Protein AF-0000000083945912 (afdb_homodimer)

Foldseek 3Di:
DPPVLLVVLVVLQVLLQVLLQVQQAAEDEAADLLRVLVVVVVVCVVLQWQAEEEDDEQSCVVSCNLVVVVPDPSHHYQQLPPPVDDPVVSVVSLVVNLATQEYEYEFQAAESNGKTKDFFQPCSHVSSVVHRHQAYEYEYESVRYHHDPVRNVVCCQQPQQLVVQCVDVPADDPCVPVSHHPVDPGPSRTGDDMDIDNHDPPRHSYYYYYYHDDTHD/DPPVLLVVLVVLQVLLQVLQQVQQAAEDEAADLLRVLVVVVVVCVVLQWQEEEEDDEQSCVVSCNLVVVVPDPSHHYQQLPPPVDDPVSSVVSLVVNLATQEYEYEFQAAESNGKTKDFFQPCSHVSSVVHRHQAYEYEYESVRYHHDPVRNVVSCQQPQQLVVQCVDVPADDPCVPVSHHPVDPGPSRGGDDMDIDNHDPPRHSYYYYYYHDDTHD

Radius of gyration: 21.51 Å; Cα contacts (8 Å, |Δi|>4): 932; chains: 2; bounding box: 50×75×60 Å

Secondary structure (DSSP, 8-state):
---HHHHHHHHHHHHHHHHHHHTT-EEEEESSHHHHHHHHHHHHHHH--SEEEE---HHHHHTTHHHHHHH-TTSEEE-TT-TTS-HHHHHHHHHHHTT-SEEEEE-SEEETTS-EEEEESSSHHHHHHHSSSSEEEEEEEGGGEESSHHHHHHHIIIIIHHHHHHH-TT---HHHHHSS------TT-S--EEEEE-S-SSTTSEEEEEESS----/---HHHHHHHHHHHHHHHHHHHTT-EEEEESSHHHHHHHHHHHHHHH--SEEEE---HHHHHTTHHHHHHH-TTSEEE-TT-TTS-HHHHHHHHHHHTT-SEEEEE-SEEETTS-EEEEESSSHHHHHHHSSSSEEEEEEEGGGEESSHHHHHHHIIIIIHHHHHHH-TT---HHHHHSS------TT-S--EEEEE-S-SSTTSEEEEEESS----

Nearest PDB structures (foldseek):
  6jly-assembly1_B  TM=5.377E-01  e=2.392E-03  Schizosaccharomyces pombe 972h-
  3a11-assembly1_E  TM=4.053E-01  e=7.079E-04  Thermococcus kodakarensis KOD1
  6jlz-assembly1_D  TM=3.887E-01  e=9.598E-04  Schizosaccharomyces pombe 972h-
  7f67-assembly1_C  TM=4.188E-01  e=1.470E-03  Homo sapiens
  4zem-assembly2_B  TM=4.282E-01  e=6.337E-03  Thermochaetoides thermophila

Solvent-accessible surface area (backbone atoms only — not comparable to full-atom values): 21572 Å² total; per-residue (Å²): 129,83,61,60,65,58,55,54,46,48,52,55,50,51,54,35,36,53,45,27,39,74,32,24,26,34,54,46,76,24,70,33,52,61,49,41,35,52,50,50,51,51,50,47,63,72,65,59,40,65,25,36,16,55,35,93,34,60,37,43,53,73,29,43,38,56,61,52,53,68,70,40,82,82,33,48,66,41,67,34,78,50,80,89,51,53,72,70,57,20,51,51,32,42,42,54,24,28,67,15,44,30,26,37,34,49,58,49,18,30,22,63,83,34,35,40,34,44,71,27,41,62,20,55,51,61,11,36,71,37,24,48,26,64,28,36,42,33,43,37,22,52,73,28,60,26,81,33,69,69,49,28,52,48,46,33,48,52,45,28,47,26,53,51,45,52,72,37,82,86,53,70,43,72,20,54,74,70,56,41,69,70,84,72,84,42,92,54,52,50,80,17,33,38,35,41,34,52,40,40,50,63,69,49,33,40,31,38,39,40,21,66,38,82,44,63,88,128,85,60,60,66,58,52,54,47,49,52,54,51,50,54,34,35,54,44,28,39,75,32,24,27,35,54,46,77,23,70,34,51,61,50,42,33,52,51,49,52,51,51,47,64,71,64,60,41,66,25,34,16,54,35,93,34,61,38,43,53,75,29,44,38,56,61,53,54,68,69,39,84,82,33,49,64,39,67,34,78,50,83,91,51,53,70,68,57,21,52,51,31,40,41,54,24,27,68,16,42,30,26,36,34,48,57,48,17,31,23,63,83,34,36,38,34,44,69,29,42,62,19,55,51,58,10,36,72,37,25,49,25,64,27,35,42,33,44,37,21,52,72,27,60,26,81,33,69,68,49,28,53,48,45,33,48,53,44,30,47,28,55,52,44,52,71,37,80,86,51,72,45,72,20,54,75,71,58,40,67,70,84,71,87,42,92,55,52,50,81,17,33,37,36,41,36,53,39,39,50,64,70,48,34,39,30,39,38,39,21,65,38,81,45,63,91

Structure (mmCIF, N/CA/C/O backbone):
data_AF-0000000083945912-model_v1
#
loop_
_entity.id
_entity.type
_entity.pdbx_description
1 polymer 'Uncharacterized ACR, YkgG family COG1556'
#
loop_
_atom_site.group_PDB
_atom_site.id
_atom_site.type_symbol
_atom_site.label_atom_id
_atom_site.label_alt_id
_atom_site.label_comp_id
_atom_site.label_asym_id
_atom_site.label_entity_id
_atom_site.label_seq_id
_atom_site.pdbx_PDB_ins_code
_atom_site.Cartn_x
_atom_site.Cartn_y
_atom_site.Cartn_z
_atom_site.occupancy
_atom_site.B_iso_or_equiv
_atom_site.auth_seq_id
_atom_site.auth_comp_id
_atom_site.auth_asym_id
_atom_site.auth_atom_id
_atom_site.pdbx_PDB_model_num
ATOM 1 N N . MET A 1 1 ? -0.601 -32.594 -31.344 1 48.62 1 MET A N 1
ATOM 2 C CA . MET A 1 1 ? -0.808 -31.281 -31.984 1 48.62 1 MET A CA 1
ATOM 3 C C . MET A 1 1 ? -0.267 -30.156 -31.109 1 48.62 1 MET A C 1
ATOM 5 O O . MET A 1 1 ? -0.338 -30.234 -29.875 1 48.62 1 MET A O 1
ATOM 9 N N . ALA A 1 2 ? 0.633 -29.375 -31.578 1 64.44 2 ALA A N 1
ATOM 10 C CA . ALA A 1 2 ? 1.32 -28.328 -30.828 1 64.44 2 ALA A CA 1
ATOM 11 C C . ALA A 1 2 ? 0.321 -27.375 -30.172 1 64.44 2 ALA A C 1
ATOM 13 O O . ALA A 1 2 ? -0.651 -26.953 -30.797 1 64.44 2 ALA A O 1
ATOM 14 N N . ASP A 1 3 ? 0.141 -27.359 -28.781 1 85.56 3 ASP A N 1
ATOM 15 C CA . ASP A 1 3 ? -0.744 -26.375 -28.156 1 85.56 3 ASP A CA 1
ATOM 16 C C . ASP A 1 3 ? -0.202 -24.969 -28.328 1 85.56 3 ASP A C 1
ATOM 18 O O . ASP A 1 3 ? 0.552 -24.469 -27.484 1 85.56 3 ASP A O 1
ATOM 22 N N . HIS A 1 4 ? -0.404 -24.375 -29.609 1 92.38 4 HIS A N 1
ATOM 23 C CA . HIS A 1 4 ? 0.079 -23.047 -29.984 1 92.38 4 HIS A CA 1
ATOM 24 C C . HIS A 1 4 ? -0.258 -22.016 -28.922 1 92.38 4 HIS A C 1
ATOM 26 O O . HIS A 1 4 ? 0.488 -21.047 -28.719 1 92.38 4 HIS A O 1
ATOM 32 N N . THR A 1 5 ? -1.334 -22.203 -28.375 1 92.88 5 THR A N 1
ATOM 33 C CA . THR A 1 5 ? -1.734 -21.266 -27.328 1 92.88 5 THR A CA 1
ATOM 34 C C . THR A 1 5 ? -0.805 -21.375 -26.125 1 92.88 5 THR A C 1
ATOM 36 O O . THR A 1 5 ? -0.378 -20.359 -25.578 1 92.88 5 THR A O 1
ATOM 39 N N . PHE A 1 6 ? -0.529 -22.594 -25.734 1 94.25 6 PHE A N 1
ATOM 40 C CA . PHE A 1 6 ? 0.366 -22.812 -24.609 1 94.25 6 PHE A CA 1
ATOM 41 C C . PHE A 1 6 ? 1.731 -22.188 -24.875 1 94.25 6 PHE A C 1
ATOM 43 O O . PHE A 1 6 ? 2.279 -21.484 -24.016 1 94.25 6 PHE A O 1
ATOM 50 N N . ASP A 1 7 ? 2.279 -22.375 -26.078 1 95.12 7 ASP A N 1
ATOM 51 C CA . ASP A 1 7 ? 3.596 -21.875 -26.453 1 95.12 7 ASP A CA 1
ATOM 52 C C . ASP A 1 7 ? 3.605 -20.344 -26.516 1 95.12 7 ASP A C 1
ATOM 54 O O . ASP A 1 7 ? 4.598 -19.719 -26.141 1 95.12 7 ASP A O 1
ATOM 58 N N . TYR A 1 8 ? 2.576 -19.844 -27.078 1 96.81 8 TYR A N 1
ATOM 59 C CA . TYR A 1 8 ? 2.408 -18.406 -27.141 1 96.81 8 TYR A CA 1
ATOM 60 C C . TYR A 1 8 ? 2.527 -17.781 -25.75 1 96.81 8 TYR A C 1
ATOM 62 O O . TYR A 1 8 ? 3.33 -16.875 -25.547 1 96.81 8 TYR A O 1
ATOM 70 N N . TRP A 1 9 ? 1.854 -18.344 -24.828 1 97.56 9 TRP A N 1
ATOM 71 C CA . TRP A 1 9 ? 1.844 -17.781 -23.484 1 97.56 9 TRP A CA 1
ATOM 72 C C . TRP A 1 9 ? 3.15 -18.094 -22.766 1 97.56 9 TRP A C 1
ATOM 74 O O . TRP A 1 9 ? 3.625 -17.297 -21.953 1 97.56 9 TRP A O 1
ATOM 84 N N . GLN A 1 10 ? 3.654 -19.234 -22.984 1 97.44 10 GLN A N 1
ATOM 85 C CA . GLN A 1 10 ? 4.934 -19.578 -22.375 1 97.44 10 GLN A CA 1
ATOM 86 C C . GLN A 1 10 ? 5.996 -18.531 -22.688 1 97.44 10 GLN A C 1
ATOM 88 O O . GLN A 1 10 ? 6.742 -18.109 -21.812 1 97.44 10 GLN A O 1
ATOM 93 N N . ARG A 1 11 ? 6.055 -18.141 -23.906 1 97.81 11 ARG A N 1
ATOM 94 C CA . ARG A 1 11 ? 7.035 -17.156 -24.344 1 97.81 11 ARG A CA 1
ATOM 95 C C . ARG A 1 11 ? 6.781 -15.797 -23.688 1 97.81 11 ARG A C 1
ATOM 97 O O . ARG A 1 11 ? 7.711 -15.156 -23.188 1 97.81 11 ARG A O 1
ATOM 104 N N . ARG A 1 12 ? 5.539 -15.359 -23.672 1 98.19 12 ARG A N 1
ATOM 105 C CA . ARG A 1 12 ? 5.172 -14.078 -23.078 1 98.19 12 ARG A CA 1
ATOM 106 C C . ARG A 1 12 ? 5.488 -14.047 -21.594 1 98.19 12 ARG A C 1
ATOM 108 O O . ARG A 1 12 ? 5.988 -13.047 -21.078 1 98.19 12 ARG A O 1
ATOM 115 N N . LEU A 1 13 ? 5.195 -15.148 -20.938 1 98.62 13 LEU A N 1
ATOM 116 C CA . LEU A 1 13 ? 5.441 -15.219 -19.516 1 98.62 13 LEU A CA 1
ATOM 117 C C . LEU A 1 13 ? 6.934 -15.305 -19.219 1 98.62 13 LEU A C 1
ATOM 119 O O . LEU A 1 13 ? 7.402 -14.773 -18.203 1 98.62 13 LEU A O 1
ATOM 123 N N . ASP A 1 14 ? 7.645 -15.977 -20.062 1 98.56 14 ASP A N 1
ATOM 124 C CA . ASP A 1 14 ? 9.094 -16.031 -19.922 1 98.56 14 ASP A CA 1
ATOM 125 C C . ASP A 1 14 ? 9.711 -14.633 -20.031 1 98.56 14 ASP A C 1
ATOM 127 O O . ASP A 1 14 ? 10.586 -14.273 -19.25 1 98.56 14 ASP A O 1
ATOM 131 N N . ASP A 1 15 ? 9.258 -13.891 -21.047 1 98.69 15 ASP A N 1
ATOM 132 C CA . ASP A 1 15 ? 9.703 -12.508 -21.203 1 98.69 15 ASP A CA 1
ATOM 133 C C . ASP A 1 15 ? 9.398 -11.688 -19.953 1 98.69 15 ASP A C 1
ATOM 135 O O . ASP A 1 15 ? 10.242 -10.93 -19.469 1 98.69 15 ASP A O 1
ATOM 139 N N . LEU A 1 16 ? 8.18 -11.859 -19.453 1 98.81 16 LEU A N 1
ATOM 140 C CA . LEU A 1 16 ? 7.762 -11.141 -18.266 1 98.81 16 LEU A CA 1
ATOM 141 C C . LEU A 1 16 ? 8.633 -11.523 -17.062 1 98.81 16 LEU A C 1
ATOM 143 O O . LEU A 1 16 ? 9.023 -10.656 -16.281 1 98.81 16 LEU A O 1
ATOM 147 N N . ALA A 1 17 ? 8.914 -12.781 -16.875 1 98.88 17 ALA A N 1
ATOM 148 C CA . ALA A 1 17 ? 9.758 -13.234 -15.781 1 98.88 17 ALA A CA 1
ATOM 149 C C . ALA A 1 17 ? 11.117 -12.539 -15.812 1 98.88 17 ALA A C 1
ATOM 151 O O . ALA A 1 17 ? 11.617 -12.102 -14.773 1 98.88 17 ALA A O 1
ATOM 152 N N . GLY A 1 18 ? 11.703 -12.43 -17 1 98.81 18 GLY A N 1
ATOM 153 C CA . GLY A 1 18 ? 12.969 -11.727 -17.141 1 98.81 18 GLY A CA 1
ATOM 154 C C . GLY A 1 18 ? 12.891 -10.266 -16.719 1 98.81 18 GLY A C 1
ATOM 155 O O . GLY A 1 18 ? 13.789 -9.75 -16.062 1 98.81 18 GLY A O 1
ATOM 156 N N . ILE A 1 19 ? 11.844 -9.617 -17.094 1 98.69 19 ILE A N 1
ATOM 157 C CA . ILE A 1 19 ? 11.641 -8.219 -16.766 1 98.69 19 ILE A CA 1
ATOM 158 C C . ILE A 1 19 ? 11.469 -8.062 -15.258 1 98.69 19 ILE A C 1
ATOM 160 O O . ILE A 1 19 ? 12.062 -7.168 -14.648 1 98.69 19 ILE A O 1
ATOM 164 N N . LEU A 1 20 ? 10.656 -8.945 -14.648 1 98.81 20 LEU A N 1
ATOM 165 C CA . LEU A 1 20 ? 10.438 -8.914 -13.203 1 98.81 20 LEU A CA 1
ATOM 166 C C . LEU A 1 20 ? 11.758 -9.086 -12.453 1 98.81 20 LEU A C 1
ATOM 168 O O . LEU A 1 20 ? 12 -8.398 -11.461 1 98.81 20 LEU A O 1
ATOM 172 N N . GLU A 1 21 ? 12.602 -9.938 -12.938 1 98.75 21 GLU A N 1
ATOM 173 C CA . GLU A 1 21 ? 13.906 -10.133 -12.305 1 98.75 21 GLU A CA 1
ATOM 174 C C . GLU A 1 21 ? 14.766 -8.883 -12.406 1 98.75 21 GLU A C 1
ATOM 176 O O . GLU A 1 21 ? 15.445 -8.508 -11.445 1 98.75 21 GLU A O 1
ATOM 181 N N . LYS A 1 22 ? 14.711 -8.234 -13.555 1 98 22 LYS A N 1
ATOM 182 C CA . LYS A 1 22 ? 15.445 -6.984 -13.734 1 98 22 LYS A CA 1
ATOM 183 C C . LYS A 1 22 ? 14.914 -5.902 -12.789 1 98 22 LYS A C 1
ATOM 185 O O . LYS A 1 22 ? 15.656 -4.988 -12.414 1 98 22 LYS A O 1
ATOM 190 N N . HIS A 1 23 ? 13.68 -6.035 -12.406 1 98.25 23 HIS A N 1
ATOM 191 C CA . HIS A 1 23 ? 13.039 -5.066 -11.523 1 98.25 23 HIS A CA 1
ATOM 192 C C . HIS A 1 23 ? 13.227 -5.449 -10.055 1 98.25 23 HIS A C 1
ATOM 194 O O . HIS A 1 23 ? 12.656 -4.816 -9.172 1 98.25 23 HIS A O 1
ATOM 200 N N . GLY A 1 24 ? 13.953 -6.512 -9.789 1 98.12 24 GLY A N 1
ATOM 201 C CA . GLY A 1 24 ? 14.336 -6.863 -8.43 1 98.12 24 GLY A CA 1
ATOM 202 C C . GLY A 1 24 ? 13.469 -7.957 -7.836 1 98.12 24 GLY A C 1
ATOM 203 O O . GLY A 1 24 ? 13.703 -8.398 -6.707 1 98.12 24 GLY A O 1
ATOM 204 N N . PHE A 1 25 ? 12.445 -8.398 -8.547 1 98.75 25 PHE A N 1
ATOM 205 C CA . PHE A 1 25 ? 11.633 -9.523 -8.086 1 98.75 25 PHE A CA 1
ATOM 206 C C . PHE A 1 25 ? 12.359 -10.844 -8.336 1 98.75 25 PHE A C 1
ATOM 208 O O . PHE A 1 25 ? 13.219 -10.93 -9.211 1 98.75 25 PHE A O 1
ATOM 215 N N . ALA A 1 26 ? 12.023 -11.828 -7.512 1 98.69 26 ALA A N 1
ATOM 216 C CA . ALA A 1 26 ? 12.227 -13.203 -7.977 1 98.69 26 ALA A CA 1
ATOM 217 C C . ALA A 1 26 ? 11.047 -13.664 -8.828 1 98.69 26 ALA A C 1
ATOM 219 O O . ALA A 1 26 ? 9.898 -13.305 -8.562 1 98.69 26 ALA A O 1
ATOM 220 N N . ALA A 1 27 ? 11.336 -14.406 -9.875 1 98.75 27 ALA A N 1
ATOM 221 C CA . ALA A 1 27 ? 10.258 -14.852 -10.758 1 98.75 27 ALA A CA 1
ATOM 222 C C . ALA A 1 27 ? 10.453 -16.297 -11.18 1 98.75 27 ALA A C 1
ATOM 224 O O . ALA A 1 27 ? 11.578 -16.734 -11.406 1 98.75 27 ALA A O 1
ATOM 225 N N . GLU A 1 28 ? 9.422 -16.969 -11.258 1 98.12 28 GLU A N 1
ATOM 226 C CA . GLU A 1 28 ? 9.438 -18.312 -11.812 1 98.12 28 GLU A CA 1
ATOM 227 C C . GLU A 1 28 ? 8.125 -18.641 -12.523 1 98.12 28 GLU A C 1
ATOM 229 O O . GLU A 1 28 ? 7.129 -17.938 -12.352 1 98.12 28 GLU A O 1
ATOM 234 N N . MET A 1 29 ? 8.18 -19.656 -13.328 1 98.38 29 MET A N 1
ATOM 235 C CA . MET A 1 29 ? 7.008 -20.047 -14.109 1 98.38 29 MET A CA 1
ATOM 236 C C . MET A 1 29 ? 6.5 -21.422 -13.664 1 98.38 29 MET A C 1
ATOM 238 O O . MET A 1 29 ? 7.285 -22.266 -13.242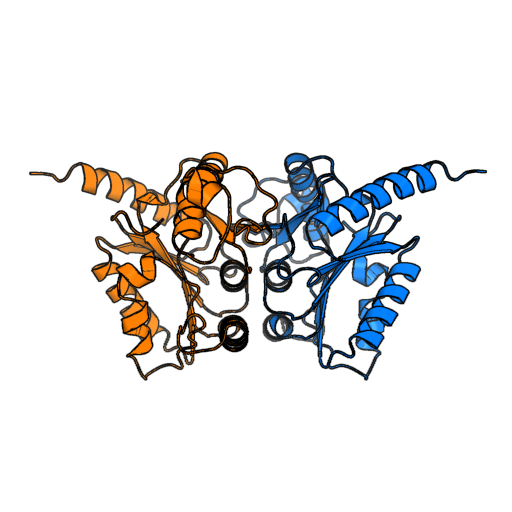 1 98.38 29 MET A O 1
ATOM 242 N N . ALA A 1 30 ? 5.266 -21.594 -13.719 1 98.62 30 ALA A N 1
ATOM 243 C CA . ALA A 1 30 ? 4.59 -22.875 -13.523 1 98.62 30 ALA A CA 1
ATOM 244 C C . ALA A 1 30 ? 3.637 -23.172 -14.672 1 98.62 30 ALA A C 1
ATOM 246 O O . ALA A 1 30 ? 2.973 -22.266 -15.195 1 98.62 30 ALA A O 1
ATOM 247 N N . ALA A 1 31 ? 3.514 -24.438 -15 1 97.81 31 ALA A N 1
ATOM 248 C CA . ALA A 1 31 ? 2.652 -24.812 -16.125 1 97.81 31 ALA A CA 1
ATOM 249 C C . ALA A 1 31 ? 1.187 -24.844 -15.695 1 97.81 31 ALA A C 1
ATOM 251 O O . ALA A 1 31 ? 0.297 -24.562 -16.5 1 97.81 31 ALA A O 1
ATOM 252 N N . THR A 1 32 ? 0.956 -25.25 -14.422 1 97.88 32 THR A N 1
ATOM 253 C CA . THR A 1 32 ? -0.402 -25.391 -13.906 1 97.88 32 THR A CA 1
ATOM 254 C C . THR A 1 32 ? -0.501 -24.875 -12.477 1 97.88 32 THR A C 1
ATOM 256 O O . THR A 1 32 ? 0.517 -24.609 -11.836 1 97.88 32 THR A O 1
ATOM 259 N N . ALA A 1 33 ? -1.735 -24.734 -12.062 1 98.19 33 ALA A N 1
ATOM 260 C CA . ALA A 1 33 ? -1.992 -24.359 -10.68 1 98.19 33 ALA A CA 1
ATOM 261 C C . ALA A 1 33 ? -1.362 -25.359 -9.711 1 98.19 33 ALA A C 1
ATOM 263 O O . ALA A 1 33 ? -0.818 -24.953 -8.672 1 98.19 33 ALA A O 1
ATOM 264 N N . ALA A 1 34 ? -1.451 -26.641 -10.016 1 98.19 34 ALA A N 1
ATOM 265 C CA . ALA A 1 34 ? -0.863 -27.688 -9.18 1 98.19 34 ALA A CA 1
ATOM 266 C C . ALA A 1 34 ? 0.655 -27.547 -9.109 1 98.19 34 ALA A C 1
ATOM 268 O O . ALA A 1 34 ? 1.254 -27.719 -8.047 1 98.19 34 ALA A O 1
ATOM 269 N N . ASP A 1 35 ? 1.224 -27.266 -10.25 1 98.5 35 ASP A N 1
ATOM 270 C CA . ASP A 1 35 ? 2.66 -27.016 -10.305 1 98.5 35 ASP A CA 1
ATOM 271 C C . ASP A 1 35 ? 3.045 -25.828 -9.438 1 98.5 35 ASP A C 1
ATOM 273 O O . ASP A 1 35 ? 4.055 -25.859 -8.727 1 98.5 35 ASP A O 1
ATOM 277 N N . ALA A 1 36 ? 2.293 -24.734 -9.492 1 98.62 36 ALA A N 1
ATOM 278 C CA . ALA A 1 36 ? 2.531 -23.562 -8.664 1 98.62 36 ALA A CA 1
ATOM 279 C C . ALA A 1 36 ? 2.482 -23.922 -7.18 1 98.62 36 ALA A C 1
ATOM 281 O O . ALA A 1 36 ? 3.344 -23.5 -6.402 1 98.62 36 ALA A O 1
ATOM 282 N N . ARG A 1 37 ? 1.494 -24.672 -6.762 1 98.62 37 ARG A N 1
ATOM 283 C CA . ARG A 1 37 ? 1.362 -25.109 -5.375 1 98.62 37 ARG A CA 1
ATOM 284 C C . ARG A 1 37 ? 2.596 -25.891 -4.922 1 98.62 37 ARG A C 1
ATOM 286 O O . ARG 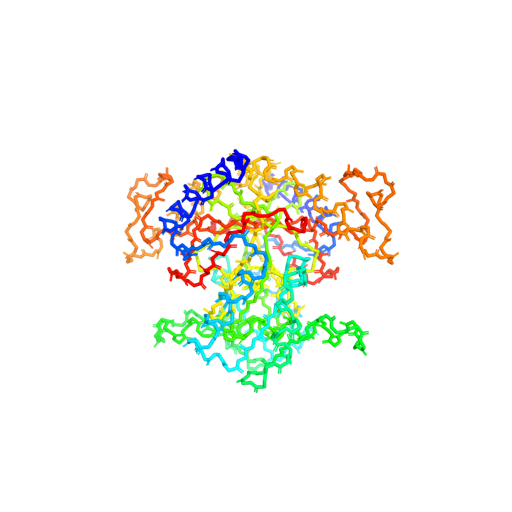A 1 37 ? 3.098 -25.672 -3.818 1 98.62 37 ARG A O 1
ATOM 293 N N . ASP A 1 38 ? 3.092 -26.781 -5.785 1 98.31 38 ASP A N 1
ATOM 294 C CA . ASP A 1 38 ? 4.277 -27.562 -5.457 1 98.31 38 ASP A CA 1
ATOM 295 C C . ASP A 1 38 ? 5.5 -26.656 -5.277 1 98.31 38 ASP A C 1
ATOM 297 O O . ASP A 1 38 ? 6.328 -26.906 -4.398 1 98.31 38 ASP A O 1
ATOM 301 N N . ARG A 1 39 ? 5.594 -25.688 -6.109 1 98.38 39 ARG A N 1
ATOM 302 C CA . ARG A 1 39 ? 6.707 -24.75 -6.016 1 98.38 39 ARG A CA 1
ATOM 303 C C . ARG A 1 39 ? 6.629 -23.938 -4.723 1 98.38 39 ARG A C 1
ATOM 305 O O . ARG A 1 39 ? 7.652 -23.672 -4.086 1 98.38 39 ARG A O 1
ATOM 312 N N . ILE A 1 40 ? 5.461 -23.516 -4.371 1 98.44 40 ILE A N 1
ATOM 313 C CA . ILE A 1 40 ? 5.258 -22.781 -3.123 1 98.44 40 ILE A CA 1
ATOM 314 C C . ILE A 1 40 ? 5.645 -23.672 -1.942 1 98.44 40 ILE A C 1
ATOM 316 O O . ILE A 1 40 ? 6.309 -23.219 -1.008 1 98.44 40 ILE A O 1
ATOM 320 N N . ARG A 1 41 ? 5.211 -24.938 -1.995 1 97.38 41 ARG A N 1
ATOM 321 C CA . ARG A 1 41 ? 5.566 -25.875 -0.939 1 97.38 41 ARG A CA 1
ATOM 322 C C . ARG A 1 41 ? 7.078 -25.984 -0.779 1 97.38 41 ARG A C 1
ATOM 324 O O . ARG A 1 41 ? 7.594 -25.906 0.337 1 97.38 41 ARG A O 1
ATOM 331 N N . ARG A 1 42 ? 7.766 -26.141 -1.861 1 97.31 42 ARG A N 1
ATOM 332 C CA . ARG A 1 42 ? 9.219 -26.25 -1.834 1 97.31 42 ARG A CA 1
ATOM 333 C C . ARG A 1 42 ? 9.859 -24.984 -1.288 1 97.31 42 ARG A C 1
ATOM 335 O O . ARG A 1 42 ? 10.789 -25.047 -0.479 1 97.31 42 ARG A O 1
ATOM 342 N N . ALA A 1 43 ? 9.383 -23.844 -1.75 1 97.25 43 ALA A N 1
ATOM 343 C CA . ALA A 1 43 ? 9.914 -22.562 -1.285 1 97.25 43 ALA A CA 1
ATOM 344 C C . ALA A 1 43 ? 9.727 -22.406 0.222 1 97.25 43 ALA A C 1
ATOM 346 O O . ALA A 1 43 ? 10.641 -21.969 0.923 1 97.25 43 ALA A O 1
ATOM 347 N N . ALA A 1 44 ? 8.547 -22.703 0.691 1 96.81 44 ALA A N 1
ATOM 348 C CA . ALA A 1 44 ? 8.258 -22.609 2.119 1 96.81 44 ALA A CA 1
ATOM 349 C C . ALA A 1 44 ? 9.156 -23.547 2.926 1 96.81 44 ALA A C 1
ATOM 351 O O . ALA A 1 44 ? 9.656 -23.172 3.986 1 96.81 44 ALA A O 1
ATOM 352 N N . GLU A 1 45 ? 9.32 -24.766 2.42 1 95.25 45 GLU A N 1
ATOM 353 C CA . GLU A 1 45 ? 10.18 -25.734 3.098 1 95.25 45 GLU A CA 1
ATOM 354 C C . GLU A 1 45 ? 11.617 -25.234 3.193 1 95.25 45 GLU A C 1
ATOM 356 O O . GLU A 1 45 ? 12.273 -25.391 4.223 1 95.25 45 GLU A O 1
ATOM 361 N N . GLU A 1 46 ? 12.062 -24.609 2.178 1 96.5 46 GLU A N 1
ATOM 362 C CA . GLU A 1 46 ? 13.414 -24.062 2.145 1 96.5 46 GLU A CA 1
ATOM 363 C C . GLU A 1 46 ? 13.547 -22.875 3.088 1 96.5 46 GLU A C 1
ATOM 365 O O . GLU A 1 46 ? 14.562 -22.734 3.771 1 96.5 46 GLU A O 1
ATOM 370 N N . MET A 1 47 ? 12.539 -22.047 3.104 1 96.62 47 MET A N 1
ATOM 371 C CA . MET A 1 47 ? 12.547 -20.812 3.902 1 96.62 47 MET A CA 1
ATOM 372 C C . MET A 1 47 ? 12.391 -21.141 5.387 1 96.62 47 MET A C 1
ATOM 374 O O . MET A 1 47 ? 12.875 -20.391 6.238 1 96.62 47 MET A O 1
ATOM 378 N N . ARG A 1 48 ? 11.711 -22.156 5.727 1 97.19 48 ARG A N 1
ATOM 379 C CA . ARG A 1 48 ? 11.414 -22.578 7.094 1 97.19 48 ARG A CA 1
ATOM 380 C C . ARG A 1 48 ? 10.82 -21.438 7.906 1 97.19 48 ARG A C 1
ATOM 382 O O . ARG A 1 48 ? 11.297 -21.125 9 1 97.19 48 ARG A O 1
ATOM 389 N N . PRO A 1 49 ? 9.742 -20.875 7.371 1 98.12 49 PRO A N 1
ATOM 390 C CA . PRO A 1 49 ? 9.117 -19.781 8.125 1 98.12 49 PRO A CA 1
ATOM 391 C C . PRO A 1 49 ? 8.508 -20.25 9.445 1 98.12 49 PRO A C 1
ATOM 393 O O . PRO A 1 49 ? 7.973 -21.359 9.523 1 98.12 49 PRO A O 1
ATOM 396 N N . LYS A 1 50 ? 8.578 -19.391 10.43 1 98.25 50 LYS A N 1
ATOM 397 C CA . LYS A 1 50 ? 7.875 -19.688 11.672 1 98.25 50 LYS A CA 1
ATOM 398 C C . LYS A 1 50 ? 6.379 -19.422 11.539 1 98.25 50 LYS A C 1
ATOM 400 O O . LYS A 1 50 ? 5.566 -20.094 12.18 1 98.25 50 LYS A O 1
ATOM 405 N N . SER A 1 51 ? 6.047 -18.453 10.742 1 98.62 51 SER A N 1
ATOM 406 C CA . SER A 1 51 ? 4.656 -18.047 10.578 1 98.62 51 SER A CA 1
ATOM 407 C C . SER A 1 51 ? 4.336 -17.734 9.125 1 98.62 51 SER A C 1
ATOM 409 O O . SER A 1 51 ? 5.207 -17.281 8.375 1 98.62 51 SER A O 1
ATOM 411 N N . VAL A 1 52 ? 3.117 -18.078 8.719 1 98.69 52 VAL A N 1
ATOM 412 C CA . VAL A 1 52 ? 2.654 -17.859 7.352 1 98.69 52 VAL A CA 1
ATOM 413 C C . VAL A 1 52 ? 1.288 -17.172 7.371 1 98.69 52 VAL A C 1
ATOM 415 O O . VAL A 1 52 ? 0.41 -17.547 8.148 1 98.69 52 VAL A O 1
ATOM 418 N N . GLY A 1 53 ? 1.137 -16.109 6.695 1 98.38 53 GLY A N 1
ATOM 419 C CA . GLY A 1 53 ? -0.134 -15.445 6.465 1 98.38 53 GLY A CA 1
ATOM 420 C C . GLY A 1 53 ? -0.469 -15.297 4.992 1 98.38 53 GLY A C 1
ATOM 421 O O . GLY A 1 53 ? 0.315 -15.688 4.129 1 98.38 53 GLY A O 1
ATOM 422 N N . TYR A 1 54 ? -1.636 -14.852 4.691 1 98.31 54 TYR A N 1
ATOM 423 C CA . TYR A 1 54 ? -2.035 -14.617 3.307 1 98.31 54 TYR A CA 1
ATOM 424 C C . TYR A 1 54 ? -3.137 -13.57 3.225 1 98.31 54 TYR A C 1
ATOM 426 O O . TYR A 1 54 ? -3.734 -13.203 4.238 1 98.31 54 TYR A O 1
ATOM 434 N N . ALA A 1 55 ? -3.287 -13 2.094 1 97.56 55 ALA A N 1
ATOM 435 C CA . ALA A 1 55 ? -4.477 -12.227 1.738 1 97.56 55 ALA A CA 1
ATOM 436 C C . ALA A 1 55 ? -5.324 -12.969 0.712 1 97.56 55 ALA A C 1
ATOM 438 O O . ALA A 1 55 ? -4.797 -13.695 -0.132 1 97.56 55 ALA A O 1
ATOM 439 N N . ASP A 1 56 ? -6.598 -12.773 0.841 1 89.31 56 ASP A N 1
ATOM 440 C CA . ASP A 1 56 ? -7.559 -13.547 0.056 1 89.31 56 ASP A CA 1
ATOM 441 C C . ASP A 1 56 ? -7.223 -13.484 -1.433 1 89.31 56 ASP A C 1
ATOM 443 O O . ASP A 1 56 ? -6.875 -12.422 -1.954 1 89.31 56 ASP A O 1
ATOM 447 N N . SER A 1 57 ? -7.309 -14.633 -2.068 1 93.62 57 SER A N 1
ATOM 448 C CA . SER A 1 57 ? -6.926 -14.836 -3.461 1 93.62 57 SER A CA 1
ATOM 449 C C . SER A 1 57 ? -7.66 -16.016 -4.07 1 93.62 57 SER A C 1
ATOM 451 O O . SER A 1 57 ? -7.484 -17.156 -3.631 1 93.62 57 SER A O 1
ATOM 453 N N . ARG A 1 58 ? -8.414 -15.766 -5.121 1 94.44 58 ARG A N 1
ATOM 454 C CA . ARG A 1 58 ? -9.055 -16.828 -5.875 1 94.44 58 ARG A CA 1
ATOM 455 C C . ARG A 1 58 ? -8.023 -17.781 -6.473 1 94.44 58 ARG A C 1
ATOM 457 O O . ARG A 1 58 ? -8.234 -19 -6.52 1 94.44 58 ARG A O 1
ATOM 464 N N . THR A 1 59 ? -6.945 -17.234 -6.871 1 95.81 59 THR A N 1
ATOM 465 C CA . THR A 1 59 ? -5.867 -18.016 -7.473 1 95.81 59 THR A CA 1
ATOM 466 C C . THR A 1 59 ? -5.273 -19 -6.465 1 95.81 59 THR A C 1
ATOM 468 O O . THR A 1 59 ? -5.105 -20.188 -6.762 1 95.81 59 THR A O 1
ATOM 471 N N . LEU A 1 60 ? -4.973 -18.562 -5.25 1 97.31 60 LEU A N 1
ATOM 472 C CA . LEU A 1 60 ? -4.41 -19.422 -4.219 1 97.31 60 LEU A CA 1
ATOM 473 C C . LEU A 1 60 ? -5.379 -20.547 -3.855 1 97.31 60 LEU A C 1
ATOM 475 O O . LEU A 1 60 ? -4.965 -21.688 -3.668 1 97.31 60 LEU A O 1
ATOM 479 N N . ARG A 1 61 ? -6.625 -20.156 -3.783 1 95.62 61 ARG A N 1
ATOM 480 C CA . ARG A 1 61 ? -7.645 -21.156 -3.447 1 95.62 61 ARG A CA 1
ATOM 481 C C . ARG A 1 61 ? -7.766 -22.203 -4.543 1 95.62 61 ARG A C 1
ATOM 483 O O . ARG A 1 61 ? -7.797 -23.406 -4.254 1 95.62 61 ARG A O 1
ATOM 490 N N . ALA A 1 62 ? -7.812 -21.703 -5.773 1 95.56 62 ALA A N 1
ATOM 491 C CA . ALA A 1 62 ? -7.945 -22.609 -6.91 1 95.56 62 ALA A CA 1
ATOM 492 C C . ALA A 1 62 ? -6.754 -23.562 -6.996 1 95.56 62 ALA A C 1
ATOM 494 O O . ALA A 1 62 ? -6.902 -24.719 -7.395 1 95.56 62 ALA A O 1
ATOM 495 N N . ALA A 1 63 ? -5.648 -23.109 -6.598 1 97.12 63 ALA A N 1
ATOM 496 C CA . ALA A 1 63 ? -4.43 -23.906 -6.684 1 97.12 63 ALA A CA 1
ATOM 497 C C . ALA A 1 63 ? -4.305 -24.859 -5.488 1 97.12 63 ALA A C 1
ATOM 499 O O . ALA A 1 63 ? -3.406 -25.703 -5.445 1 97.12 63 ALA A O 1
ATOM 500 N N . GLY A 1 64 ? -5.188 -24.719 -4.465 1 97.12 64 GLY A N 1
ATOM 501 C CA . GLY A 1 64 ? -5.129 -25.547 -3.279 1 97.12 64 GLY A CA 1
ATOM 502 C C . GLY A 1 64 ? -4.043 -25.125 -2.305 1 97.12 64 GLY A C 1
ATOM 503 O O . GLY A 1 64 ? -3.648 -25.906 -1.434 1 97.12 64 GLY A O 1
ATOM 504 N N . VAL A 1 65 ? -3.564 -23.938 -2.473 1 97.81 65 VAL A N 1
ATOM 505 C CA . VAL A 1 65 ? -2.436 -23.453 -1.679 1 97.81 65 VAL A CA 1
ATOM 506 C C . VAL A 1 65 ? -2.883 -23.219 -0.238 1 97.81 65 VAL A C 1
ATOM 508 O O . VAL A 1 65 ? -2.166 -23.562 0.706 1 97.81 65 VAL A O 1
ATOM 511 N N . ILE A 1 66 ? -4.078 -22.641 -0.049 1 97.12 66 ILE A N 1
ATOM 512 C CA . ILE A 1 66 ? -4.559 -22.297 1.284 1 97.12 66 ILE A CA 1
ATOM 513 C C . ILE A 1 66 ? -4.734 -23.578 2.111 1 97.12 66 ILE A C 1
ATOM 515 O O . ILE A 1 66 ? -4.293 -23.641 3.262 1 97.12 66 ILE A O 1
ATOM 519 N N . ASP A 1 67 ? -5.312 -24.609 1.526 1 96.88 67 ASP A N 1
ATOM 520 C CA . ASP A 1 67 ? -5.512 -25.875 2.219 1 96.88 67 ASP A CA 1
ATOM 521 C C . ASP A 1 67 ? -4.176 -26.531 2.562 1 96.88 67 ASP A C 1
ATOM 523 O O . ASP A 1 67 ? -4.012 -27.094 3.646 1 96.88 67 ASP A O 1
ATOM 527 N N . MET A 1 68 ? -3.305 -26.469 1.63 1 97.06 68 MET A N 1
ATOM 528 C CA . MET A 1 68 ? -1.974 -27.031 1.845 1 97.06 68 MET A CA 1
ATOM 529 C C . MET A 1 68 ? -1.282 -26.344 3.023 1 97.06 68 MET A C 1
ATOM 531 O O . MET A 1 68 ? -0.724 -27.016 3.893 1 97.06 68 MET A O 1
ATOM 535 N N . LEU A 1 69 ? -1.312 -24.984 3.078 1 94.38 69 LEU A N 1
ATOM 536 C CA . LEU A 1 69 ? -0.683 -24.234 4.156 1 94.38 69 LEU A CA 1
ATOM 537 C C . LEU A 1 69 ? -1.349 -24.531 5.496 1 94.38 69 LEU A C 1
ATOM 539 O O . LEU A 1 69 ? -0.665 -24.719 6.504 1 94.38 69 LEU A O 1
ATOM 543 N N . ARG A 1 70 ? -2.619 -24.594 5.492 1 95 70 ARG A N 1
ATOM 544 C CA . ARG A 1 70 ? -3.396 -24.844 6.699 1 95 70 ARG A CA 1
ATOM 545 C C . ARG A 1 70 ? -3.062 -26.219 7.289 1 95 70 ARG A C 1
ATOM 547 O O . ARG A 1 70 ? -3.018 -26.375 8.508 1 95 70 ARG A O 1
ATOM 554 N N . ALA A 1 71 ? -2.801 -27.172 6.457 1 95.94 71 ALA A N 1
ATOM 555 C CA . ALA A 1 71 ? -2.619 -28.562 6.879 1 95.94 71 ALA A CA 1
ATOM 556 C C . ALA A 1 71 ? -1.194 -28.797 7.367 1 95.94 71 ALA A C 1
ATOM 558 O O . ALA A 1 71 ? -0.911 -29.828 7.988 1 95.94 71 ALA A O 1
ATOM 559 N N . ASP A 1 72 ? -0.275 -27.891 7.117 1 94.56 72 ASP A N 1
ATOM 560 C CA . ASP A 1 72 ? 1.131 -28.109 7.445 1 94.56 72 ASP A CA 1
ATOM 561 C C . ASP A 1 72 ? 1.451 -27.609 8.852 1 94.56 72 ASP A C 1
ATOM 563 O O . ASP A 1 72 ? 1.404 -26.406 9.109 1 94.56 72 ASP A O 1
ATOM 567 N N . PRO A 1 73 ? 1.813 -28.406 9.781 1 94.94 73 PRO A N 1
ATOM 568 C CA . PRO A 1 73 ? 2.027 -28.016 11.172 1 94.94 73 PRO A CA 1
ATOM 569 C C . PRO A 1 73 ? 3.387 -27.344 11.398 1 94.94 73 PRO A C 1
ATOM 571 O O . PRO A 1 73 ? 3.705 -26.953 12.523 1 94.94 73 PRO A O 1
ATOM 574 N N . ARG A 1 74 ? 4.211 -27.281 10.367 1 95.25 74 ARG A N 1
ATOM 575 C CA . ARG A 1 74 ? 5.574 -26.781 10.531 1 95.25 74 ARG A CA 1
ATOM 576 C C . ARG A 1 74 ? 5.586 -25.281 10.758 1 95.25 74 ARG A C 1
ATOM 578 O O . ARG A 1 74 ? 6.59 -24.719 11.211 1 95.25 74 ARG A O 1
ATOM 585 N N . TRP A 1 75 ? 4.469 -24.516 10.508 1 96.69 75 TRP A N 1
ATOM 586 C CA . TRP A 1 75 ? 4.383 -23.062 10.695 1 96.69 75 TRP A CA 1
ATOM 587 C C . TRP A 1 75 ? 3.059 -22.672 11.344 1 96.69 75 TRP A C 1
ATOM 589 O O . TRP A 1 75 ? 2.078 -23.422 11.258 1 96.69 75 TRP A O 1
ATOM 599 N N . GLU A 1 76 ? 3.146 -21.578 12.07 1 97.62 76 GLU A N 1
ATOM 600 C CA . GLU A 1 76 ? 1.907 -20.953 12.508 1 97.62 76 GLU A CA 1
ATOM 601 C C . GLU A 1 76 ? 1.17 -20.297 11.344 1 97.62 76 GLU A C 1
ATOM 603 O O . GLU A 1 76 ? 1.68 -19.359 10.727 1 97.62 76 GLU A O 1
ATOM 608 N N . PHE A 1 77 ? 0.057 -20.844 11.047 1 97.75 77 PHE A N 1
ATOM 609 C CA . PHE A 1 77 ? -0.738 -20.312 9.953 1 97.75 77 PHE A CA 1
ATOM 610 C C . PHE A 1 77 ? -1.759 -19.297 10.461 1 97.75 77 PHE A C 1
ATOM 612 O O . PHE A 1 77 ? -2.646 -19.656 11.242 1 97.75 77 PHE A O 1
ATOM 619 N N . ILE A 1 78 ? -1.664 -18.047 10.055 1 97.94 78 ILE A N 1
ATOM 620 C CA . ILE A 1 78 ? -2.594 -17 10.438 1 97.94 78 ILE A CA 1
ATOM 621 C C . ILE A 1 78 ? -3.67 -16.844 9.359 1 97.94 78 ILE A C 1
ATOM 623 O O . ILE A 1 78 ? -3.408 -16.297 8.289 1 97.94 78 ILE A O 1
ATOM 627 N N . ASP A 1 79 ? -4.82 -17.312 9.695 1 97.12 79 ASP A N 1
ATOM 628 C CA . ASP A 1 79 ? -5.945 -17.297 8.766 1 97.12 79 ASP A CA 1
ATOM 629 C C . ASP A 1 79 ? -6.891 -16.141 9.078 1 97.12 79 ASP A C 1
ATOM 631 O O . ASP A 1 79 ? -7.746 -16.25 9.961 1 97.12 79 ASP A O 1
ATOM 635 N N . GLY A 1 80 ? -6.781 -15.109 8.266 1 96.75 80 GLY A N 1
ATOM 636 C CA . GLY A 1 80 ? -7.625 -13.938 8.453 1 96.75 80 GLY A CA 1
ATOM 637 C C . GLY A 1 80 ? -8.938 -14.023 7.699 1 96.75 80 GLY A C 1
ATOM 638 O O . GLY A 1 80 ? -9.664 -13.031 7.59 1 96.75 80 GLY A O 1
ATOM 639 N N . PHE A 1 81 ? -9.305 -15.188 7.148 1 95.75 81 PHE A N 1
ATOM 640 C CA . PHE A 1 81 ? -10.508 -15.352 6.336 1 95.75 81 PHE A CA 1
ATOM 641 C C . PHE A 1 81 ? -11.297 -16.578 6.77 1 95.75 81 PHE A C 1
ATOM 643 O O . PHE A 1 81 ? -11.961 -17.219 5.953 1 95.75 81 PHE A O 1
ATOM 650 N N . ASP A 1 82 ? -11.109 -16.953 8.016 1 93.75 82 ASP A N 1
ATOM 651 C CA . ASP A 1 82 ? -11.844 -18.062 8.617 1 93.75 82 ASP A CA 1
ATOM 652 C C . ASP A 1 82 ? -13.312 -17.703 8.82 1 93.75 82 ASP A C 1
ATOM 654 O O . ASP A 1 82 ? -13.648 -16.875 9.672 1 93.75 82 ASP A O 1
ATOM 658 N N . ARG A 1 83 ? -14.148 -18.266 8.148 1 91.12 83 ARG A N 1
ATOM 659 C CA . ARG A 1 83 ? -15.57 -17.938 8.148 1 91.12 83 ARG A CA 1
ATOM 660 C C . ARG A 1 83 ? -16.203 -18.234 9.492 1 91.12 83 ARG A C 1
ATOM 662 O O . ARG A 1 83 ? -17.312 -17.766 9.789 1 91.12 83 ARG A O 1
ATOM 669 N N . SER A 1 84 ? -15.594 -19.062 10.312 1 95.06 84 SER A N 1
ATOM 670 C CA . SER A 1 84 ? -16.125 -19.406 11.625 1 95.06 84 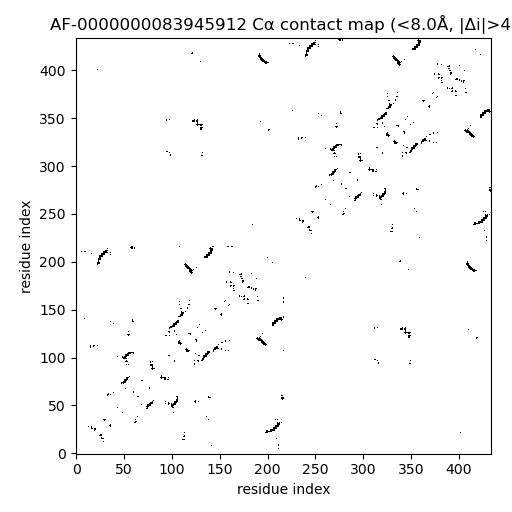SER A CA 1
ATOM 671 C C . SER A 1 84 ? -15.812 -18.328 12.656 1 95.06 84 SER A C 1
ATOM 673 O O . SER A 1 84 ? -16.297 -18.375 13.781 1 95.06 84 SER A O 1
ATOM 675 N N . LYS A 1 85 ? -15.016 -17.359 12.289 1 96.19 85 LYS A N 1
ATOM 676 C CA . LYS A 1 85 ? -14.633 -16.281 13.203 1 96.19 85 LYS A CA 1
ATOM 677 C C . LYS A 1 85 ? -15.414 -15.008 12.906 1 96.19 85 LYS A C 1
ATOM 679 O O . LYS A 1 85 ? -15.945 -14.836 11.805 1 96.19 85 LYS A O 1
ATOM 684 N N . SER A 1 86 ? -15.453 -14.125 13.906 1 96.19 86 SER A N 1
ATOM 685 C CA . SER A 1 86 ? -16.109 -12.836 13.711 1 96.19 86 SER A CA 1
ATOM 686 C C . SER A 1 86 ? -15.297 -11.953 12.766 1 96.19 86 SER A C 1
ATOM 688 O O . SER A 1 86 ? -14.102 -12.18 12.562 1 96.19 86 SER A O 1
ATOM 690 N N . ARG A 1 87 ? -15.961 -10.969 12.211 1 92.75 87 ARG A N 1
ATOM 691 C CA . ARG A 1 87 ? -15.289 -10.008 11.344 1 92.75 87 ARG A CA 1
ATOM 692 C C . ARG A 1 87 ? -14.148 -9.312 12.086 1 92.75 87 ARG A C 1
ATOM 694 O O . ARG A 1 87 ? -13.062 -9.133 11.531 1 92.75 87 ARG A O 1
ATOM 701 N N . ALA A 1 88 ? -14.445 -8.945 13.336 1 95.12 88 ALA A N 1
ATOM 702 C CA . ALA A 1 88 ? -13.438 -8.266 14.141 1 95.12 88 ALA A CA 1
ATOM 703 C C . ALA A 1 88 ? -12.219 -9.164 14.375 1 95.12 88 ALA A C 1
ATOM 705 O O . ALA A 1 88 ? -11.078 -8.703 14.312 1 95.12 88 ALA A O 1
ATOM 706 N N . GLU A 1 89 ? -12.438 -10.375 14.664 1 97 89 GLU A N 1
ATOM 707 C CA . GLU A 1 89 ? -11.352 -11.328 14.867 1 97 89 GLU A CA 1
ATOM 708 C C . GLU A 1 89 ? -10.547 -11.531 13.586 1 97 89 GLU A C 1
ATOM 710 O O . GLU A 1 89 ? -9.312 -11.562 13.625 1 97 89 GLU A O 1
ATOM 715 N N . ASN A 1 90 ? -11.227 -11.68 12.469 1 97.06 90 ASN A N 1
ATOM 716 C CA . ASN A 1 90 ? -10.547 -11.844 11.188 1 97.06 90 ASN A CA 1
ATOM 717 C C . ASN A 1 90 ? -9.711 -10.617 10.836 1 97.06 90 ASN A C 1
ATOM 719 O O . ASN A 1 90 ? -8.602 -10.742 10.328 1 97.06 90 ASN A O 1
ATOM 723 N N . LEU A 1 91 ? -10.281 -9.461 11.109 1 96.38 91 LEU A N 1
ATOM 724 C CA . LEU A 1 91 ? -9.531 -8.242 10.836 1 96.38 91 LEU A CA 1
ATOM 725 C C . LEU A 1 91 ? -8.258 -8.188 11.664 1 96.38 91 LEU A C 1
ATOM 727 O O . LEU A 1 91 ? -7.203 -7.777 11.164 1 96.38 91 LEU A O 1
ATOM 731 N N . GLU A 1 92 ? -8.328 -8.562 12.898 1 97.44 92 GLU A N 1
ATOM 732 C CA . GLU A 1 92 ? -7.141 -8.602 13.75 1 97.44 92 GLU A CA 1
ATOM 733 C C . GLU A 1 92 ? -6.129 -9.617 13.234 1 97.44 92 GLU A C 1
ATOM 735 O O . GLU A 1 92 ? -4.922 -9.375 13.273 1 97.44 92 GLU A O 1
ATOM 740 N N . ARG A 1 93 ? -6.586 -10.727 12.781 1 98 93 ARG A N 1
ATOM 741 C CA . ARG A 1 93 ? -5.695 -11.734 12.219 1 98 93 ARG A CA 1
ATOM 742 C C . ARG A 1 93 ? -5.039 -11.234 10.938 1 98 93 ARG A C 1
ATOM 744 O O . ARG A 1 93 ? -3.869 -11.531 10.672 1 98 93 ARG A O 1
ATOM 751 N N . ARG A 1 94 ? -5.84 -10.508 10.109 1 98.38 94 ARG A N 1
ATOM 752 C CA . ARG A 1 94 ? -5.246 -9.883 8.93 1 98.38 94 ARG A CA 1
ATOM 753 C C . ARG A 1 94 ? -4.137 -8.914 9.32 1 98.38 94 ARG A C 1
ATOM 755 O O . ARG A 1 94 ? -3.107 -8.836 8.648 1 98.38 94 ARG A O 1
ATOM 762 N N . ARG A 1 95 ? -4.336 -8.203 10.43 1 97.94 95 ARG A N 1
ATOM 763 C CA . ARG A 1 95 ? -3.303 -7.312 10.953 1 97.94 95 ARG A CA 1
ATOM 764 C C . ARG A 1 95 ? -2.076 -8.102 11.398 1 97.94 95 ARG A C 1
ATOM 766 O O . ARG A 1 95 ? -0.945 -7.734 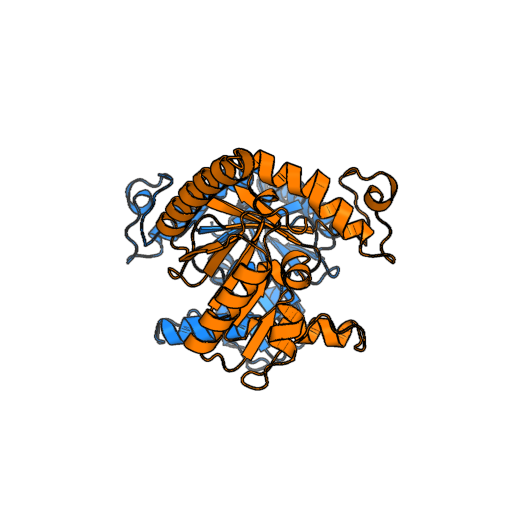11.07 1 97.94 95 ARG A O 1
ATOM 773 N N . GLN A 1 96 ? -2.297 -9.18 12.062 1 97.88 96 GLN A N 1
ATOM 774 C CA . GLN A 1 96 ? -1.207 -10.016 12.547 1 97.88 96 GLN A CA 1
ATOM 775 C C . GLN A 1 96 ? -0.419 -10.617 11.383 1 97.88 96 GLN A C 1
ATOM 777 O O . GLN A 1 96 ? 0.794 -10.805 11.477 1 97.88 96 GLN A O 1
ATOM 782 N N . ALA A 1 97 ? -1.103 -10.852 10.305 1 98.5 97 ALA A N 1
ATOM 783 C CA . ALA A 1 97 ? -0.464 -11.453 9.133 1 98.5 97 ALA A CA 1
ATOM 784 C C . ALA A 1 97 ? 0.599 -10.523 8.555 1 98.5 97 ALA A C 1
ATOM 786 O O . ALA A 1 97 ? 1.507 -10.977 7.852 1 98.5 97 ALA A O 1
ATOM 787 N N . LEU A 1 98 ? 0.535 -9.219 8.836 1 98.12 98 LEU A N 1
ATOM 788 C CA . LEU A 1 98 ? 1.535 -8.266 8.375 1 98.12 98 LEU A CA 1
ATOM 789 C C . LEU A 1 98 ? 2.895 -8.547 9.008 1 98.12 98 LEU A C 1
ATOM 791 O O . LEU A 1 98 ? 3.92 -8.062 8.523 1 98.12 98 LEU A O 1
ATOM 795 N N . MET A 1 99 ? 2.912 -9.383 10.016 1 97.56 99 MET A N 1
ATOM 796 C CA . MET A 1 99 ? 4.141 -9.617 10.773 1 97.56 99 MET A CA 1
ATOM 797 C C . MET A 1 99 ? 4.699 -11.008 10.492 1 97.56 99 MET A C 1
ATOM 799 O O . MET A 1 99 ? 5.633 -11.453 11.164 1 97.56 99 MET A O 1
ATOM 803 N N . THR A 1 100 ? 4.199 -11.695 9.547 1 98.56 100 THR A N 1
ATOM 804 C CA . THR A 1 100 ? 4.594 -13.078 9.312 1 98.56 100 THR A CA 1
ATOM 805 C C . THR A 1 100 ? 5.922 -13.148 8.562 1 98.56 100 THR A C 1
ATOM 807 O O . THR A 1 100 ? 6.324 -12.18 7.922 1 98.56 100 THR A O 1
ATOM 810 N N . ASP A 1 101 ? 6.539 -14.328 8.672 1 98.5 101 ASP A N 1
ATOM 811 C CA . ASP A 1 101 ? 7.762 -14.594 7.918 1 98.5 101 ASP A CA 1
ATOM 812 C C . ASP A 1 101 ? 7.469 -14.719 6.426 1 98.5 101 ASP A C 1
ATOM 814 O O . ASP A 1 101 ? 8.273 -14.297 5.59 1 98.5 101 ASP A O 1
ATOM 818 N N . LEU A 1 102 ? 6.328 -15.336 6.121 1 98.75 102 LEU A N 1
ATOM 819 C CA . LEU A 1 102 ? 5.93 -15.578 4.738 1 98.75 102 LEU A CA 1
ATOM 820 C C . LEU A 1 102 ? 4.477 -15.172 4.512 1 98.75 102 LEU A C 1
ATOM 822 O O . LEU A 1 102 ? 3.596 -15.531 5.293 1 98.75 102 LEU A O 1
ATOM 826 N N . PHE A 1 103 ? 4.234 -14.414 3.588 1 98.88 103 PHE A N 1
ATOM 827 C CA . PHE A 1 103 ? 2.916 -13.914 3.215 1 98.88 103 PHE A CA 1
ATOM 828 C C . PHE A 1 103 ? 2.6 -14.258 1.764 1 98.88 103 PHE A C 1
ATOM 830 O O . PHE A 1 103 ? 3.438 -14.07 0.879 1 98.88 103 PHE A O 1
ATOM 837 N N . LEU A 1 104 ? 1.401 -14.805 1.494 1 98.88 104 LEU A N 1
ATOM 838 C CA . LEU A 1 104 ? 1.021 -15.219 0.147 1 98.88 104 LEU A CA 1
ATOM 839 C C . LEU A 1 104 ? -0.232 -14.484 -0.312 1 98.88 104 LEU A C 1
ATOM 841 O O . LEU A 1 104 ? -1.157 -14.273 0.475 1 98.88 104 LEU A O 1
ATOM 845 N N . THR A 1 105 ? -0.243 -14.156 -1.536 1 98.69 105 THR A N 1
ATOM 846 C CA . THR A 1 105 ? -1.451 -13.602 -2.135 1 98.69 105 THR A CA 1
ATOM 847 C C . THR A 1 105 ? -1.349 -13.602 -3.658 1 98.69 105 THR A C 1
ATOM 849 O O . THR A 1 105 ? -0.414 -14.172 -4.223 1 98.69 105 THR A O 1
ATOM 852 N N . GLY A 1 106 ? -2.365 -13.188 -4.355 1 98.25 106 GLY A N 1
ATOM 853 C CA . GLY A 1 106 ? -2.35 -12.977 -5.797 1 98.25 106 GLY A CA 1
ATOM 854 C C . GLY A 1 106 ? -2.111 -11.531 -6.188 1 98.25 106 GLY A C 1
ATOM 855 O O . GLY A 1 106 ? -1.696 -10.719 -5.359 1 98.25 106 GLY A O 1
ATOM 856 N N . VAL A 1 107 ? -2.27 -11.242 -7.426 1 98.44 107 VAL A N 1
ATOM 857 C CA . VAL A 1 107 ? -2.191 -9.906 -8.008 1 98.44 107 VAL A CA 1
ATOM 858 C C . VAL A 1 107 ? -3.363 -9.695 -8.969 1 98.44 107 VAL A C 1
ATOM 860 O O . VAL A 1 107 ? -3.848 -10.641 -9.586 1 98.44 107 VAL A O 1
ATOM 863 N N . ASN A 1 108 ? -3.854 -8.492 -9.047 1 98.5 108 ASN A N 1
ATOM 864 C CA . ASN A 1 108 ? -5 -8.234 -9.914 1 98.5 108 ASN A CA 1
ATOM 865 C C . ASN A 1 108 ? -4.582 -8.117 -11.375 1 98.5 108 ASN A C 1
ATOM 867 O O . ASN A 1 108 ? -5.328 -8.516 -12.273 1 98.5 108 ASN A O 1
ATOM 871 N N . ALA A 1 109 ? -3.398 -7.543 -11.586 1 98.81 109 ALA A N 1
ATOM 872 C CA . ALA A 1 109 ? -2.869 -7.398 -12.945 1 98.81 109 ALA A CA 1
ATOM 873 C C . ALA A 1 109 ? -1.358 -7.184 -12.922 1 98.81 109 ALA A C 1
ATOM 875 O O . ALA A 1 109 ? -0.809 -6.707 -11.922 1 98.81 109 ALA A O 1
ATOM 876 N N . ILE A 1 110 ? -0.71 -7.598 -13.922 1 98.94 110 ILE A N 1
ATOM 877 C CA . ILE A 1 110 ? 0.704 -7.348 -14.172 1 98.94 110 ILE A CA 1
ATOM 878 C C . ILE A 1 110 ? 0.888 -6.805 -15.594 1 98.94 110 ILE A C 1
ATOM 880 O O . ILE A 1 110 ? 0.393 -7.391 -16.562 1 98.94 110 ILE A O 1
ATOM 884 N N . THR A 1 111 ? 1.62 -5.703 -15.719 1 98.88 111 THR A N 1
ATOM 885 C CA . THR A 1 111 ? 1.854 -5.172 -17.047 1 98.88 111 THR A CA 1
ATOM 886 C C . THR A 1 111 ? 3.023 -5.887 -17.719 1 98.88 111 THR A C 1
ATOM 888 O O . THR A 1 111 ? 3.871 -6.469 -17.047 1 98.88 111 THR A O 1
ATOM 891 N N . GLU A 1 112 ? 3.096 -5.793 -19 1 98.5 112 GLU A N 1
ATOM 892 C CA . GLU A 1 112 ? 4.211 -6.352 -19.766 1 98.5 112 GLU A CA 1
ATOM 893 C C . GLU A 1 112 ? 5.531 -5.695 -19.375 1 98.5 112 GLU A C 1
ATOM 895 O O . GLU A 1 112 ? 6.602 -6.27 -19.578 1 98.5 112 GLU A O 1
ATOM 900 N N . GLN A 1 113 ? 5.461 -4.496 -18.781 1 98.12 113 GLN A N 1
ATOM 901 C CA . GLN A 1 113 ? 6.652 -3.775 -18.344 1 98.12 113 GLN A CA 1
ATOM 902 C C . GLN A 1 113 ? 7.047 -4.184 -16.922 1 98.12 113 GLN A C 1
ATOM 904 O O . GLN A 1 113 ? 8.039 -3.688 -16.391 1 98.12 113 GLN A O 1
ATOM 909 N N . GLY A 1 114 ? 6.246 -5.02 -16.312 1 98.5 114 GLY A N 1
ATOM 910 C CA . GLY A 1 114 ? 6.652 -5.598 -15.047 1 98.5 114 GLY A CA 1
ATOM 911 C C . GLY A 1 114 ? 6.062 -4.879 -13.852 1 98.5 114 GLY A C 1
ATOM 912 O O . GLY A 1 114 ? 6.535 -5.055 -12.719 1 98.5 114 GLY A O 1
ATOM 913 N N . THR A 1 115 ? 5.043 -4.012 -14.086 1 98.81 115 THR A N 1
ATOM 914 C CA . THR A 1 115 ? 4.375 -3.361 -12.961 1 98.81 115 THR A CA 1
ATOM 915 C C . THR A 1 115 ? 3.256 -4.242 -12.414 1 98.81 115 THR A C 1
ATOM 917 O O . THR A 1 115 ? 2.402 -4.707 -13.172 1 98.81 115 THR A O 1
ATOM 920 N N . LEU A 1 116 ? 3.307 -4.555 -11.125 1 98.94 116 LEU A N 1
ATOM 921 C CA . LEU A 1 116 ? 2.227 -5.262 -10.438 1 98.94 116 LEU A CA 1
ATOM 922 C C . LEU A 1 116 ? 1.18 -4.281 -9.922 1 98.94 116 LEU A C 1
ATOM 924 O O . LEU A 1 116 ? 1.522 -3.242 -9.352 1 98.94 116 LEU A O 1
ATOM 928 N N . VAL A 1 117 ? -0.115 -4.57 -10.07 1 98.94 117 VAL A N 1
ATOM 929 C CA . VAL A 1 117 ? -1.158 -3.596 -9.773 1 98.94 117 VAL A CA 1
ATOM 930 C C . VAL A 1 117 ? -2.27 -4.262 -8.961 1 98.94 117 VAL A C 1
ATOM 932 O O . VAL A 1 117 ? -2.725 -5.355 -9.305 1 98.94 117 VAL A O 1
ATOM 935 N N . TRP A 1 118 ? -2.688 -3.604 -7.879 1 98.69 118 TRP A N 1
ATOM 936 C CA . TRP A 1 118 ? -3.762 -4.078 -7.012 1 98.69 118 TRP A CA 1
ATOM 937 C C . TRP A 1 118 ? -4.805 -2.988 -6.785 1 98.69 118 TRP A C 1
ATOM 939 O O . TRP A 1 118 ? -4.496 -1.798 -6.887 1 98.69 118 TRP A O 1
ATOM 949 N N . LEU A 1 119 ? -5.969 -3.387 -6.508 1 98.38 119 LEU A N 1
ATOM 950 C CA . LEU A 1 119 ? -7.062 -2.588 -5.969 1 98.38 119 LEU A CA 1
ATOM 951 C C . LEU A 1 119 ? -7.719 -3.289 -4.785 1 98.38 119 LEU A C 1
ATOM 953 O O . LEU A 1 119 ? -8.102 -4.457 -4.883 1 98.38 119 LEU A O 1
ATOM 957 N N . ASP A 1 120 ? -7.863 -2.598 -3.615 1 97.56 120 ASP A N 1
ATOM 958 C CA . ASP A 1 120 ? -8.336 -3.238 -2.393 1 97.56 120 ASP A CA 1
ATOM 959 C C . ASP A 1 120 ? -9.422 -2.402 -1.717 1 97.56 120 ASP A C 1
ATOM 961 O O . ASP A 1 120 ? -9.43 -1.176 -1.835 1 97.56 120 ASP A O 1
ATOM 965 N N . MET A 1 121 ? -10.234 -3.094 -0.968 1 97.12 121 MET A N 1
ATOM 966 C CA . MET A 1 121 ? -11.211 -2.424 -0.111 1 97.12 121 MET A CA 1
ATOM 967 C C . MET A 1 121 ? -10.594 -2.061 1.235 1 97.12 121 MET A C 1
ATOM 969 O O . MET A 1 121 ? -10.461 -0.88 1.563 1 97.12 121 MET A O 1
ATOM 973 N N . VAL A 1 122 ? -10.109 -3.104 1.92 1 96.69 122 VAL A N 1
ATOM 974 C CA . VAL A 1 122 ? -9.672 -2.984 3.307 1 96.69 122 VAL A CA 1
ATOM 975 C C . VAL A 1 122 ? -8.211 -2.523 3.35 1 96.69 122 VAL A C 1
ATOM 977 O O . VAL A 1 122 ? -7.828 -1.746 4.227 1 96.69 122 VAL A O 1
ATOM 980 N N . GLY A 1 123 ? -7.41 -2.99 2.432 1 98 123 GLY A N 1
ATOM 981 C CA . GLY A 1 123 ? -6.012 -2.596 2.361 1 98 123 GLY A CA 1
ATOM 982 C C . GLY A 1 123 ? -5.066 -3.639 2.928 1 98 123 GLY A C 1
ATOM 983 O O . GLY A 1 123 ? -3.848 -3.492 2.838 1 98 123 GLY A O 1
ATOM 984 N N . ASN A 1 124 ? -5.551 -4.785 3.422 1 97.88 124 ASN A N 1
ATOM 985 C CA . ASN A 1 124 ? -4.699 -5.793 4.047 1 97.88 124 ASN A CA 1
ATOM 986 C C . ASN A 1 124 ? -3.791 -6.469 3.027 1 97.88 124 ASN A C 1
ATOM 988 O O . ASN A 1 124 ? -2.656 -6.832 3.346 1 97.88 124 ASN A O 1
ATOM 992 N N . ARG A 1 125 ? -4.258 -6.672 1.823 1 98.12 125 ARG A N 1
ATOM 993 C CA . ARG A 1 125 ? -3.422 -7.266 0.784 1 98.12 125 ARG A CA 1
ATOM 994 C C . ARG A 1 125 ? -2.309 -6.312 0.366 1 98.12 125 ARG A C 1
ATOM 996 O O . ARG A 1 125 ? -1.13 -6.676 0.391 1 98.12 125 ARG A O 1
ATOM 1003 N N . ILE A 1 126 ? -2.662 -5.102 0.035 1 98.25 126 ILE A N 1
ATOM 1004 C CA . ILE A 1 126 ? -1.655 -4.156 -0.442 1 98.25 126 ILE A CA 1
ATOM 1005 C C . ILE A 1 126 ? -0.703 -3.801 0.697 1 98.25 126 ILE A C 1
ATOM 1007 O O . ILE A 1 126 ? 0.49 -3.588 0.472 1 98.25 126 ILE A O 1
ATOM 1011 N N . GLY A 1 127 ? -1.22 -3.715 1.947 1 98.31 127 GLY A N 1
ATOM 1012 C CA . GLY A 1 127 ? -0.351 -3.5 3.094 1 98.31 127 GLY A CA 1
ATOM 1013 C C . GLY A 1 127 ? 0.705 -4.578 3.252 1 98.31 127 GLY A C 1
ATOM 1014 O O . GLY A 1 127 ? 1.879 -4.277 3.475 1 98.31 127 GLY A O 1
ATOM 1015 N N . GLY A 1 128 ? 0.284 -5.824 3.1 1 98.31 128 GLY A N 1
ATOM 1016 C CA . GLY A 1 128 ? 1.187 -6.957 3.25 1 98.31 128 GLY A CA 1
ATOM 1017 C C . GLY A 1 128 ? 2.225 -7.043 2.146 1 98.31 128 GLY A C 1
ATOM 1018 O O . GLY A 1 128 ? 3.371 -7.422 2.395 1 98.31 128 GLY A O 1
ATOM 1019 N N . VAL A 1 129 ? 1.815 -6.66 0.965 1 98.62 129 VAL A N 1
ATOM 1020 C CA . VAL A 1 129 ? 2.727 -6.711 -0.173 1 98.62 129 VAL A CA 1
ATOM 1021 C C . VAL A 1 129 ? 3.709 -5.543 -0.098 1 98.62 129 VAL A C 1
ATOM 1023 O O . VAL A 1 129 ? 4.891 -5.695 -0.418 1 98.62 129 VAL A O 1
ATOM 1026 N N . ALA A 1 130 ? 3.264 -4.422 0.363 1 98.62 130 ALA A N 1
ATOM 1027 C CA . ALA A 1 130 ? 4.086 -3.215 0.389 1 98.62 130 ALA A CA 1
ATOM 1028 C C . ALA A 1 130 ? 5.18 -3.32 1.447 1 98.62 130 ALA A C 1
ATOM 1030 O O . ALA A 1 130 ? 6.312 -2.877 1.228 1 98.62 130 ALA A O 1
ATOM 1031 N N . PHE A 1 131 ? 4.816 -3.842 2.572 1 98.62 131 PHE A N 1
ATOM 1032 C CA . PHE A 1 131 ? 5.762 -3.875 3.684 1 98.62 131 PHE A CA 1
ATOM 1033 C C . PHE A 1 131 ? 5.254 -4.789 4.793 1 98.62 131 PHE A C 1
ATOM 1035 O O . PHE A 1 131 ? 4.07 -5.125 4.836 1 98.62 131 PHE A O 1
ATOM 1042 N N . GLY A 1 132 ? 6.102 -5.223 5.652 1 98.31 132 GLY A N 1
ATOM 1043 C CA . GLY A 1 132 ? 5.719 -5.969 6.84 1 98.31 132 GLY A CA 1
ATOM 1044 C C . GLY A 1 132 ? 6.211 -7.406 6.824 1 98.31 132 GLY A C 1
ATOM 1045 O O . GLY A 1 132 ? 7.215 -7.73 7.461 1 98.31 132 GLY A O 1
ATOM 1046 N N . PRO A 1 133 ? 5.516 -8.289 6.043 1 98.69 133 PRO A N 1
ATOM 1047 C CA . PRO A 1 133 ? 6.008 -9.672 5.961 1 98.69 133 PRO A CA 1
ATOM 1048 C C . PRO A 1 133 ? 7.441 -9.758 5.445 1 98.69 133 PRO A C 1
ATOM 1050 O O . PRO A 1 133 ? 7.844 -8.961 4.59 1 98.69 133 PRO A O 1
ATOM 1053 N N . ARG A 1 134 ? 8.188 -10.688 5.898 1 98 134 ARG A N 1
ATOM 1054 C CA . ARG A 1 134 ? 9.602 -10.758 5.555 1 98 134 ARG A CA 1
ATOM 1055 C C . ARG A 1 134 ? 9.789 -11.227 4.113 1 98 134 ARG A C 1
ATOM 1057 O O . ARG A 1 134 ? 10.68 -10.742 3.41 1 98 134 ARG A O 1
ATOM 1064 N N . LYS A 1 135 ? 9.008 -12.203 3.709 1 98.62 135 LYS A N 1
ATOM 1065 C CA . LYS A 1 135 ? 8.961 -12.688 2.334 1 98.62 135 LYS A CA 1
ATOM 1066 C C . LYS A 1 135 ? 7.52 -12.773 1.833 1 98.62 135 LYS A C 1
ATOM 1068 O O . LYS A 1 135 ? 6.602 -13.023 2.615 1 98.62 135 LYS A O 1
ATOM 1073 N N . VAL A 1 136 ? 7.371 -12.555 0.523 1 98.88 136 VAL A N 1
ATOM 1074 C CA . VAL A 1 136 ? 6.055 -12.617 -0.102 1 98.88 136 VAL A CA 1
ATOM 1075 C C . VAL A 1 136 ? 6.113 -13.5 -1.345 1 98.88 136 VAL A C 1
ATOM 1077 O O . VAL A 1 136 ? 7.07 -13.43 -2.119 1 98.88 136 VAL A O 1
ATOM 1080 N N . ILE A 1 137 ? 5.16 -14.344 -1.518 1 98.88 137 ILE A N 1
ATOM 1081 C CA . ILE A 1 137 ? 4.984 -15.086 -2.764 1 98.88 137 ILE A CA 1
ATOM 1082 C C . ILE A 1 137 ? 3.66 -14.688 -3.416 1 98.88 137 ILE A C 1
ATOM 1084 O O . ILE A 1 137 ? 2.607 -14.727 -2.773 1 98.88 137 ILE A O 1
ATOM 1088 N N . LEU A 1 138 ? 3.766 -14.281 -4.617 1 98.81 138 LEU A N 1
ATOM 1089 C CA . LEU A 1 138 ? 2.602 -13.961 -5.438 1 98.81 138 LEU A CA 1
ATOM 1090 C C . LEU A 1 138 ? 2.375 -15.039 -6.496 1 98.81 138 LEU A C 1
ATOM 1092 O O . LEU A 1 138 ? 3.33 -15.539 -7.09 1 98.81 138 LEU A O 1
ATOM 1096 N N . VAL A 1 139 ? 1.161 -15.375 -6.711 1 98.81 139 VAL A N 1
ATOM 1097 C CA . VAL A 1 139 ? 0.79 -16.281 -7.801 1 98.81 139 VAL A CA 1
ATOM 1098 C C . VAL A 1 139 ? -0.148 -15.555 -8.766 1 98.81 139 VAL A C 1
ATOM 1100 O O . VAL A 1 139 ? -1.136 -14.945 -8.344 1 98.81 139 VAL A O 1
ATOM 1103 N N . ALA A 1 140 ? 0.174 -15.656 -10.016 1 98.5 140 ALA A N 1
ATOM 1104 C CA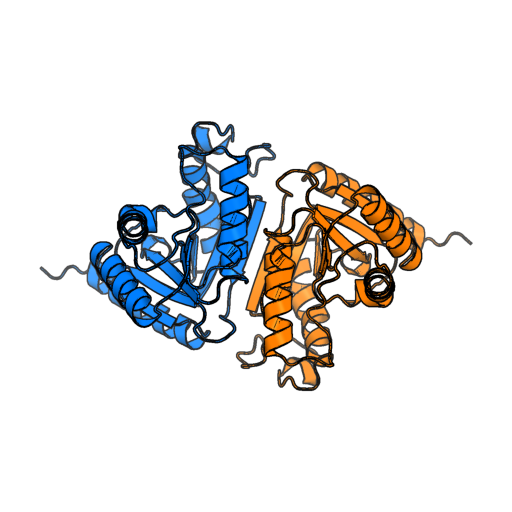 . ALA A 1 140 ? -0.62 -14.961 -11.023 1 98.5 140 ALA A CA 1
ATOM 1105 C C . ALA A 1 140 ? -0.835 -15.844 -12.258 1 98.5 140 ALA A C 1
ATOM 1107 O O . ALA A 1 140 ? 0.126 -16.344 -12.844 1 98.5 140 ALA A O 1
ATOM 1108 N N . GLY A 1 141 ? -2.041 -16.016 -12.672 1 98.56 141 GLY A N 1
ATOM 1109 C CA . GLY A 1 141 ? -2.328 -16.641 -13.953 1 98.56 141 GLY A CA 1
ATOM 1110 C C . GLY A 1 141 ? -2.01 -15.75 -15.133 1 98.56 141 GLY A C 1
ATOM 1111 O O . GLY A 1 141 ? -1.885 -14.531 -14.984 1 98.56 141 GLY A O 1
ATOM 1112 N N . ARG A 1 142 ? -1.951 -16.391 -16.266 1 98.56 142 ARG A N 1
ATOM 1113 C CA . ARG A 1 142 ? -1.596 -15.648 -17.484 1 98.56 142 ARG A CA 1
ATOM 1114 C C . ARG A 1 142 ? -2.668 -14.625 -17.828 1 98.56 142 ARG A C 1
ATOM 1116 O O . ARG A 1 142 ? -2.381 -13.617 -18.484 1 98.56 142 ARG A O 1
ATOM 1123 N N . ASN A 1 143 ? -3.881 -14.812 -17.375 1 98.06 143 ASN A N 1
ATOM 1124 C CA . ASN A 1 143 ? -4.98 -13.906 -17.672 1 98.06 143 ASN A CA 1
ATOM 1125 C C . ASN A 1 143 ? -4.801 -12.562 -16.969 1 98.06 143 ASN A C 1
ATOM 1127 O O . ASN A 1 143 ? -5.551 -11.617 -17.219 1 98.06 143 ASN A O 1
ATOM 1131 N N . LYS A 1 144 ? -3.797 -12.422 -16.094 1 98.12 144 LYS A N 1
ATOM 1132 C CA . LYS A 1 144 ? -3.566 -11.172 -15.359 1 98.12 144 LYS A CA 1
ATOM 1133 C C . LYS A 1 144 ? -2.578 -10.281 -16.109 1 98.12 144 LYS A C 1
ATOM 1135 O O . LYS A 1 144 ? -2.328 -9.141 -15.688 1 98.12 144 LYS A O 1
ATOM 1140 N N . LEU A 1 145 ? -1.972 -10.773 -17.156 1 98.75 145 LEU A N 1
ATOM 1141 C CA . LEU A 1 145 ? -1.015 -9.992 -17.938 1 98.75 145 LEU A CA 1
ATOM 1142 C C . LEU A 1 145 ? -1.729 -8.945 -18.781 1 98.75 145 LEU A C 1
ATOM 1144 O O . LEU A 1 145 ? -2.703 -9.258 -19.469 1 98.75 145 LEU A O 1
ATOM 1148 N N . THR A 1 146 ? -1.284 -7.727 -18.703 1 98.69 146 THR A N 1
ATOM 1149 C CA . THR A 1 146 ? -1.826 -6.621 -19.484 1 98.69 146 THR A CA 1
ATOM 1150 C C . THR A 1 146 ? -0.712 -5.879 -20.219 1 98.69 146 THR A C 1
ATOM 1152 O O . THR A 1 146 ? 0.463 -6.012 -19.875 1 98.69 146 THR A O 1
ATOM 1155 N N . GLY A 1 147 ? -1.099 -5.055 -21.188 1 98 147 GLY A N 1
ATOM 1156 C CA . GLY A 1 147 ? -0.118 -4.398 -22.031 1 98 147 GLY A CA 1
ATOM 1157 C C . GLY A 1 147 ? 0.447 -3.131 -21.422 1 98 147 GLY A C 1
ATOM 1158 O O . GLY A 1 147 ? 1.548 -2.703 -21.781 1 98 147 GLY A O 1
ATOM 1159 N N . SER A 1 148 ? -0.37 -2.457 -20.609 1 97.56 148 SER A N 1
ATOM 1160 C CA . SER A 1 148 ? 0.015 -1.176 -20.031 1 97.56 148 SER A CA 1
ATOM 1161 C C . SER A 1 148 ? -0.643 -0.97 -18.656 1 97.56 148 SER A C 1
ATOM 1163 O O . SER A 1 148 ? -1.483 -1.77 -18.25 1 97.56 148 SER A O 1
ATOM 1165 N N . LEU A 1 149 ? -0.151 0.026 -17.984 1 97.44 149 LEU A N 1
ATOM 1166 C CA . LEU A 1 149 ? -0.767 0.376 -16.719 1 97.44 149 LEU A CA 1
ATOM 1167 C C . LEU A 1 149 ? -2.238 0.733 -16.906 1 97.44 149 LEU A C 1
ATOM 1169 O O . LEU A 1 149 ? -3.082 0.35 -16.094 1 97.44 149 LEU A O 1
ATOM 1173 N N . GLU A 1 150 ? -2.506 1.482 -17.953 1 97 150 GLU A N 1
ATOM 1174 C CA . GLU A 1 150 ? -3.893 1.83 -18.25 1 97 150 GLU A CA 1
ATOM 1175 C C . GLU A 1 150 ? -4.742 0.58 -18.453 1 97 150 GLU A C 1
ATOM 1177 O O . GLU A 1 150 ? -5.863 0.496 -17.953 1 97 150 GLU A O 1
ATOM 1182 N N . GLU A 1 151 ? -4.234 -0.362 -19.188 1 98.31 151 GLU A N 1
ATOM 1183 C CA . GLU A 1 151 ? -4.953 -1.61 -19.422 1 98.31 151 GLU A CA 1
ATOM 1184 C C . GLU A 1 151 ? -5.109 -2.4 -18.125 1 98.31 151 GLU A C 1
ATOM 1186 O O . GLU A 1 151 ? -6.133 -3.055 -17.906 1 98.31 151 GLU A O 1
ATOM 1191 N N . ALA A 1 152 ? -4.047 -2.393 -17.297 1 98.62 152 ALA A N 1
ATOM 1192 C CA . ALA A 1 152 ? -4.125 -3.057 -16 1 98.62 152 ALA A CA 1
ATOM 1193 C C . ALA A 1 152 ? -5.262 -2.48 -15.164 1 98.62 152 ALA A C 1
ATOM 1195 O O . ALA A 1 152 ? -6.078 -3.227 -14.617 1 98.62 152 ALA A O 1
ATOM 1196 N N . MET A 1 153 ? -5.32 -1.189 -15.086 1 97.62 153 MET A N 1
ATOM 1197 C CA . MET A 1 153 ? -6.352 -0.524 -14.297 1 97.62 153 MET A CA 1
ATOM 1198 C C . MET A 1 153 ? -7.734 -0.775 -14.891 1 97.62 153 MET A C 1
ATOM 1200 O O . MET A 1 153 ? -8.703 -0.974 -14.156 1 97.62 153 MET A O 1
ATOM 1204 N N . ARG A 1 154 ? -7.832 -0.777 -16.172 1 97 154 ARG A N 1
ATOM 1205 C CA . ARG A 1 154 ? -9.102 -1.08 -16.828 1 97 154 ARG A CA 1
ATOM 1206 C C . ARG A 1 154 ? -9.555 -2.502 -16.516 1 97 154 ARG A C 1
ATOM 1208 O O . ARG A 1 154 ? -10.727 -2.73 -16.203 1 97 154 ARG A O 1
ATOM 1215 N N . ARG A 1 155 ? -8.656 -3.484 -16.656 1 97.56 155 ARG A N 1
ATOM 1216 C CA . ARG A 1 155 ? -8.992 -4.867 -16.328 1 97.56 155 ARG A CA 1
ATOM 1217 C C . ARG A 1 155 ? -9.508 -4.988 -14.898 1 97.56 155 ARG A C 1
ATOM 1219 O O . ARG A 1 155 ? -10.484 -5.703 -14.641 1 97.56 155 ARG A O 1
ATOM 1226 N N . ILE A 1 156 ? -8.836 -4.309 -14 1 97.88 156 ILE A N 1
ATOM 1227 C CA . ILE A 1 156 ? -9.203 -4.402 -12.594 1 97.88 156 ILE A CA 1
ATOM 1228 C C . ILE A 1 156 ? -10.594 -3.812 -12.383 1 97.88 156 ILE A C 1
ATOM 1230 O O . ILE A 1 156 ? -11.445 -4.426 -11.734 1 97.88 156 ILE A O 1
ATOM 1234 N N . ARG A 1 157 ? -10.875 -2.727 -13 1 96.25 157 ARG A N 1
ATOM 1235 C CA . ARG A 1 157 ? -12.141 -2.027 -12.812 1 96.25 157 ARG A CA 1
ATOM 1236 C C . ARG A 1 157 ? -13.281 -2.771 -13.5 1 96.25 157 ARG A C 1
ATOM 1238 O O . ARG A 1 157 ? -14.422 -2.742 -13.031 1 96.25 157 ARG A O 1
ATOM 1245 N N . THR A 1 158 ? -12.969 -3.457 -14.594 1 95.56 158 THR A N 1
ATOM 1246 C CA . THR A 1 158 ? -14.062 -3.975 -15.406 1 95.56 158 THR A CA 1
ATOM 1247 C C . THR A 1 158 ? -14.195 -5.484 -15.234 1 95.56 158 THR A C 1
ATOM 1249 O O . THR A 1 158 ? -15.234 -6.062 -15.57 1 95.56 158 THR A O 1
ATOM 1252 N N . VAL A 1 159 ? -13.211 -6.121 -14.734 1 96.38 159 VAL A N 1
ATOM 1253 C CA . VAL A 1 159 ? -13.266 -7.574 -14.602 1 96.38 159 VAL A CA 1
ATOM 1254 C C . VAL A 1 159 ? -13.094 -7.965 -13.141 1 96.38 159 VAL A C 1
ATOM 1256 O O . VAL A 1 159 ? -14.055 -8.383 -12.484 1 96.38 159 VAL A O 1
ATOM 1259 N N . ALA A 1 160 ? -11.945 -7.664 -12.555 1 96.5 160 ALA A N 1
ATOM 1260 C CA . ALA A 1 160 ? -11.594 -8.18 -11.234 1 96.5 160 ALA A CA 1
ATOM 1261 C C . ALA A 1 160 ? -12.547 -7.648 -10.172 1 96.5 160 ALA A C 1
ATOM 1263 O O . ALA A 1 160 ? -13.086 -8.414 -9.375 1 96.5 160 ALA A O 1
ATOM 1264 N N . ALA A 1 161 ? -12.789 -6.344 -10.156 1 96.19 161 ALA A N 1
ATOM 1265 C CA . ALA A 1 161 ? -13.562 -5.711 -9.094 1 96.19 161 ALA A CA 1
ATOM 1266 C C . ALA A 1 161 ? -15.031 -6.125 -9.156 1 96.19 161 ALA A C 1
ATOM 1268 O O . ALA A 1 161 ? -15.602 -6.562 -8.156 1 96.19 161 ALA A O 1
ATOM 1269 N N . PRO A 1 162 ? -15.688 -6.062 -10.352 1 94.88 162 PRO A N 1
ATOM 1270 C CA . PRO A 1 162 ? -17.078 -6.5 -10.398 1 94.88 162 PRO A CA 1
ATOM 1271 C C . PRO A 1 162 ? -17.25 -7.977 -10.039 1 94.88 162 PRO A C 1
ATOM 1273 O O . PRO A 1 162 ? -18.219 -8.344 -9.352 1 94.88 162 PRO A O 1
ATOM 1276 N N . LEU A 1 163 ? -16.344 -8.859 -10.453 1 94.56 163 LEU A N 1
ATOM 1277 C CA . LEU A 1 163 ? -16.406 -10.273 -10.109 1 94.56 163 LEU A CA 1
ATOM 1278 C C . LEU A 1 163 ? -16.234 -10.477 -8.609 1 94.56 163 LEU A C 1
ATOM 1280 O O . LEU A 1 163 ? -16.922 -11.297 -7.996 1 94.56 163 LEU A O 1
ATOM 1284 N N . ASN A 1 164 ? -15.289 -9.734 -8.047 1 93.94 164 ASN A N 1
ATOM 1285 C CA . ASN A 1 164 ? -15.07 -9.805 -6.602 1 93.94 164 ASN A CA 1
ATOM 1286 C C . ASN A 1 164 ? -16.297 -9.336 -5.828 1 93.94 164 ASN A C 1
ATOM 1288 O O . ASN A 1 164 ? -16.672 -9.945 -4.82 1 93.94 164 ASN A O 1
ATOM 1292 N N . ALA A 1 165 ? -16.906 -8.211 -6.285 1 93.31 165 ALA A N 1
ATOM 1293 C CA . ALA A 1 165 ? -18.125 -7.715 -5.656 1 93.31 165 ALA A CA 1
ATOM 1294 C C . ALA A 1 165 ? -19.219 -8.781 -5.664 1 93.31 165 ALA A C 1
ATOM 1296 O O . ALA A 1 165 ? -19.891 -8.992 -4.652 1 93.31 165 ALA A O 1
ATOM 1297 N N . ARG A 1 166 ? -19.312 -9.453 -6.715 1 91.62 166 ARG A N 1
ATOM 1298 C CA . ARG A 1 166 ? -20.328 -10.484 -6.863 1 91.62 166 ARG A CA 1
ATOM 1299 C C . ARG A 1 166 ? -20.062 -11.648 -5.914 1 91.62 166 ARG A C 1
ATOM 1301 O O . ARG A 1 166 ? -21 -12.32 -5.473 1 91.62 166 ARG A O 1
ATOM 1308 N N . ALA A 1 167 ? -18.766 -11.852 -5.637 1 88.62 167 ALA A N 1
ATOM 1309 C CA . ALA A 1 167 ? -18.375 -12.961 -4.762 1 88.62 167 ALA A CA 1
ATOM 1310 C C . ALA A 1 167 ? -18.766 -12.672 -3.314 1 88.62 167 ALA A C 1
ATOM 1312 O O . ALA A 1 167 ? -18.766 -13.578 -2.475 1 88.62 167 ALA A O 1
ATOM 1313 N N . HIS A 1 168 ? -19.109 -11.391 -3.018 1 89.44 168 HIS A N 1
ATOM 1314 C CA . HIS A 1 168 ? -19.547 -10.992 -1.685 1 89.44 168 HIS A CA 1
ATOM 1315 C C . HIS A 1 168 ? -21.062 -10.758 -1.646 1 89.44 168 HIS A C 1
ATOM 1317 O O . HIS A 1 168 ? -21.516 -9.648 -1.903 1 89.44 168 HIS A O 1
ATOM 1323 N N . GLU A 1 169 ? -21.781 -11.68 -1.232 1 86.19 169 GLU A N 1
ATOM 1324 C CA . GLU A 1 169 ? -23.234 -11.703 -1.364 1 86.19 169 GLU A CA 1
ATOM 1325 C C . GLU A 1 169 ? -23.875 -10.602 -0.53 1 86.19 169 GLU A C 1
ATOM 1327 O O . GLU A 1 169 ? -24.984 -10.141 -0.839 1 86.19 169 GLU A O 1
ATOM 1332 N N . HIS A 1 170 ? -23.141 -10.172 0.436 1 86.88 170 HIS A N 1
ATOM 1333 C CA . HIS A 1 170 ? -23.75 -9.203 1.345 1 86.88 170 HIS A CA 1
ATOM 1334 C C . HIS A 1 170 ? -23.453 -7.773 0.91 1 86.88 170 HIS A C 1
ATOM 1336 O O . HIS A 1 170 ? -23.969 -6.82 1.491 1 86.88 170 HIS A O 1
ATOM 1342 N N . PHE A 1 171 ? -22.656 -7.633 -0.131 1 90.06 171 PHE A N 1
ATOM 1343 C CA . PHE A 1 171 ? -22.359 -6.301 -0.638 1 90.06 171 PHE A CA 1
ATOM 1344 C C . PHE A 1 171 ? -23.484 -5.777 -1.507 1 90.06 171 PHE A C 1
ATOM 1346 O O . PHE A 1 171 ? -24.281 -6.559 -2.041 1 90.06 171 PHE A O 1
ATOM 1353 N N . ARG A 1 172 ? -23.688 -4.473 -1.486 1 91.12 172 ARG A N 1
ATOM 1354 C CA . ARG A 1 172 ? -24.688 -3.793 -2.318 1 91.12 172 ARG A CA 1
ATOM 1355 C C . ARG A 1 172 ? -24.031 -2.709 -3.17 1 91.12 172 ARG A C 1
ATOM 1357 O O . ARG A 1 172 ? -24.188 -1.518 -2.895 1 91.12 172 ARG A O 1
ATOM 1364 N N . THR A 1 173 ? -23.312 -3.127 -4.176 1 94.94 173 THR A N 1
ATOM 1365 C CA . THR A 1 173 ? -22.703 -2.215 -5.137 1 94.94 173 THR A CA 1
A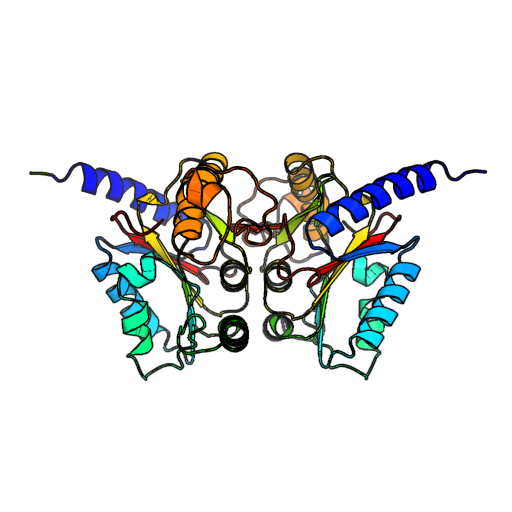TOM 1366 C C . THR A 1 173 ? -23.391 -2.334 -6.5 1 94.94 173 THR A C 1
ATOM 1368 O O . THR A 1 173 ? -23.844 -3.414 -6.879 1 94.94 173 THR A O 1
ATOM 1371 N N . PRO A 1 174 ? -23.516 -1.224 -7.246 1 96 174 PRO A N 1
ATOM 1372 C CA . PRO A 1 174 ? -24.172 -1.285 -8.547 1 96 174 PRO A CA 1
ATOM 1373 C C . PRO A 1 174 ? -23.531 -2.291 -9.5 1 96 174 PRO A C 1
ATOM 1375 O O . PRO A 1 174 ? -24.219 -2.918 -10.305 1 96 174 PRO A O 1
ATOM 1378 N N . CYS A 1 175 ? -22.25 -2.492 -9.406 1 95 175 CYS A N 1
ATOM 1379 C CA . CYS A 1 175 ? -21.547 -3.359 -10.336 1 95 175 CYS A CA 1
ATOM 1380 C C . CYS A 1 175 ? -21.906 -4.824 -10.102 1 95 175 CYS A C 1
ATOM 1382 O O . CYS A 1 175 ? -21.734 -5.66 -10.984 1 95 175 CYS A O 1
ATOM 1384 N N . GLN A 1 176 ? -22.359 -5.184 -8.891 1 92.56 176 GLN A N 1
ATOM 1385 C CA . GLN A 1 176 ? -22.812 -6.543 -8.641 1 92.56 176 GLN A CA 1
ATOM 1386 C C . GLN A 1 176 ? -24 -6.895 -9.539 1 92.56 176 GLN A C 1
ATOM 1388 O O . GLN A 1 176 ? -24.172 -8.055 -9.93 1 92.56 176 GLN A O 1
ATOM 1393 N N . ILE A 1 177 ? -24.734 -5.844 -9.859 1 91.88 177 ILE A N 1
ATOM 1394 C CA . ILE A 1 177 ? -25.953 -6.031 -10.617 1 91.88 177 ILE A CA 1
ATOM 1395 C C . ILE A 1 177 ? -25.672 -5.887 -12.109 1 91.88 177 ILE A C 1
ATOM 1397 O O . ILE A 1 177 ? -26.062 -6.73 -12.914 1 91.88 177 ILE A O 1
ATOM 1401 N N . THR A 1 178 ? -24.906 -4.922 -12.484 1 94.31 178 THR A N 1
ATOM 1402 C CA . THR A 1 178 ? -24.797 -4.559 -13.898 1 94.31 178 THR A CA 1
ATOM 1403 C C . THR A 1 178 ? -23.578 -5.199 -14.523 1 94.31 178 THR A C 1
ATOM 1405 O O . THR A 1 178 ? -23.422 -5.199 -15.75 1 94.31 178 THR A O 1
ATOM 1408 N N . SER A 1 179 ? -22.609 -5.641 -13.68 1 91.38 179 SER A N 1
ATOM 1409 C CA . SER A 1 179 ? -21.344 -6.227 -14.109 1 91.38 179 SER A CA 1
ATOM 1410 C C . SER A 1 179 ? -20.469 -5.188 -14.797 1 91.38 179 SER A C 1
ATOM 1412 O O . SER A 1 179 ? -19.594 -5.535 -15.602 1 91.38 179 SER A O 1
ATOM 1414 N N . ARG A 1 180 ? -20.781 -3.93 -14.508 1 93.69 180 ARG A N 1
ATOM 1415 C CA . ARG A 1 180 ? -19.969 -2.834 -15.016 1 93.69 180 ARG A CA 1
ATOM 1416 C C . ARG A 1 180 ? -19.625 -1.842 -13.906 1 93.69 180 ARG A C 1
ATOM 1418 O O . ARG A 1 180 ? -20.438 -1.616 -13 1 93.69 180 ARG A O 1
ATOM 1425 N N . CYS A 1 181 ? -18.516 -1.289 -14.062 1 93.56 181 CYS A N 1
ATOM 1426 C CA . CYS A 1 181 ? -18.109 -0.288 -13.078 1 93.56 181 CYS A CA 1
ATOM 1427 C C . CYS A 1 181 ? -18.984 0.96 -13.18 1 93.56 181 CYS A C 1
ATOM 1429 O O . CYS A 1 181 ? -19.219 1.469 -14.281 1 93.56 181 CYS A O 1
ATOM 1431 N N . HIS A 1 182 ? -19.406 1.508 -12.055 1 92.88 182 HIS A N 1
ATOM 1432 C CA . HIS A 1 182 ? -20.188 2.734 -12 1 92.88 182 HIS A CA 1
ATOM 1433 C C . HIS A 1 182 ? -19.438 3.838 -11.258 1 92.88 182 HIS A C 1
ATOM 1435 O O . HIS A 1 182 ? -20.016 4.879 -10.945 1 92.88 182 HIS A O 1
ATOM 1441 N N . ASP A 1 183 ? -18.172 3.51 -10.984 1 90.75 183 ASP A N 1
ATOM 1442 C CA . ASP A 1 183 ? -17.422 4.441 -10.141 1 90.75 183 ASP A CA 1
ATOM 1443 C C . ASP A 1 183 ? -18.25 4.914 -8.961 1 90.75 183 ASP A C 1
ATOM 1445 O O . ASP A 1 183 ? -18.438 6.117 -8.766 1 90.75 183 ASP A O 1
ATOM 1449 N N . CYS A 1 184 ? -18.812 4.043 -8.195 1 94 184 CYS A N 1
ATOM 1450 C CA . CYS A 1 184 ? -19.891 4.273 -7.238 1 94 184 CYS A CA 1
ATOM 1451 C C . CYS A 1 184 ? -19.344 4.867 -5.941 1 94 184 CYS A C 1
ATOM 1453 O O . CYS A 1 184 ? -18.141 4.945 -5.75 1 94 184 CYS A O 1
ATOM 1455 N N . SER A 1 185 ? -20.188 5.34 -5.125 1 92 185 SER A N 1
ATOM 1456 C CA . SER A 1 185 ? -19.875 5.824 -3.783 1 92 185 SER A CA 1
ATOM 1457 C C . SER A 1 185 ? -20.547 4.969 -2.719 1 92 185 SER A C 1
ATOM 1459 O O . SER A 1 185 ? -20.906 5.465 -1.648 1 92 185 SER A O 1
ATOM 1461 N N . SER A 1 186 ? -20.828 3.742 -3.127 1 94 186 SER A N 1
ATOM 1462 C CA . SER A 1 186 ? -21.438 2.818 -2.18 1 94 186 SER A CA 1
ATOM 1463 C C . SER A 1 186 ? -20.578 2.641 -0.939 1 94 186 SER A C 1
ATOM 1465 O O . SER A 1 186 ? -19.344 2.572 -1.041 1 94 186 SER A O 1
ATOM 1467 N N . PRO A 1 187 ? -21.188 2.49 0.187 1 91.5 187 PRO A N 1
ATOM 1468 C CA . PRO A 1 187 ? -20.406 2.17 1.386 1 91.5 187 PRO A CA 1
ATOM 1469 C C . PRO A 1 187 ? -19.734 0.804 1.303 1 91.5 187 PRO A C 1
ATOM 1471 O O . PRO A 1 187 ? -18.797 0.527 2.059 1 91.5 187 PRO A O 1
ATOM 1474 N N . ASP A 1 188 ? -20.25 -0.023 0.376 1 94.19 188 ASP A N 1
ATOM 1475 C CA . ASP A 1 188 ? -19.703 -1.367 0.21 1 94.19 188 ASP A CA 1
ATOM 1476 C C . ASP A 1 188 ? -18.688 -1.411 -0.927 1 94.19 188 ASP A C 1
ATOM 1478 O O . ASP A 1 188 ? -18.266 -2.49 -1.358 1 94.19 188 ASP A O 1
ATOM 1482 N N . ARG A 1 189 ? -18.312 -0.19 -1.381 1 95.31 189 ARG A N 1
ATOM 1483 C CA . ARG A 1 189 ? -17.344 -0.085 -2.475 1 95.31 189 ARG A CA 1
ATOM 1484 C C . ARG A 1 189 ? -16.062 -0.847 -2.152 1 95.31 189 ARG A C 1
ATOM 1486 O O . ARG A 1 189 ? -15.492 -0.686 -1.069 1 95.31 189 ARG A O 1
ATOM 1493 N N . ILE A 1 190 ? -15.633 -1.71 -3.076 1 95.38 190 ILE A N 1
ATOM 1494 C CA . ILE A 1 190 ? -14.422 -2.486 -2.826 1 95.38 190 ILE A CA 1
ATOM 1495 C C . ILE A 1 190 ? -13.211 -1.744 -3.383 1 95.38 190 ILE A C 1
ATOM 1497 O O . ILE A 1 190 ? -12.07 -2.08 -3.061 1 95.38 190 ILE A O 1
ATOM 1501 N N . CYS A 1 191 ? -13.352 -0.748 -4.227 1 97.38 191 CYS A N 1
ATOM 1502 C CA . CYS A 1 191 ? -12.336 -0.047 -5.004 1 97.38 191 CYS A CA 1
ATOM 1503 C C . CYS A 1 191 ? -11.859 1.205 -4.277 1 97.38 191 CYS A C 1
ATOM 1505 O O . CYS A 1 191 ? -12.062 2.322 -4.758 1 97.38 191 CYS A O 1
ATOM 1507 N N . ASN A 1 192 ? -11.195 1.015 -3.197 1 98.25 192 ASN A N 1
ATOM 1508 C CA . ASN A 1 192 ? -10.836 2.146 -2.352 1 98.25 192 ASN A CA 1
ATOM 1509 C C . ASN A 1 192 ? -9.383 2.562 -2.568 1 98.25 192 ASN A C 1
ATOM 1511 O O . ASN A 1 192 ? -9.07 3.756 -2.584 1 98.25 192 ASN A O 1
ATOM 1515 N N . THR A 1 193 ? -8.453 1.611 -2.686 1 98.56 193 THR A N 1
ATOM 1516 C CA . THR A 1 193 ? -7.031 1.924 -2.678 1 98.56 193 THR A CA 1
ATOM 1517 C C . THR A 1 193 ? -6.305 1.165 -3.783 1 98.56 193 THR A C 1
ATOM 1519 O O . THR A 1 193 ? -6.457 -0.051 -3.914 1 98.56 193 THR A O 1
ATOM 1522 N N . TRP A 1 194 ? -5.512 1.869 -4.559 1 98.75 194 TRP A N 1
ATOM 1523 C CA . TRP A 1 194 ? -4.688 1.304 -5.621 1 98.75 194 TRP A CA 1
ATOM 1524 C C . TRP A 1 194 ? -3.238 1.164 -5.172 1 98.75 194 TRP A C 1
ATOM 1526 O O . TRP A 1 194 ? -2.703 2.049 -4.496 1 98.75 194 TRP A O 1
ATOM 1536 N N . LEU A 1 195 ? -2.574 0.107 -5.543 1 98.81 195 LEU A N 1
ATOM 1537 C CA . LEU A 1 195 ? -1.128 -0.05 -5.43 1 98.81 195 LEU A CA 1
ATOM 1538 C C . LEU A 1 195 ? -0.521 -0.459 -6.77 1 98.81 195 LEU A C 1
ATOM 1540 O O . LEU A 1 195 ? -1.037 -1.354 -7.441 1 98.81 195 LEU A O 1
ATOM 1544 N N . ALA A 1 196 ? 0.44 0.223 -7.195 1 98.88 196 ALA A N 1
ATOM 1545 C CA . ALA A 1 196 ? 1.263 -0.153 -8.344 1 98.88 196 ALA A CA 1
ATOM 1546 C C . ALA A 1 196 ? 2.73 -0.284 -7.945 1 98.88 196 ALA A C 1
ATOM 1548 O O . ALA A 1 196 ? 3.367 0.702 -7.566 1 98.88 196 ALA A O 1
ATOM 1549 N N . MET A 1 197 ? 3.271 -1.439 -8.016 1 98.81 197 MET A N 1
ATOM 1550 C CA . MET A 1 197 ? 4.656 -1.706 -7.633 1 98.81 197 MET A CA 1
ATOM 1551 C C . MET A 1 197 ? 5.527 -1.91 -8.867 1 98.81 197 MET A C 1
ATOM 1553 O O . MET A 1 197 ? 5.344 -2.875 -9.609 1 98.81 197 MET A O 1
ATOM 1557 N N . GLU A 1 198 ? 6.473 -1.073 -9.039 1 98.31 198 GLU A N 1
ATOM 1558 C CA . GLU A 1 198 ? 7.328 -1.102 -10.219 1 98.31 198 GLU A CA 1
ATOM 1559 C C . GLU A 1 198 ? 8.609 -1.892 -9.953 1 98.31 198 GLU A C 1
ATOM 1561 O O . GLU A 1 198 ? 9.156 -2.518 -10.867 1 98.31 198 GLU A O 1
ATOM 1566 N N . ARG A 1 199 ? 9.07 -1.815 -8.75 1 98.44 199 ARG A N 1
ATOM 1567 C CA . ARG A 1 199 ? 10.32 -2.465 -8.352 1 98.44 199 ARG A CA 1
ATOM 1568 C C . ARG A 1 199 ? 10.18 -3.123 -6.984 1 98.44 199 ARG A C 1
ATOM 1570 O O . ARG A 1 199 ? 9.43 -2.645 -6.133 1 98.44 199 ARG A O 1
ATOM 1577 N N . CYS A 1 200 ? 10.906 -4.176 -6.863 1 98.25 200 CYS A N 1
ATOM 1578 C CA . CYS A 1 200 ? 10.93 -4.863 -5.574 1 98.25 200 CYS A CA 1
ATOM 1579 C C . CYS A 1 200 ? 12.109 -4.406 -4.73 1 98.25 200 CYS A C 1
ATOM 1581 O O . CYS A 1 200 ? 13.258 -4.473 -5.172 1 98.25 200 CYS A O 1
ATOM 1583 N N . TYR A 1 201 ? 11.844 -3.951 -3.607 1 96.69 201 TYR A N 1
ATOM 1584 C CA . TYR A 1 201 ? 12.852 -3.59 -2.615 1 96.69 201 TYR A CA 1
ATOM 1585 C C . TYR A 1 201 ? 12.453 -4.102 -1.232 1 96.69 201 TYR A C 1
ATOM 1587 O O . TYR A 1 201 ? 11.328 -3.885 -0.782 1 96.69 201 TYR A O 1
ATOM 1595 N N . PRO A 1 202 ? 13.391 -4.656 -0.5 1 95.94 202 PRO A N 1
ATOM 1596 C CA . PRO A 1 202 ? 14.695 -5.141 -0.951 1 95.94 202 PRO A CA 1
ATOM 1597 C C . PRO A 1 202 ? 14.594 -6.164 -2.08 1 95.94 202 PRO A C 1
ATOM 1599 O O . PRO A 1 202 ? 13.539 -6.785 -2.258 1 95.94 202 PRO A O 1
ATOM 1602 N N . LYS A 1 203 ? 15.617 -6.34 -2.811 1 97.12 203 LYS A N 1
ATOM 1603 C CA . LYS A 1 203 ? 15.664 -7.285 -3.92 1 97.12 203 LYS A CA 1
ATOM 1604 C C . LYS A 1 203 ? 15.234 -8.68 -3.471 1 97.12 203 LYS A C 1
ATOM 1606 O O . LYS A 1 203 ? 15.648 -9.148 -2.404 1 97.12 203 LYS A O 1
ATOM 1611 N N . GLU A 1 204 ? 14.273 -9.32 -4.207 1 98 204 GLU A N 1
ATOM 1612 C CA . GLU A 1 204 ? 13.82 -10.703 -4.121 1 98 204 GLU A CA 1
ATOM 1613 C C . GLU A 1 204 ? 13.008 -10.945 -2.855 1 98 204 GLU A C 1
ATOM 1615 O O . GLU A 1 204 ? 12.758 -12.094 -2.479 1 98 204 GLU A O 1
ATOM 1620 N N . ARG A 1 205 ? 12.617 -9.844 -2.195 1 98.12 205 ARG A N 1
ATOM 1621 C CA . ARG A 1 205 ? 11.664 -10.016 -1.107 1 98.12 205 ARG A CA 1
ATOM 1622 C C . ARG A 1 205 ? 10.367 -10.648 -1.613 1 98.12 205 ARG A C 1
ATOM 1624 O O . ARG A 1 205 ? 9.727 -11.422 -0.902 1 98.12 205 ARG A O 1
ATOM 1631 N N . ILE A 1 206 ? 10.031 -10.297 -2.828 1 98.81 206 ILE A N 1
ATOM 1632 C CA . ILE A 1 206 ? 8.797 -10.797 -3.436 1 98.81 206 ILE A CA 1
ATOM 1633 C C . ILE A 1 206 ? 9.133 -11.758 -4.57 1 98.81 206 ILE A C 1
ATOM 1635 O O . ILE A 1 206 ? 9.906 -11.422 -5.473 1 98.81 206 ILE A O 1
ATOM 1639 N N . ARG A 1 207 ? 8.602 -12.914 -4.465 1 98.88 207 ARG A N 1
ATOM 1640 C CA . ARG A 1 207 ? 8.68 -13.906 -5.527 1 98.88 207 ARG A CA 1
ATOM 1641 C C . ARG A 1 207 ? 7.344 -14.023 -6.266 1 98.88 207 ARG A C 1
ATOM 1643 O O . ARG A 1 207 ? 6.301 -14.211 -5.641 1 98.88 207 ARG A O 1
ATOM 1650 N N . VAL A 1 208 ? 7.43 -13.898 -7.551 1 98.94 208 VAL A N 1
ATOM 1651 C CA . VAL A 1 208 ? 6.234 -13.992 -8.383 1 98.94 208 VAL A CA 1
ATOM 1652 C C . VAL A 1 208 ? 6.238 -15.312 -9.148 1 98.94 208 VAL A C 1
ATOM 1654 O O . VAL A 1 208 ? 7.176 -15.594 -9.898 1 98.94 208 VAL A O 1
ATOM 1657 N N . ILE A 1 209 ? 5.25 -16.109 -8.945 1 98.94 209 ILE A N 1
ATOM 1658 C CA . ILE A 1 209 ? 5.055 -17.328 -9.719 1 98.94 209 ILE A CA 1
ATOM 1659 C C . ILE A 1 209 ? 4.004 -17.094 -10.805 1 98.94 209 ILE A C 1
ATOM 1661 O O . ILE A 1 209 ? 2.826 -16.891 -10.5 1 98.94 209 ILE A O 1
ATOM 1665 N N . LEU A 1 210 ? 4.445 -17.141 -12.031 1 98.88 210 LEU A N 1
ATOM 1666 C CA . LEU A 1 210 ? 3.592 -16.953 -13.195 1 98.88 210 LEU A CA 1
ATOM 1667 C C . LEU A 1 210 ? 3.082 -18.297 -13.719 1 98.88 210 LEU A C 1
ATOM 1669 O O . LEU A 1 210 ? 3.875 -19.172 -14.07 1 98.88 210 LEU A O 1
ATOM 1673 N N . VAL A 1 211 ? 1.816 -18.406 -13.805 1 98.81 211 VAL A N 1
ATOM 1674 C CA . VAL A 1 211 ? 1.227 -19.688 -14.172 1 98.81 211 VAL A CA 1
ATOM 1675 C C . VAL A 1 211 ? 0.651 -19.594 -15.586 1 98.81 211 VAL A C 1
ATOM 1677 O O . VAL A 1 211 ? -0.12 -18.688 -15.891 1 98.81 211 VAL A O 1
ATOM 1680 N N . ASN A 1 212 ? 0.947 -20.547 -16.438 1 98.5 212 ASN A N 1
ATOM 1681 C CA . ASN A 1 212 ? 0.431 -20.578 -17.797 1 98.5 212 ASN A CA 1
ATOM 1682 C C . ASN A 1 212 ? -0.953 -21.219 -17.859 1 98.5 212 ASN A C 1
ATOM 1684 O O . ASN A 1 212 ? -1.166 -22.188 -18.609 1 98.5 212 ASN A O 1
ATOM 1688 N N . GLU A 1 213 ? -1.847 -20.734 -17.031 1 97.69 213 GLU A N 1
ATOM 1689 C CA . GLU A 1 213 ? -3.27 -21.047 -16.922 1 97.69 213 GLU A CA 1
ATOM 1690 C C . GLU A 1 213 ? -4.066 -19.797 -16.531 1 97.69 213 GLU A C 1
ATOM 1692 O O . GLU A 1 213 ? -3.549 -18.906 -15.859 1 97.69 213 GLU A O 1
ATOM 1697 N N . ASP A 1 214 ? -5.316 -19.703 -17.078 1 97.5 214 ASP A N 1
ATOM 1698 C CA . ASP A 1 214 ? -6.211 -18.688 -16.562 1 97.5 214 ASP A CA 1
ATOM 1699 C C . ASP A 1 214 ? -6.633 -19 -15.125 1 97.5 214 ASP A C 1
ATOM 1701 O O . ASP A 1 214 ? -7.211 -20.062 -14.867 1 97.5 214 ASP A O 1
ATOM 1705 N N . LEU A 1 215 ? -6.27 -18.125 -14.195 1 97.38 215 LEU A N 1
ATOM 1706 C CA . LEU A 1 215 ? -6.57 -18.359 -12.789 1 97.38 215 LEU A CA 1
ATOM 1707 C C . LEU A 1 215 ? -7.191 -17.109 -12.156 1 97.38 215 LEU A C 1
ATOM 1709 O O . LEU A 1 215 ? -6.652 -16.016 -12.289 1 97.38 215 LEU A O 1
ATOM 1713 N N . GLY A 1 216 ? -8.312 -17.266 -11.516 1 95 216 GLY A N 1
ATOM 1714 C CA . GLY A 1 216 ? -8.938 -16.188 -10.773 1 95 216 GLY A CA 1
ATOM 1715 C C . GLY A 1 216 ? -9.305 -15 -11.641 1 95 216 GLY A C 1
ATOM 1716 O O . GLY A 1 216 ? -9.68 -15.172 -12.805 1 95 216 GLY A O 1
ATOM 1717 N N . TYR A 1 217 ? -9.43 -13.945 -10.945 1 93.5 217 TYR A N 1
ATOM 1718 C CA . TYR A 1 217 ? -9.734 -12.688 -11.625 1 93.5 217 TYR A CA 1
ATOM 1719 C C . TYR A 1 217 ? -9.086 -11.516 -10.906 1 93.5 217 TYR A C 1
ATOM 1721 O O . TYR A 1 217 ? -8.727 -11.617 -9.734 1 93.5 217 TYR A O 1
ATOM 1729 N N . MET B 1 1 ? -3.971 44.469 5.797 1 48.22 1 MET B N 1
ATOM 1730 C CA . MET B 1 1 ? -4.121 44.156 4.379 1 48.22 1 MET B CA 1
ATOM 1731 C C . MET B 1 1 ? -4.527 42.688 4.188 1 48.22 1 MET B C 1
ATOM 1733 O O . MET B 1 1 ? -4.078 41.812 4.93 1 48.22 1 MET B O 1
ATOM 1737 N N . ALA B 1 2 ? -5.637 42.406 3.572 1 64.5 2 ALA B N 1
ATOM 1738 C CA . ALA B 1 2 ? -6.207 41.062 3.416 1 64.5 2 ALA B CA 1
ATOM 1739 C C . ALA B 1 2 ? -5.203 40.125 2.789 1 64.5 2 ALA B C 1
ATOM 1741 O O . ALA B 1 2 ? -4.516 40.469 1.826 1 64.5 2 ALA B O 1
ATOM 1742 N N . ASP B 1 3 ? -4.629 39.094 3.543 1 85.44 3 ASP B N 1
ATOM 1743 C CA . ASP B 1 3 ? -3.744 38.125 2.914 1 85.44 3 ASP B CA 1
ATOM 1744 C C . ASP B 1 3 ? -4.5 37.25 1.906 1 85.44 3 ASP B C 1
ATOM 1746 O O . ASP B 1 3 ? -5.035 36.188 2.26 1 85.44 3 ASP B O 1
ATOM 1750 N N . HIS B 1 4 ? -4.77 37.844 0.66 1 92.44 4 HIS B N 1
ATOM 1751 C CA . HIS B 1 4 ? -5.52 37.219 -0.417 1 92.44 4 HIS B CA 1
ATOM 1752 C C . HIS B 1 4 ? -5.031 35.812 -0.671 1 92.44 4 HIS B C 1
ATOM 1754 O O . HIS B 1 4 ? -5.812 34.938 -1.053 1 92.44 4 HIS B O 1
ATOM 1760 N N . THR B 1 5 ? -3.82 35.656 -0.534 1 92.94 5 THR B N 1
ATOM 1761 C CA . THR B 1 5 ? -3.264 34.344 -0.743 1 92.94 5 THR B CA 1
ATOM 1762 C C . THR B 1 5 ? -3.768 33.375 0.323 1 92.94 5 THR B C 1
ATOM 1764 O O . THR B 1 5 ? -4.152 32.25 0.01 1 92.94 5 THR B O 1
ATOM 1767 N N . PHE B 1 6 ? -3.736 33.812 1.554 1 94.31 6 PHE B N 1
ATOM 1768 C CA . PHE B 1 6 ? -4.215 32.969 2.645 1 94.31 6 PHE B CA 1
ATOM 1769 C C . PHE B 1 6 ? -5.672 32.594 2.426 1 94.31 6 PHE B C 1
ATOM 1771 O O . PHE B 1 6 ? -6.035 31.422 2.568 1 94.31 6 PHE B O 1
ATOM 1778 N N . ASP B 1 7 ? -6.523 33.562 2.031 1 95.19 7 ASP B N 1
ATOM 1779 C CA . ASP B 1 7 ? -7.949 33.312 1.823 1 95.19 7 ASP B CA 1
ATOM 1780 C C . ASP B 1 7 ? -8.195 32.375 0.649 1 95.19 7 ASP B C 1
ATOM 1782 O O . ASP B 1 7 ? -9.109 31.547 0.686 1 95.19 7 ASP B O 1
ATOM 1786 N N . TYR B 1 8 ? -7.477 32.625 -0.366 1 96.88 8 TYR B N 1
ATOM 1787 C CA . TYR B 1 8 ? -7.543 31.766 -1.539 1 96.88 8 TYR B CA 1
ATOM 1788 C C . TYR B 1 8 ? -7.328 30.312 -1.154 1 96.88 8 TYR B C 1
ATOM 1790 O O . TYR B 1 8 ? -8.156 29.453 -1.474 1 96.88 8 TYR B O 1
ATOM 1798 N N . TRP B 1 9 ? -6.336 30.062 -0.397 1 97.62 9 TRP B N 1
ATOM 1799 C CA . TRP B 1 9 ? -6 28.688 -0.02 1 97.62 9 TRP B CA 1
ATOM 1800 C C . TRP B 1 9 ? -6.969 28.156 1.029 1 97.62 9 TRP B C 1
ATOM 1802 O O . TRP B 1 9 ? -7.285 26.969 1.044 1 97.62 9 TRP B O 1
ATOM 1812 N N . GLN B 1 10 ? -7.344 29 1.914 1 97.5 10 GLN B N 1
ATOM 1813 C CA . GLN B 1 10 ? -8.32 28.578 2.912 1 97.5 10 GLN B CA 1
ATOM 1814 C C . GLN B 1 10 ? -9.562 28 2.25 1 97.5 10 GLN B C 1
ATOM 1816 O O . GLN B 1 10 ? -10.062 26.953 2.676 1 97.5 10 GLN B O 1
ATOM 1821 N N . ARG B 1 11 ? -10.039 28.641 1.246 1 97.88 11 ARG B N 1
ATOM 1822 C CA . ARG B 1 11 ? -11.234 28.203 0.539 1 97.88 11 ARG B CA 1
ATOM 1823 C C . ARG B 1 11 ? -10.984 26.859 -0.164 1 97.88 11 ARG B C 1
ATOM 1825 O O . ARG B 1 11 ? -11.805 25.953 -0.083 1 97.88 11 ARG B O 1
ATOM 1832 N N . ARG B 1 12 ? -9.875 26.75 -0.852 1 98.19 12 ARG B N 1
ATOM 1833 C CA . ARG B 1 12 ? -9.539 25.531 -1.583 1 98.19 12 ARG B CA 1
ATOM 1834 C C . ARG B 1 12 ? -9.398 24.344 -0.634 1 98.19 12 ARG B C 1
ATOM 1836 O O . ARG B 1 12 ? -9.867 23.234 -0.934 1 98.19 12 ARG B O 1
ATOM 1843 N N . LEU B 1 13 ? -8.773 24.609 0.485 1 98.69 13 LEU B N 1
ATOM 1844 C CA . LEU B 1 13 ? -8.57 23.547 1.458 1 98.69 13 LEU B CA 1
ATOM 1845 C C . LEU B 1 13 ? -9.883 23.172 2.135 1 98.69 13 LEU B C 1
ATOM 1847 O O . LEU B 1 13 ? -10.094 22 2.471 1 98.69 13 LEU B O 1
ATOM 1851 N N . ASP B 1 14 ? -10.695 24.141 2.354 1 98.62 14 ASP B N 1
ATOM 1852 C CA . ASP B 1 14 ? -12.016 23.859 2.91 1 98.62 14 ASP B CA 1
ATOM 1853 C C . ASP B 1 14 ? -12.828 22.953 1.979 1 98.62 14 ASP B C 1
ATOM 1855 O O . ASP B 1 14 ? -13.477 22.016 2.43 1 98.62 14 ASP B O 1
ATOM 1859 N N . ASP B 1 15 ? -12.812 23.297 0.688 1 98.69 15 ASP B N 1
ATOM 1860 C CA . ASP B 1 15 ? -13.477 22.469 -0.307 1 98.69 15 ASP B CA 1
ATOM 1861 C C . ASP B 1 15 ? -12.922 21.047 -0.277 1 98.69 15 ASP B C 1
ATOM 1863 O O . ASP B 1 15 ? -13.688 20.078 -0.312 1 98.69 15 ASP B O 1
ATOM 1867 N N . LEU B 1 16 ? -11.609 20.953 -0.225 1 98.81 16 LEU B N 1
ATOM 1868 C CA . LEU B 1 16 ? -10.961 19.641 -0.188 1 98.81 16 LEU B CA 1
ATOM 1869 C C . LEU B 1 16 ? -11.375 18.875 1.062 1 98.81 16 LEU B C 1
ATOM 1871 O O . LEU B 1 16 ? -11.625 17.672 0.996 1 98.81 16 LEU B O 1
ATOM 1875 N N . ALA B 1 17 ? -11.406 19.516 2.201 1 98.88 17 ALA B N 1
ATOM 1876 C CA . ALA B 1 17 ? -11.812 18.859 3.441 1 98.88 17 ALA B CA 1
ATOM 1877 C C . ALA B 1 17 ? -13.203 18.234 3.303 1 98.88 17 ALA B C 1
ATOM 1879 O O . ALA B 1 17 ? -13.43 17.094 3.736 1 98.88 17 ALA B O 1
ATOM 1880 N N . GLY B 1 18 ? -14.125 18.969 2.695 1 98.81 18 GLY B N 1
ATOM 1881 C CA . GLY B 1 18 ? -15.461 18.453 2.461 1 98.81 18 GLY B CA 1
ATOM 1882 C C . GLY B 1 18 ? -15.469 17.219 1.583 1 98.81 18 GLY B C 1
ATOM 1883 O O . GLY B 1 18 ? -16.203 16.266 1.854 1 98.81 18 GLY B O 1
ATOM 1884 N N . ILE B 1 19 ? -14.688 17.219 0.571 1 98.69 19 ILE B N 1
ATOM 1885 C CA . ILE B 1 19 ? -14.602 16.094 -0.35 1 98.69 19 ILE B CA 1
ATOM 1886 C C . ILE B 1 19 ? -14.016 14.891 0.373 1 98.69 19 ILE B C 1
ATOM 1888 O O . ILE B 1 19 ? -14.516 13.773 0.237 1 98.69 19 ILE B O 1
ATOM 1892 N N . LEU B 1 20 ? -12.938 15.109 1.148 1 98.81 20 LEU B N 1
ATOM 1893 C CA . LEU B 1 20 ? -12.305 14.039 1.908 1 98.81 20 LEU B CA 1
ATOM 1894 C C . LEU B 1 20 ? -13.305 13.398 2.869 1 98.81 20 LEU B C 1
ATOM 1896 O O . LEU B 1 20 ? -13.336 12.172 3.012 1 98.81 20 LEU B O 1
ATOM 1900 N N . GLU B 1 21 ? -14.125 14.188 3.488 1 98.75 21 GLU B N 1
ATOM 1901 C CA . GLU B 1 21 ? -15.133 13.664 4.398 1 98.75 21 GLU B CA 1
ATOM 1902 C C . GLU B 1 21 ? -16.156 12.805 3.652 1 98.75 21 GLU B C 1
ATOM 1904 O O . GLU B 1 21 ? -16.562 11.75 4.141 1 98.75 21 GLU B O 1
ATOM 1909 N N . LYS B 1 22 ? -16.531 13.273 2.469 1 98 22 LYS B N 1
ATOM 1910 C CA . LYS B 1 22 ? -17.453 12.492 1.645 1 98 22 LYS B CA 1
ATOM 1911 C C . LYS B 1 22 ? -16.828 11.164 1.229 1 98 22 LYS B C 1
ATOM 1913 O O . LYS B 1 22 ? -17.547 10.188 0.984 1 98 22 LYS B O 1
ATOM 1918 N N . HIS B 1 23 ? -15.531 11.125 1.188 1 98.19 23 HIS B N 1
ATOM 1919 C CA . HIS B 1 23 ? -14.805 9.93 0.787 1 98.19 23 HIS B CA 1
ATOM 1920 C C . HIS B 1 23 ? -14.484 9.047 1.99 1 98.19 23 HIS B C 1
ATOM 1922 O O . HIS B 1 23 ? -13.773 8.047 1.863 1 98.19 23 HIS B O 1
ATOM 1928 N N . GLY B 1 24 ? -14.938 9.422 3.16 1 98.12 24 GLY B N 1
ATOM 1929 C CA . GLY B 1 24 ? -14.844 8.57 4.34 1 98.12 24 GLY B CA 1
ATOM 1930 C C . GLY B 1 24 ? -13.688 8.953 5.25 1 98.12 24 GLY B C 1
ATOM 1931 O O . GLY B 1 24 ? -13.508 8.344 6.309 1 98.12 24 GLY B O 1
ATOM 1932 N N . PHE B 1 25 ? -12.875 9.914 4.859 1 98.75 25 PHE B N 1
ATOM 1933 C CA . PHE B 1 25 ? -11.82 10.406 5.734 1 98.75 25 PHE B CA 1
ATOM 1934 C C . PHE B 1 25 ? -12.383 11.344 6.797 1 98.75 25 PHE B C 1
ATOM 1936 O O . PHE B 1 25 ? -13.453 11.938 6.605 1 98.75 25 PHE B O 1
ATOM 1943 N N . ALA B 1 26 ? -11.688 11.414 7.926 1 98.69 26 ALA B N 1
ATOM 1944 C CA . ALA B 1 26 ? -11.828 12.625 8.742 1 98.69 26 ALA B CA 1
ATOM 1945 C C . ALA B 1 26 ? -10.898 13.727 8.234 1 98.69 26 ALA B C 1
ATOM 1947 O O . ALA B 1 26 ? -9.797 13.453 7.766 1 98.69 26 ALA B O 1
ATOM 1948 N N . ALA B 1 27 ? -11.375 14.953 8.266 1 98.75 27 ALA B N 1
ATOM 1949 C CA . ALA B 1 27 ? -10.555 16.047 7.758 1 98.75 27 ALA B CA 1
ATOM 1950 C C . ALA B 1 27 ? -10.664 17.281 8.664 1 98.75 27 ALA B C 1
ATOM 1952 O O . ALA B 1 27 ? -11.734 17.578 9.195 1 98.75 27 ALA B O 1
ATOM 1953 N N . GLU B 1 28 ? -9.617 17.922 8.805 1 98.19 28 GLU B N 1
ATOM 1954 C CA . GLU B 1 28 ? -9.609 19.203 9.5 1 98.19 28 GLU B CA 1
ATOM 1955 C C . GLU B 1 28 ? -8.531 20.125 8.93 1 98.19 28 GLU B C 1
ATOM 1957 O O . GLU B 1 28 ? -7.648 19.688 8.203 1 98.19 28 GLU B O 1
ATOM 1962 N N . MET B 1 29 ? -8.688 21.375 9.227 1 98.44 29 MET B N 1
ATOM 1963 C CA . MET B 1 29 ? -7.762 22.375 8.719 1 98.44 29 MET B CA 1
ATOM 1964 C C . MET B 1 29 ? -6.957 23 9.859 1 98.44 29 MET B C 1
ATOM 1966 O O . MET B 1 29 ? -7.449 23.109 10.984 1 98.44 29 MET B O 1
ATOM 1970 N N . ALA B 1 30 ? -5.789 23.328 9.594 1 98.69 30 ALA B N 1
ATOM 1971 C CA . ALA B 1 30 ? -4.91 24.094 10.469 1 98.69 30 ALA B CA 1
ATOM 1972 C C . ALA B 1 30 ? -4.312 25.297 9.734 1 98.69 30 ALA B C 1
ATOM 1974 O O . ALA B 1 30 ? -3.969 25.203 8.555 1 98.69 30 ALA B O 1
ATOM 1975 N N . ALA B 1 31 ? -4.113 26.359 10.461 1 97.81 31 ALA B N 1
ATOM 1976 C CA . ALA B 1 31 ? -3.582 27.578 9.828 1 97.81 31 ALA B CA 1
ATOM 1977 C C . ALA B 1 31 ? -2.068 27.484 9.664 1 97.81 31 ALA B C 1
ATOM 1979 O O . ALA B 1 31 ? -1.509 28.047 8.719 1 97.81 31 ALA B O 1
ATOM 1980 N N . THR B 1 32 ? -1.405 26.812 10.641 1 97.94 32 THR B N 1
ATOM 1981 C CA . THR B 1 32 ? 0.051 26.719 10.648 1 97.94 32 THR B CA 1
ATOM 1982 C C . THR B 1 32 ? 0.498 25.312 11.062 1 97.94 32 THR B C 1
ATOM 1984 O O . THR B 1 32 ? -0.307 24.516 11.555 1 97.94 32 THR B O 1
ATOM 1987 N N . ALA B 1 33 ? 1.772 25.094 10.844 1 98.19 33 ALA B N 1
ATOM 1988 C CA . ALA B 1 33 ? 2.375 23.844 11.297 1 98.19 33 ALA B CA 1
ATOM 1989 C C . ALA B 1 33 ? 2.209 23.672 12.805 1 98.19 33 ALA B C 1
ATOM 1991 O O . ALA B 1 33 ? 1.95 22.562 13.281 1 98.19 33 ALA B O 1
ATOM 1992 N N . ALA B 1 34 ? 2.383 24.75 13.562 1 98.19 34 ALA B N 1
ATOM 1993 C CA . ALA B 1 34 ? 2.225 24.703 15.016 1 98.19 34 ALA B CA 1
ATOM 1994 C C . ALA B 1 34 ? 0.792 24.344 15.398 1 98.19 34 ALA B C 1
ATOM 1996 O O . ALA B 1 34 ? 0.569 23.578 16.328 1 98.19 34 ALA B O 1
ATOM 1997 N N . ASP B 1 35 ? -0.129 24.953 14.695 1 98.5 35 ASP B N 1
ATOM 1998 C CA . ASP B 1 35 ? -1.537 24.625 14.906 1 98.5 35 ASP B CA 1
ATOM 1999 C C . ASP B 1 35 ? -1.81 23.156 14.633 1 98.5 35 ASP B C 1
ATOM 2001 O O . ASP B 1 35 ? -2.545 22.5 15.375 1 98.5 35 ASP B O 1
ATOM 2005 N N . ALA B 1 36 ? -1.274 22.609 13.562 1 98.62 36 ALA B N 1
ATOM 2006 C CA . ALA B 1 36 ? -1.416 21.188 13.242 1 98.62 36 ALA B CA 1
ATOM 2007 C C . ALA B 1 36 ? -0.879 20.312 14.367 1 98.62 36 ALA B C 1
ATOM 2009 O O . ALA B 1 36 ? -1.52 19.328 14.766 1 98.62 36 ALA B O 1
ATOM 2010 N N . ARG B 1 37 ? 0.288 20.625 14.883 1 98.62 37 ARG B N 1
ATOM 2011 C CA . ARG B 1 37 ? 0.885 19.875 15.984 1 98.62 37 ARG B CA 1
ATOM 2012 C C . ARG B 1 37 ? -0.037 19.875 17.203 1 98.62 37 ARG B C 1
ATOM 2014 O O . ARG B 1 37 ? -0.213 18.828 17.844 1 98.62 37 ARG B O 1
ATOM 2021 N N . ASP B 1 38 ? -0.634 21.016 17.516 1 98.31 38 ASP B N 1
ATOM 2022 C CA . ASP B 1 38 ? -1.547 21.109 18.641 1 98.31 38 ASP B CA 1
ATOM 2023 C C . ASP B 1 38 ? -2.773 20.234 18.438 1 98.31 38 ASP B C 1
ATOM 2025 O O . ASP B 1 38 ? -3.262 19.609 19.391 1 98.31 38 ASP B O 1
ATOM 2029 N N . ARG B 1 39 ? -3.248 20.219 17.25 1 98.38 39 ARG B N 1
ATOM 2030 C CA . ARG B 1 39 ? -4.402 19.375 16.922 1 98.38 39 ARG B CA 1
ATOM 2031 C C . ARG B 1 39 ? -4.062 17.906 17.062 1 98.38 39 ARG B C 1
ATOM 2033 O O . ARG B 1 39 ? -4.879 17.109 17.547 1 98.38 39 ARG B O 1
ATOM 2040 N N . ILE B 1 40 ? -2.914 17.516 16.594 1 98.44 40 ILE B N 1
ATOM 2041 C CA . ILE B 1 40 ? -2.455 16.141 16.719 1 98.44 40 ILE B CA 1
ATOM 2042 C C . ILE B 1 40 ? -2.348 15.766 18.203 1 98.44 40 ILE B C 1
ATOM 2044 O O . ILE B 1 40 ? -2.764 14.68 18.609 1 98.44 40 ILE B O 1
ATOM 2048 N N . ARG B 1 41 ? -1.772 16.688 18.984 1 97.38 41 ARG B N 1
ATOM 2049 C CA . ARG B 1 41 ? -1.658 16.453 20.422 1 97.38 41 ARG B CA 1
ATOM 2050 C C . ARG B 1 41 ? -3.025 16.188 21.047 1 97.38 41 ARG B C 1
ATOM 2052 O O . ARG B 1 41 ? -3.193 15.219 21.797 1 97.38 41 ARG B O 1
ATOM 2059 N N . ARG B 1 42 ? -3.971 17.016 20.734 1 97.31 42 ARG B N 1
ATOM 2060 C CA . ARG B 1 42 ? -5.32 16.859 21.266 1 97.31 42 ARG B CA 1
ATOM 2061 C C . ARG B 1 42 ? -5.941 15.547 20.828 1 97.31 42 ARG B C 1
ATOM 2063 O O . ARG B 1 42 ? -6.57 14.844 21.625 1 97.31 42 ARG B O 1
ATOM 2070 N N . ALA B 1 43 ? -5.789 15.211 19.562 1 97.31 43 ALA B N 1
ATOM 2071 C CA . ALA B 1 43 ? -6.336 13.969 19.031 1 97.31 43 ALA B CA 1
ATOM 2072 C C . ALA B 1 43 ? -5.738 12.758 19.734 1 97.31 43 ALA B C 1
ATOM 2074 O O . ALA B 1 43 ? -6.453 11.82 20.094 1 97.31 43 ALA B O 1
ATOM 2075 N N . ALA B 1 44 ? -4.438 12.766 19.891 1 96.88 44 ALA B N 1
ATOM 2076 C CA . ALA B 1 44 ? -3.758 11.664 20.562 1 96.88 44 ALA B CA 1
ATOM 2077 C C . ALA B 1 44 ? -4.234 11.531 22.016 1 96.88 44 ALA B C 1
ATOM 2079 O O . ALA B 1 44 ? -4.453 10.422 22.5 1 96.88 44 ALA B O 1
ATOM 2080 N N . GLU B 1 45 ? -4.363 12.688 22.688 1 95.31 45 GLU B N 1
ATOM 2081 C CA . GLU B 1 45 ? -4.836 12.68 24.062 1 95.31 45 GLU B CA 1
ATOM 2082 C C . GLU B 1 45 ? -6.238 12.078 24.172 1 95.31 45 GLU B C 1
ATOM 2084 O O . GLU B 1 45 ? -6.531 11.32 25.094 1 95.31 45 GLU B O 1
ATOM 2089 N N . GLU B 1 46 ? -7.043 12.383 23.234 1 96.62 46 GLU B N 1
ATOM 2090 C CA . GLU B 1 46 ? -8.406 11.867 23.203 1 96.62 46 GLU B CA 1
ATOM 2091 C C . GLU B 1 46 ? -8.43 10.367 22.906 1 96.62 46 GLU B C 1
ATOM 2093 O O . GLU B 1 46 ? -9.203 9.617 23.5 1 96.62 46 GLU B O 1
ATOM 2098 N N . MET B 1 47 ? -7.582 9.961 21.984 1 96.69 47 MET B N 1
ATOM 2099 C CA . MET B 1 47 ? -7.531 8.57 21.547 1 96.69 47 MET B CA 1
ATOM 2100 C C . MET B 1 47 ? -6.902 7.68 22.609 1 96.69 47 MET B C 1
ATOM 2102 O O . MET B 1 47 ? -7.211 6.492 22.688 1 96.69 47 MET B O 1
ATOM 2106 N N . ARG B 1 48 ? -6.016 8.18 23.375 1 97.19 48 ARG B N 1
ATOM 2107 C CA . ARG B 1 48 ? -5.273 7.469 24.406 1 97.19 48 ARG B CA 1
ATOM 2108 C C . ARG B 1 48 ? -4.625 6.203 23.844 1 97.19 48 ARG B C 1
ATOM 2110 O O . ARG B 1 48 ? -4.797 5.117 24.391 1 97.19 48 ARG B O 1
ATOM 2117 N N . PRO B 1 49 ? -3.852 6.391 22.797 1 98.12 49 PRO B N 1
ATOM 2118 C CA . PRO B 1 49 ? -3.188 5.211 22.234 1 98.12 49 PRO B CA 1
ATOM 2119 C C . PRO B 1 49 ? -2.152 4.613 23.188 1 98.12 49 PRO B C 1
ATOM 2121 O O . PRO B 1 49 ? -1.47 5.348 23.906 1 98.12 49 PRO B O 1
ATOM 2124 N N . LYS B 1 50 ? -2.045 3.312 23.125 1 98.25 50 LYS B N 1
ATOM 2125 C CA . LYS B 1 50 ? -0.975 2.668 23.891 1 98.25 50 LYS B CA 1
ATOM 2126 C C . LYS B 1 50 ? 0.366 2.811 23.172 1 98.25 50 LYS B C 1
ATOM 2128 O O . LYS B 1 50 ? 1.415 2.875 23.812 1 98.25 50 LYS B O 1
ATOM 2133 N N . SER B 1 51 ? 0.31 2.826 21.875 1 98.62 51 SER B N 1
ATOM 2134 C CA . SER B 1 51 ? 1.521 2.889 21.062 1 98.62 51 SER B CA 1
ATOM 2135 C C . SER B 1 51 ? 1.342 3.822 19.859 1 98.62 51 SER B C 1
ATOM 2137 O O . SER B 1 51 ? 0.234 3.965 19.344 1 98.62 51 SER B O 1
ATOM 2139 N N . VAL B 1 52 ? 2.42 4.52 19.516 1 98.69 52 VAL B N 1
ATOM 2140 C CA . VAL B 1 52 ? 2.42 5.469 18.422 1 98.69 52 VAL B CA 1
ATOM 2141 C C . VAL B 1 52 ? 3.623 5.207 17.516 1 98.69 52 VAL B C 1
ATOM 2143 O O . VAL B 1 52 ? 4.734 4.992 18 1 98.69 52 VAL B O 1
ATOM 2146 N N . GLY B 1 53 ? 3.416 5.055 16.281 1 98.38 53 GLY B N 1
ATOM 2147 C CA . GLY B 1 53 ? 4.457 4.977 15.266 1 98.38 53 GLY B CA 1
ATOM 2148 C C . GLY B 1 53 ? 4.312 6.027 14.18 1 98.38 53 GLY B C 1
ATOM 2149 O O . GLY B 1 53 ? 3.369 6.824 14.195 1 98.38 53 GLY B O 1
ATOM 2150 N N . TYR B 1 54 ? 5.262 6.129 13.312 1 98.31 54 TYR B N 1
ATOM 2151 C CA . TYR B 1 54 ? 5.191 7.07 12.203 1 98.31 54 TYR B CA 1
ATOM 2152 C C . TYR B 1 54 ? 6.062 6.609 11.039 1 98.31 54 TYR B C 1
ATOM 2154 O O . TYR B 1 54 ? 6.875 5.695 11.188 1 98.31 54 TYR B O 1
ATOM 2162 N N . ALA B 1 55 ? 5.789 7.105 9.898 1 97.5 55 ALA B N 1
ATOM 2163 C CA . ALA B 1 55 ? 6.695 7.039 8.758 1 97.5 55 ALA B CA 1
ATOM 2164 C C . ALA B 1 55 ? 7.305 8.406 8.453 1 97.5 55 ALA B C 1
ATOM 2166 O O . ALA B 1 55 ? 6.656 9.438 8.664 1 97.5 55 ALA B O 1
ATOM 2167 N N . ASP B 1 56 ? 8.523 8.367 8.016 1 89 56 ASP B N 1
ATOM 2168 C CA . ASP B 1 56 ? 9.305 9.586 7.848 1 89 56 ASP B CA 1
ATOM 2169 C C . ASP B 1 56 ? 8.539 10.625 7.027 1 89 56 ASP B C 1
ATOM 2171 O O . ASP B 1 56 ? 7.906 10.289 6.023 1 89 56 ASP B O 1
ATOM 2175 N N . SER B 1 57 ? 8.586 11.844 7.488 1 93.44 57 SER B N 1
ATOM 2176 C CA . SER B 1 57 ? 7.836 12.969 6.938 1 93.44 57 SER B CA 1
ATOM 2177 C C . SER B 1 57 ? 8.523 14.297 7.254 1 93.44 57 SER B C 1
ATOM 2179 O O . SER B 1 57 ? 8.648 14.672 8.422 1 93.44 57 SER B O 1
ATOM 2181 N N . ARG B 1 58 ? 8.883 15.023 6.223 1 94.25 58 ARG B N 1
ATOM 2182 C CA . ARG B 1 58 ? 9.422 16.375 6.395 1 94.25 58 ARG B CA 1
ATOM 2183 C C . ARG B 1 58 ? 8.398 17.281 7.062 1 94.25 58 ARG B C 1
ATOM 2185 O O . ARG B 1 58 ? 8.766 18.125 7.883 1 94.25 58 ARG B O 1
ATOM 2192 N N . THR B 1 59 ? 7.191 17.094 6.746 1 95.75 59 THR B N 1
ATOM 2193 C CA . THR B 1 59 ? 6.102 17.891 7.297 1 95.75 59 THR B CA 1
ATOM 2194 C C . THR B 1 59 ? 5.98 17.672 8.805 1 95.75 59 THR B C 1
ATOM 2196 O O . THR B 1 59 ? 5.895 18.641 9.562 1 95.75 59 THR B O 1
ATOM 2199 N N . LEU B 1 60 ? 5.996 16.453 9.273 1 97.25 60 LEU B N 1
ATOM 2200 C CA . LEU B 1 60 ? 5.891 16.156 10.695 1 97.25 60 LEU B CA 1
ATOM 2201 C C . LEU B 1 60 ? 7.074 16.734 11.461 1 97.25 60 LEU B C 1
ATOM 2203 O O . LEU B 1 60 ? 6.898 17.281 12.555 1 97.25 60 LEU B O 1
ATOM 2207 N N . ARG B 1 61 ? 8.211 16.609 10.852 1 95.62 61 ARG B N 1
ATOM 2208 C CA . ARG B 1 61 ? 9.414 17.141 11.492 1 95.62 61 ARG B CA 1
ATOM 2209 C C . ARG B 1 61 ? 9.352 18.656 11.602 1 95.62 61 ARG B C 1
ATOM 2211 O O . ARG B 1 61 ? 9.633 19.219 12.664 1 95.62 61 ARG B O 1
ATOM 2218 N N . ALA B 1 62 ? 8.961 19.266 10.484 1 95.56 62 ALA B N 1
ATOM 2219 C CA . ALA B 1 62 ? 8.875 20.734 10.453 1 95.56 62 ALA B CA 1
ATOM 2220 C C . ALA B 1 62 ? 7.859 21.234 11.469 1 95.56 62 ALA B C 1
ATOM 2222 O O . ALA B 1 62 ? 8.039 22.312 12.062 1 95.56 62 ALA B O 1
ATOM 2223 N N . ALA B 1 63 ? 6.867 20.5 11.695 1 97.12 63 ALA B N 1
ATOM 2224 C CA . ALA B 1 63 ? 5.797 20.906 12.602 1 97.12 63 ALA B CA 1
ATOM 2225 C C . ALA B 1 63 ? 6.164 20.594 14.055 1 97.12 63 ALA B C 1
ATOM 2227 O O . ALA B 1 63 ? 5.445 20.984 14.977 1 97.12 63 ALA B O 1
ATOM 2228 N N . GLY B 1 64 ? 7.281 19.875 14.289 1 97.12 64 GLY B N 1
ATOM 2229 C CA . GLY B 1 64 ? 7.695 19.5 15.641 1 97.12 64 GLY B CA 1
ATOM 2230 C C . GLY B 1 64 ? 6.898 18.344 16.219 1 97.12 64 GLY B C 1
ATOM 2231 O O . GLY B 1 64 ? 6.898 18.141 17.438 1 97.12 64 GLY B O 1
ATOM 2232 N N . VAL B 1 65 ? 6.238 17.625 15.359 1 97.81 65 VAL B N 1
ATOM 2233 C CA . VAL B 1 65 ? 5.34 16.562 15.805 1 97.81 65 VAL B CA 1
ATOM 2234 C C . VAL B 1 65 ? 6.156 15.383 16.344 1 97.81 65 VAL B C 1
ATOM 2236 O O . VAL B 1 65 ? 5.809 14.797 17.375 1 97.81 65 VAL B O 1
ATOM 2239 N N . ILE B 1 66 ? 7.258 15.047 15.664 1 97.12 66 ILE B N 1
ATOM 2240 C CA . ILE B 1 66 ? 8.062 13.898 16.047 1 97.12 66 ILE B CA 1
ATOM 2241 C C . ILE B 1 66 ? 8.656 14.117 17.438 1 97.12 66 ILE B C 1
ATOM 2243 O O . ILE B 1 66 ? 8.594 13.234 18.297 1 97.12 66 ILE B O 1
ATOM 2247 N N . ASP B 1 67 ? 9.18 15.312 17.688 1 96.88 67 ASP B N 1
ATOM 2248 C CA . ASP B 1 67 ? 9.75 15.641 18.984 1 96.88 67 ASP B CA 1
ATOM 2249 C C . ASP B 1 67 ? 8.68 15.617 20.078 1 96.88 67 ASP B C 1
ATOM 2251 O O . ASP B 1 67 ? 8.938 15.141 21.188 1 96.88 67 ASP B O 1
ATOM 2255 N N . MET B 1 68 ? 7.566 16.141 19.75 1 97.12 68 MET B N 1
ATOM 2256 C CA . MET B 1 68 ? 6.449 16.156 20.688 1 97.12 68 MET B CA 1
ATOM 2257 C C . MET B 1 68 ? 6.055 14.727 21.078 1 97.12 68 MET B C 1
ATOM 2259 O O . MET B 1 68 ? 5.883 14.43 22.266 1 97.12 68 MET B O 1
ATOM 2263 N N . LEU B 1 69 ? 5.918 13.805 20.078 1 94.62 69 LEU B N 1
ATOM 2264 C CA . LEU B 1 69 ? 5.539 12.422 20.328 1 94.62 69 LEU B CA 1
ATOM 2265 C C . LEU B 1 69 ? 6.609 11.711 21.156 1 94.62 69 LEU B C 1
ATOM 2267 O O . LEU B 1 69 ? 6.289 10.977 22.094 1 94.62 69 LEU B O 1
ATOM 2271 N N . ARG B 1 70 ? 7.82 11.93 20.812 1 95.06 70 ARG B N 1
ATOM 2272 C CA . ARG B 1 70 ? 8.945 11.305 21.5 1 95.06 70 ARG B CA 1
ATOM 2273 C C . ARG B 1 70 ? 8.992 11.695 22.969 1 95.06 70 ARG B C 1
ATOM 2275 O O . ARG B 1 70 ? 9.336 10.875 23.828 1 95.06 70 ARG B O 1
ATOM 2282 N N . ALA B 1 71 ? 8.633 12.906 23.281 1 95.94 71 ALA B N 1
ATOM 2283 C CA . ALA B 1 71 ? 8.781 13.461 24.625 1 95.94 71 ALA B CA 1
ATOM 2284 C C . ALA B 1 71 ? 7.609 13.055 25.516 1 95.94 71 ALA B C 1
ATOM 2286 O O . ALA B 1 71 ? 7.668 13.211 26.734 1 95.94 71 ALA B O 1
ATOM 2287 N N . ASP B 1 72 ? 6.539 12.516 24.938 1 94.56 72 ASP B N 1
ATOM 2288 C CA . ASP B 1 72 ? 5.336 12.227 25.719 1 94.56 72 ASP B CA 1
ATOM 2289 C C . ASP B 1 72 ? 5.371 10.797 26.266 1 94.56 72 ASP B C 1
ATOM 2291 O O . ASP B 1 72 ? 5.324 9.828 25.5 1 94.56 72 ASP B O 1
ATOM 2295 N N . PRO B 1 73 ? 5.414 10.57 27.516 1 94.88 73 PRO B N 1
ATOM 2296 C CA . PRO B 1 73 ? 5.562 9.234 28.109 1 94.88 73 PRO B CA 1
ATOM 2297 C C . PRO B 1 73 ? 4.25 8.453 28.156 1 94.88 73 PRO B C 1
ATOM 2299 O O . PRO B 1 73 ? 4.223 7.309 28.609 1 94.88 73 PRO B O 1
ATOM 2302 N N . ARG B 1 74 ? 3.152 9.07 27.734 1 95.19 74 ARG B N 1
ATOM 2303 C CA . ARG B 1 74 ? 1.841 8.445 27.859 1 95.19 74 ARG B CA 1
ATOM 2304 C C . ARG B 1 74 ? 1.686 7.297 26.859 1 95.19 74 ARG B C 1
ATOM 2306 O O . ARG B 1 74 ? 0.794 6.457 27.016 1 95.19 74 ARG B O 1
ATOM 2313 N N . TRP B 1 75 ? 2.564 7.145 25.828 1 96.62 75 TRP B N 1
ATOM 2314 C CA . TRP B 1 75 ? 2.498 6.082 24.828 1 96.62 75 TRP B CA 1
ATOM 2315 C C . TRP B 1 75 ? 3.889 5.535 24.516 1 96.62 75 TRP B C 1
ATOM 2317 O O . TRP B 1 75 ? 4.891 6.215 24.734 1 96.62 75 TRP B O 1
ATOM 2327 N N . GLU B 1 76 ? 3.871 4.273 24.141 1 97.62 76 GLU B N 1
ATOM 2328 C CA . GLU B 1 76 ? 5.086 3.707 23.578 1 97.62 76 GLU B CA 1
ATOM 2329 C C . GLU B 1 76 ? 5.344 4.262 22.172 1 97.62 76 GLU B C 1
ATOM 2331 O O . GLU B 1 76 ? 4.551 4.047 21.25 1 97.62 76 GLU B O 1
ATOM 2336 N N . PHE B 1 77 ? 6.383 4.984 22.062 1 97.69 77 PHE B N 1
ATOM 2337 C CA . PHE B 1 77 ? 6.734 5.57 20.781 1 97.69 77 PHE B CA 1
ATOM 2338 C C . PHE B 1 77 ? 7.711 4.676 20.031 1 97.69 77 PHE B C 1
ATOM 2340 O O . PHE B 1 77 ? 8.828 4.441 20.484 1 97.69 77 PHE B O 1
ATOM 2347 N N . ILE B 1 78 ? 7.32 4.168 18.875 1 97.94 78 ILE B N 1
ATOM 2348 C CA . ILE B 1 78 ? 8.164 3.328 18.031 1 97.94 78 ILE B CA 1
ATOM 2349 C C . ILE B 1 78 ? 8.836 4.188 16.969 1 97.94 78 ILE B C 1
ATOM 2351 O O . ILE B 1 78 ? 8.195 4.598 16 1 97.94 78 ILE B O 1
ATOM 2355 N N . ASP B 1 79 ? 10.094 4.406 17.188 1 97.12 79 ASP B N 1
ATOM 2356 C CA . ASP B 1 79 ? 10.875 5.25 16.281 1 97.12 79 ASP B CA 1
ATOM 2357 C C . ASP B 1 79 ? 11.703 4.406 15.32 1 97.12 79 ASP B C 1
ATOM 2359 O O . ASP B 1 79 ? 12.789 3.939 15.672 1 97.12 79 ASP B O 1
ATOM 2363 N N . GLY B 1 80 ? 11.219 4.34 14.102 1 96.75 80 GLY B N 1
ATOM 2364 C CA . GLY B 1 80 ? 11.906 3.564 13.078 1 96.75 80 GLY B CA 1
ATOM 2365 C C . GLY B 1 80 ? 12.938 4.371 12.312 1 96.75 80 GLY B C 1
ATOM 2366 O O . GLY B 1 80 ? 13.445 3.916 11.289 1 96.75 80 GLY B O 1
ATOM 2367 N N . PHE B 1 81 ? 13.273 5.59 12.758 1 95.75 81 PHE B N 1
ATOM 2368 C CA . PHE B 1 81 ? 14.195 6.469 12.039 1 95.75 81 PHE B CA 1
ATOM 2369 C C . PHE B 1 81 ? 15.234 7.051 12.992 1 95.75 81 PHE B C 1
ATOM 2371 O O . PHE B 1 81 ? 15.695 8.172 12.797 1 95.75 81 PHE B O 1
ATOM 2378 N N . ASP B 1 82 ? 15.484 6.324 14.055 1 93.75 82 ASP B N 1
ATOM 2379 C CA . ASP B 1 82 ? 16.5 6.688 15.023 1 93.75 82 ASP B CA 1
ATOM 2380 C C . ASP B 1 82 ? 17.906 6.516 14.445 1 93.75 82 ASP B C 1
ATOM 2382 O O . ASP B 1 82 ? 18.359 5.387 14.227 1 93.75 82 ASP B O 1
ATOM 2386 N N . ARG B 1 83 ? 18.578 7.496 14.234 1 91.19 83 ARG B N 1
ATOM 2387 C CA . ARG B 1 83 ? 19.875 7.488 13.555 1 91.19 83 ARG B CA 1
ATOM 2388 C C . ARG B 1 83 ? 20.922 6.758 14.391 1 91.19 83 ARG B C 1
ATOM 2390 O O . ARG B 1 83 ? 21.969 6.383 13.883 1 91.19 83 ARG B O 1
ATOM 2397 N N . SER B 1 84 ? 20.688 6.586 15.672 1 95.06 84 SER B N 1
ATOM 2398 C CA . SER B 1 84 ? 21.641 5.898 16.547 1 95.06 84 SER B CA 1
ATOM 2399 C C . SER B 1 84 ? 21.484 4.387 16.438 1 95.06 84 SER B C 1
ATOM 2401 O O . SER B 1 84 ? 22.297 3.639 17 1 95.06 84 SER B O 1
ATOM 2403 N N . LYS B 1 85 ? 20.484 3.91 15.734 1 96.25 85 LYS B N 1
ATOM 2404 C CA . LYS B 1 85 ? 20.25 2.48 15.57 1 96.25 85 LYS B CA 1
ATOM 2405 C C . LYS B 1 85 ? 20.719 1.99 14.203 1 96.25 85 LYS B C 1
ATOM 2407 O O . LYS B 1 85 ? 20.875 2.783 13.273 1 96.25 85 LYS B O 1
ATOM 2412 N N . SER B 1 86 ? 20.938 0.685 14.133 1 96.25 86 SER B N 1
ATOM 2413 C CA . SER B 1 86 ? 21.312 0.088 12.852 1 96.25 86 SER B CA 1
ATOM 2414 C C . SER B 1 86 ? 20.156 0.112 11.867 1 96.25 86 SER B C 1
ATOM 2416 O O . SER B 1 86 ? 18.984 0.242 12.273 1 96.25 86 SER B O 1
ATOM 2418 N N . ARG B 1 87 ? 20.484 -0.01 10.602 1 92.81 87 ARG B N 1
ATOM 2419 C CA . ARG B 1 87 ? 19.453 -0.076 9.57 1 92.81 87 ARG B CA 1
ATOM 2420 C C . ARG B 1 87 ? 18.5 -1.238 9.82 1 92.81 87 ARG B C 1
ATOM 2422 O O . ARG B 1 87 ? 17.281 -1.091 9.68 1 92.81 87 ARG B O 1
ATOM 2429 N N . ALA B 1 88 ? 19.094 -2.373 10.203 1 95.19 88 ALA B N 1
ATOM 2430 C CA . ALA B 1 88 ? 18.281 -3.559 10.461 1 95.19 88 ALA B CA 1
ATOM 2431 C C . ALA B 1 88 ? 17.328 -3.328 11.633 1 95.19 88 ALA B C 1
ATOM 2433 O O . ALA B 1 88 ? 16.172 -3.738 11.586 1 95.19 88 ALA B O 1
ATOM 2434 N N . GLU B 1 89 ? 17.781 -2.732 12.656 1 97 89 GLU B N 1
ATOM 2435 C CA . GLU B 1 89 ? 16.953 -2.422 13.812 1 97 89 GLU B CA 1
ATOM 2436 C C . GLU B 1 89 ? 15.836 -1.443 13.445 1 97 89 GLU B C 1
ATOM 2438 O O . GLU B 1 89 ? 14.688 -1.617 13.859 1 97 89 GLU B O 1
ATOM 2443 N N . ASN B 1 90 ? 16.172 -0.414 12.695 1 97.12 90 ASN B N 1
ATOM 2444 C CA . ASN B 1 90 ? 15.18 0.558 12.258 1 97.12 90 ASN B CA 1
ATOM 2445 C C . ASN B 1 90 ? 14.117 -0.089 11.375 1 97.12 90 ASN B C 1
ATOM 2447 O O . ASN B 1 90 ? 12.93 0.223 11.5 1 97.12 90 ASN B O 1
ATOM 2451 N N . LEU B 1 91 ? 14.578 -0.948 10.5 1 96.44 91 LEU B N 1
ATOM 2452 C CA . LEU B 1 91 ? 13.617 -1.635 9.641 1 96.44 91 LEU B CA 1
ATOM 2453 C C . LEU B 1 91 ? 12.648 -2.473 10.469 1 96.44 91 LEU B C 1
ATOM 2455 O O . LEU B 1 91 ? 11.453 -2.512 10.18 1 96.44 91 LEU B O 1
ATOM 2459 N N . GLU B 1 92 ? 13.133 -3.15 11.461 1 97.44 92 GLU B N 1
ATOM 2460 C CA . GLU B 1 92 ? 12.273 -3.932 12.344 1 97.44 92 GLU B CA 1
ATOM 2461 C C . GLU B 1 92 ? 11.305 -3.031 13.109 1 97.44 92 GLU B C 1
ATOM 2463 O O . GLU B 1 92 ? 10.141 -3.385 13.305 1 97.44 92 GLU B O 1
ATOM 2468 N N . ARG B 1 93 ? 11.758 -1.916 13.531 1 98 93 ARG B N 1
ATOM 2469 C CA . ARG B 1 93 ? 10.891 -0.967 14.227 1 98 93 ARG B CA 1
ATOM 2470 C C . ARG B 1 93 ? 9.82 -0.423 13.281 1 98 93 ARG B C 1
ATOM 2472 O O . ARG B 1 93 ? 8.68 -0.202 13.695 1 98 93 ARG B O 1
ATOM 2479 N N . ARG B 1 94 ? 10.234 -0.147 12.016 1 98.38 94 ARG B N 1
ATOM 2480 C CA . ARG B 1 94 ? 9.234 0.254 11.023 1 98.38 94 ARG B CA 1
ATOM 2481 C C . ARG B 1 94 ? 8.172 -0.823 10.852 1 98.38 94 ARG B C 1
ATOM 2483 O O . ARG B 1 94 ? 6.988 -0.514 10.703 1 98.38 94 ARG B O 1
ATOM 2490 N N . ARG B 1 95 ? 8.586 -2.078 10.906 1 97.94 95 ARG B N 1
ATOM 2491 C CA . ARG B 1 95 ? 7.648 -3.191 10.844 1 97.94 95 ARG B CA 1
ATOM 2492 C C . ARG B 1 95 ? 6.727 -3.197 12.062 1 97.94 95 ARG B C 1
ATOM 2494 O O . ARG B 1 95 ? 5.512 -3.352 11.93 1 97.94 95 ARG B O 1
ATOM 2501 N N . GLN B 1 96 ? 7.281 -2.969 13.203 1 97.94 96 GLN B N 1
ATOM 2502 C CA . GLN B 1 96 ? 6.508 -2.943 14.445 1 97.94 96 GLN B CA 1
ATOM 2503 C C . GLN B 1 96 ? 5.504 -1.795 14.438 1 97.94 96 GLN B C 1
ATOM 2505 O O . GLN B 1 96 ? 4.414 -1.916 15.008 1 97.94 96 GLN B O 1
ATOM 2510 N N . ALA B 1 97 ? 5.867 -0.745 13.789 1 98.5 97 ALA B N 1
ATOM 2511 C CA . ALA B 1 97 ? 5 0.432 13.742 1 98.5 97 ALA B CA 1
ATOM 2512 C C . ALA B 1 97 ? 3.693 0.122 13.016 1 98.5 97 ALA B C 1
ATOM 2514 O O . ALA B 1 97 ? 2.691 0.816 13.211 1 98.5 97 ALA B O 1
ATOM 2515 N N . LEU B 1 98 ? 3.652 -0.925 12.18 1 98.19 98 LEU B N 1
ATOM 2516 C CA . LEU B 1 98 ? 2.436 -1.329 11.484 1 98.19 98 LEU B CA 1
ATOM 2517 C C . LEU B 1 98 ? 1.378 -1.811 12.477 1 98.19 98 LEU B C 1
ATOM 2519 O O . LEU B 1 98 ? 0.198 -1.904 12.133 1 98.19 98 LEU B O 1
ATOM 2523 N N . MET B 1 99 ? 1.774 -2.031 13.703 1 97.56 99 MET B N 1
ATOM 2524 C CA . MET B 1 99 ? 0.869 -2.623 14.688 1 97.56 99 MET B CA 1
ATOM 2525 C C . MET B 1 99 ? 0.458 -1.594 15.734 1 97.56 99 MET B C 1
ATOM 2527 O O . MET B 1 99 ? -0.158 -1.942 16.75 1 97.56 99 MET B O 1
ATOM 2531 N N . THR B 1 100 ? 0.749 -0.368 15.547 1 98.5 100 THR B N 1
ATOM 2532 C CA . THR B 1 100 ? 0.501 0.642 16.578 1 98.5 100 THR B CA 1
ATOM 2533 C C . THR B 1 100 ? -0.966 1.062 16.578 1 98.5 100 THR B C 1
ATOM 2535 O O . THR B 1 100 ? -1.676 0.861 15.586 1 98.5 100 THR B O 1
ATOM 2538 N N . ASP B 1 101 ? -1.355 1.652 17.703 1 98.5 101 ASP B N 1
ATOM 2539 C CA . ASP B 1 101 ? -2.697 2.219 17.812 1 98.5 101 ASP B CA 1
ATOM 2540 C C . ASP B 1 101 ? -2.846 3.465 16.953 1 98.5 101 ASP B C 1
ATOM 2542 O O . ASP B 1 101 ? -3.914 3.711 16.391 1 98.5 101 ASP B O 1
ATOM 2546 N N . LEU B 1 102 ? -1.77 4.238 16.891 1 98.75 102 LEU B N 1
ATOM 2547 C CA . LEU B 1 102 ? -1.771 5.488 16.141 1 98.75 102 LEU B CA 1
ATOM 2548 C C . LEU B 1 102 ? -0.521 5.602 15.266 1 98.75 102 LEU B C 1
ATOM 2550 O O . LEU B 1 102 ? 0.593 5.375 15.742 1 98.75 102 LEU B O 1
ATOM 2554 N N . PHE B 1 103 ? -0.675 5.84 14.078 1 98.88 103 PHE B N 1
ATOM 2555 C CA . PHE B 1 103 ? 0.391 5.984 13.094 1 98.88 103 PHE B CA 1
ATOM 2556 C C . PHE B 1 103 ? 0.309 7.34 12.406 1 98.88 103 PHE B C 1
ATOM 2558 O O . PHE B 1 103 ? -0.771 7.766 11.984 1 98.88 103 PHE B O 1
ATOM 2565 N N . LEU B 1 104 ? 1.433 8.07 12.312 1 98.88 104 LEU B N 1
ATOM 2566 C CA . LEU B 1 104 ? 1.449 9.398 11.711 1 98.88 104 LEU B CA 1
ATOM 2567 C C . LEU B 1 104 ? 2.391 9.445 10.516 1 98.88 104 LEU B C 1
ATOM 2569 O O . LEU B 1 104 ? 3.467 8.844 10.539 1 98.88 104 LEU B O 1
ATOM 2573 N N . THR B 1 105 ? 1.998 10.156 9.539 1 98.69 105 THR B N 1
ATOM 2574 C CA . THR B 1 105 ? 2.883 10.422 8.406 1 98.69 105 THR B CA 1
ATOM 2575 C C . THR B 1 105 ? 2.336 11.555 7.543 1 98.69 105 THR B C 1
ATOM 2577 O O . THR B 1 105 ? 1.366 12.211 7.918 1 98.69 105 THR B O 1
ATOM 2580 N N . GLY B 1 106 ? 3.031 11.953 6.523 1 98.25 106 GLY B N 1
ATOM 2581 C CA . GLY B 1 106 ? 2.561 12.898 5.523 1 98.25 106 GLY B CA 1
ATOM 2582 C C . GLY B 1 106 ? 2.018 12.227 4.277 1 98.25 106 GLY B C 1
ATOM 2583 O O . GLY B 1 106 ? 1.761 11.023 4.277 1 98.25 106 GLY B O 1
ATOM 2584 N N . VAL B 1 107 ? 1.749 13 3.279 1 98.44 107 VAL B N 1
ATOM 2585 C CA . VAL B 1 107 ? 1.312 12.562 1.955 1 98.44 107 VAL B CA 1
ATOM 2586 C C . VAL B 1 107 ? 2.104 13.305 0.881 1 98.44 107 VAL B C 1
ATOM 2588 O O . VAL B 1 107 ? 2.512 14.453 1.084 1 98.44 107 VAL B O 1
ATOM 2591 N N . ASN B 1 108 ? 2.373 12.664 -0.214 1 98.5 108 ASN B N 1
ATOM 2592 C CA . ASN B 1 108 ? 3.16 13.305 -1.26 1 98.5 108 ASN B CA 1
ATOM 2593 C C . ASN B 1 108 ? 2.312 14.266 -2.088 1 98.5 108 ASN B C 1
ATOM 2595 O O . ASN B 1 108 ? 2.803 15.305 -2.543 1 98.5 108 ASN B O 1
ATOM 2599 N N . ALA B 1 109 ? 1.057 13.891 -2.285 1 98.81 109 ALA B N 1
ATOM 2600 C CA . ALA B 1 109 ? 0.132 14.742 -3.035 1 98.81 109 ALA B CA 1
ATOM 2601 C C . ALA B 1 109 ? -1.317 14.367 -2.732 1 98.81 109 ALA B C 1
ATOM 2603 O O . ALA B 1 109 ? -1.608 13.234 -2.342 1 98.81 109 ALA B O 1
ATOM 2604 N N . ILE B 1 110 ? -2.17 15.297 -2.818 1 98.94 110 ILE B N 1
ATOM 2605 C CA . ILE B 1 110 ? -3.615 15.125 -2.734 1 98.94 110 ILE B CA 1
ATOM 2606 C C . ILE B 1 110 ? -4.289 15.82 -3.918 1 98.94 110 ILE B C 1
ATOM 2608 O O . ILE B 1 110 ? -4.027 17 -4.191 1 98.94 110 ILE B O 1
ATOM 2612 N N . THR B 1 111 ? -5.18 15.102 -4.594 1 98.88 111 THR B N 1
ATOM 2613 C CA . THR B 1 111 ? -5.875 15.727 -5.715 1 98.88 111 THR B CA 1
ATOM 2614 C C . THR B 1 111 ? -7.078 16.531 -5.223 1 98.88 111 THR B C 1
ATOM 2616 O O . THR B 1 111 ? -7.598 16.281 -4.133 1 98.88 111 THR B O 1
ATOM 2619 N N . GLU B 1 112 ? -7.539 17.422 -6.027 1 98.5 112 GLU B N 1
ATOM 2620 C CA . GLU B 1 112 ? -8.742 18.203 -5.719 1 98.5 112 GLU B CA 1
ATOM 2621 C C . GLU B 1 112 ? -9.961 17.297 -5.59 1 98.5 112 GLU B C 1
ATOM 2623 O O . GLU B 1 112 ? -10.953 17.656 -4.961 1 98.5 112 GLU B O 1
ATOM 2628 N N . GLN B 1 113 ? -9.891 16.078 -6.168 1 98.12 113 GLN B N 1
ATOM 2629 C CA . GLN B 1 113 ? -10.984 15.117 -6.098 1 98.12 113 GLN B CA 1
ATOM 2630 C C . GLN B 1 113 ? -10.875 14.258 -4.84 1 98.12 113 GLN B C 1
ATOM 2632 O O . GLN B 1 113 ? -11.727 13.391 -4.602 1 98.12 113 GLN B O 1
ATOM 2637 N N . GLY B 1 114 ? -9.82 14.453 -4.094 1 98.5 114 GLY B N 1
ATOM 2638 C CA . GLY B 1 114 ? -9.742 13.812 -2.791 1 98.5 114 GLY B CA 1
ATOM 2639 C C . GLY B 1 114 ? -8.93 12.531 -2.801 1 98.5 114 GLY B C 1
ATOM 2640 O O . GLY B 1 114 ? -9.016 11.734 -1.868 1 98.5 114 GLY B O 1
ATOM 2641 N N . THR B 1 115 ? -8.148 12.297 -3.895 1 98.81 115 THR B N 1
ATOM 2642 C CA . THR B 1 115 ? -7.277 11.125 -3.924 1 98.81 115 THR B CA 1
ATOM 2643 C C . THR B 1 115 ? -5.934 11.438 -3.277 1 98.81 115 THR B C 1
ATOM 2645 O O . THR B 1 115 ? -5.285 12.43 -3.627 1 98.81 115 THR B O 1
ATOM 2648 N N . LEU B 1 116 ? -5.555 10.664 -2.262 1 98.94 116 LEU B N 1
ATOM 2649 C CA . LEU B 1 116 ? -4.23 10.758 -1.652 1 98.94 116 LEU B CA 1
ATOM 2650 C C . LEU B 1 116 ? -3.227 9.883 -2.396 1 98.94 116 LEU B C 1
ATOM 2652 O O . LEU B 1 116 ? -3.529 8.742 -2.738 1 98.94 116 LEU B O 1
ATOM 2656 N N . VAL B 1 117 ? -2.014 10.367 -2.658 1 98.94 117 VAL B N 1
ATOM 2657 C CA . VAL B 1 117 ? -1.075 9.656 -3.521 1 98.94 117 VAL B CA 1
ATOM 2658 C C . VAL B 1 117 ? 0.308 9.633 -2.875 1 98.94 117 VAL B C 1
ATOM 2660 O O . VAL B 1 117 ? 0.79 10.664 -2.393 1 98.94 117 VAL B O 1
ATOM 2663 N N . TRP B 1 118 ? 0.932 8.453 -2.842 1 98.69 118 TRP B N 1
ATOM 2664 C CA . TRP B 1 118 ? 2.271 8.266 -2.295 1 98.69 118 TRP B CA 1
ATOM 2665 C C . TRP B 1 118 ? 3.168 7.535 -3.289 1 98.69 118 TRP B C 1
ATOM 2667 O O . TRP B 1 118 ? 2.68 6.797 -4.148 1 98.69 118 TRP B O 1
ATOM 2677 N N . LEU B 1 119 ? 4.41 7.75 -3.174 1 98.38 119 LEU B N 1
ATOM 2678 C CA . LEU B 1 119 ? 5.488 6.988 -3.787 1 98.38 119 LEU B CA 1
ATOM 2679 C C . LEU B 1 119 ? 6.562 6.641 -2.762 1 98.38 119 LEU B C 1
ATOM 2681 O O . LEU B 1 119 ? 7.062 7.523 -2.061 1 98.38 119 LEU B O 1
ATOM 2685 N N . ASP B 1 120 ? 6.953 5.332 -2.633 1 97.56 120 ASP B N 1
ATOM 2686 C CA . ASP B 1 120 ? 7.855 4.891 -1.574 1 97.56 120 ASP B CA 1
ATOM 2687 C C . ASP B 1 120 ? 8.961 3.996 -2.131 1 97.56 120 ASP B C 1
ATOM 2689 O O . ASP B 1 120 ? 8.758 3.299 -3.127 1 97.56 120 ASP B O 1
ATOM 2693 N N . MET B 1 121 ? 10.062 3.994 -1.411 1 97.12 121 MET B N 1
ATOM 2694 C CA . MET B 1 121 ? 11.141 3.053 -1.7 1 97.12 121 MET B CA 1
ATOM 2695 C C . MET B 1 121 ? 10.906 1.722 -0.993 1 97.12 121 MET B C 1
ATOM 2697 O O . MET B 1 121 ? 10.695 0.697 -1.644 1 97.12 121 MET B O 1
ATOM 2701 N N . VAL B 1 122 ? 10.805 1.816 0.341 1 96.69 122 VAL B N 1
ATOM 2702 C CA . VAL B 1 122 ? 10.781 0.64 1.203 1 96.69 122 VAL B CA 1
ATOM 2703 C C . VAL B 1 122 ? 9.359 0.108 1.319 1 96.69 122 VAL B C 1
ATOM 2705 O O . VAL B 1 122 ? 9.148 -1.105 1.373 1 96.69 122 VAL B O 1
ATOM 2708 N N . GLY B 1 123 ? 8.391 0.988 1.367 1 98 123 GLY B N 1
ATOM 2709 C CA . GLY B 1 123 ? 6.996 0.595 1.444 1 98 123 GLY B CA 1
ATOM 2710 C C . GLY B 1 123 ? 6.418 0.717 2.842 1 98 123 GLY B C 1
ATOM 2711 O O . GLY B 1 123 ? 5.215 0.525 3.043 1 98 123 GLY B O 1
ATOM 2712 N N . ASN B 1 124 ? 7.188 1.154 3.855 1 97.81 124 ASN B N 1
ATOM 2713 C CA . ASN B 1 124 ? 6.711 1.215 5.234 1 97.81 124 ASN B CA 1
ATOM 2714 C C . ASN B 1 124 ? 5.641 2.287 5.41 1 97.81 124 ASN B C 1
ATOM 2716 O O . ASN B 1 124 ? 4.719 2.123 6.211 1 97.81 124 ASN B O 1
ATOM 2720 N N . ARG B 1 125 ? 5.746 3.383 4.703 1 98.06 125 ARG B N 1
ATOM 2721 C CA . ARG B 1 125 ? 4.73 4.426 4.785 1 98.06 125 ARG B CA 1
ATOM 2722 C C . ARG B 1 125 ? 3.42 3.965 4.152 1 98.06 125 ARG B C 1
ATOM 2724 O O . ARG B 1 125 ? 2.367 4.008 4.793 1 98.06 125 ARG B O 1
ATOM 2731 N N . ILE B 1 126 ? 3.49 3.484 2.945 1 98.19 126 ILE B N 1
ATOM 2732 C CA . ILE B 1 126 ? 2.27 3.084 2.256 1 98.19 126 ILE B CA 1
ATOM 2733 C C . ILE B 1 126 ? 1.66 1.868 2.949 1 98.19 126 ILE B C 1
ATOM 2735 O O . ILE B 1 126 ? 0.436 1.729 3.012 1 98.19 126 ILE B O 1
ATOM 2739 N N . GLY B 1 127 ? 2.51 0.944 3.467 1 98.31 127 GLY B N 1
ATOM 2740 C CA . GLY B 1 127 ? 2 -0.174 4.246 1 98.31 127 GLY B CA 1
ATOM 2741 C C . GLY B 1 127 ? 1.201 0.259 5.461 1 98.31 127 GLY B C 1
ATOM 2742 O O . GLY B 1 127 ? 0.117 -0.269 5.715 1 98.31 127 GLY B O 1
ATOM 2743 N N . GLY B 1 128 ? 1.727 1.245 6.172 1 98.31 128 GLY B N 1
ATOM 2744 C CA . GLY B 1 128 ? 1.078 1.738 7.379 1 98.31 128 GLY B CA 1
ATOM 2745 C C . GLY B 1 128 ? -0.22 2.473 7.098 1 98.31 128 GLY B C 1
ATOM 2746 O O . GLY B 1 128 ? -1.172 2.379 7.875 1 98.31 128 GLY B O 1
ATOM 2747 N N . VAL B 1 129 ? -0.239 3.158 5.992 1 98.56 129 VAL B N 1
ATOM 2748 C CA . VAL B 1 129 ? -1.433 3.912 5.625 1 98.56 129 VAL B CA 1
ATOM 2749 C C . VAL B 1 129 ? -2.5 2.963 5.086 1 98.56 129 VAL B C 1
ATOM 2751 O O . VAL B 1 129 ? -3.689 3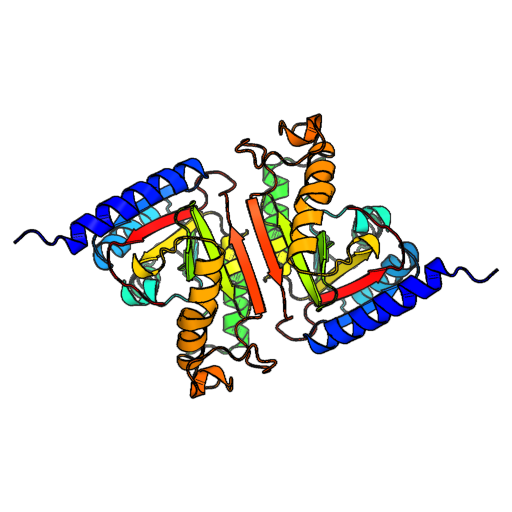.133 5.363 1 98.56 129 VAL B O 1
ATOM 2754 N N . ALA B 1 130 ? -2.096 1.96 4.379 1 98.62 130 ALA B N 1
ATOM 2755 C CA . ALA B 1 130 ? -3.033 1.046 3.734 1 98.62 130 ALA B CA 1
ATOM 2756 C C . ALA B 1 130 ? -3.74 0.168 4.762 1 98.62 130 ALA B C 1
ATOM 2758 O O . ALA B 1 130 ? -4.934 -0.11 4.633 1 98.62 130 ALA B O 1
ATOM 2759 N N . PHE B 1 131 ? -2.992 -0.284 5.723 1 98.62 131 PHE B N 1
ATOM 2760 C CA . PHE B 1 131 ? -3.553 -1.227 6.684 1 98.62 131 PHE B CA 1
ATOM 2761 C C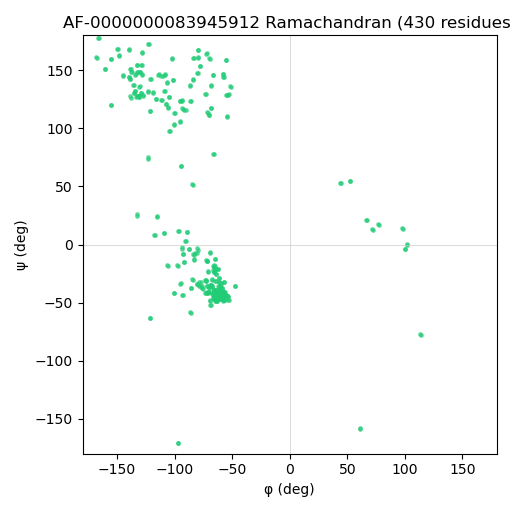 . PHE B 1 131 ? -2.621 -1.403 7.879 1 98.62 131 PHE B C 1
ATOM 2763 O O . PHE B 1 131 ? -1.443 -1.048 7.809 1 98.62 131 PHE B O 1
ATOM 2770 N N . GLY B 1 132 ? -3.109 -1.896 8.961 1 98.31 132 GLY B N 1
ATOM 2771 C CA . GLY B 1 132 ? -2.295 -2.258 10.109 1 98.31 132 GLY B CA 1
ATOM 2772 C C . GLY B 1 132 ? -2.561 -1.389 11.32 1 98.31 132 GLY B C 1
ATOM 2773 O O . GLY B 1 132 ? -3.266 -1.802 12.242 1 98.31 132 GLY B O 1
ATOM 2774 N N . PRO B 1 133 ? -2.008 -0.129 11.32 1 98.69 133 PRO B N 1
ATOM 2775 C CA . PRO B 1 133 ? -2.305 0.753 12.453 1 98.69 133 PRO B CA 1
ATOM 2776 C C . PRO B 1 133 ? -3.801 0.995 12.633 1 98.69 133 PRO B C 1
ATOM 2778 O O . PRO B 1 133 ? -4.543 1.067 11.648 1 98.69 133 PRO B O 1
ATOM 2781 N N . ARG B 1 134 ? -4.238 1.143 13.82 1 98 134 ARG B N 1
ATOM 2782 C CA . ARG B 1 134 ? -5.668 1.251 14.094 1 98 134 ARG B CA 1
ATOM 2783 C C . ARG B 1 134 ? -6.207 2.605 13.648 1 98 134 ARG B C 1
ATOM 2785 O O . ARG B 1 134 ? -7.32 2.697 13.125 1 98 134 ARG B O 1
ATOM 2792 N N . LYS B 1 135 ? -5.457 3.648 13.914 1 98.62 135 LYS B N 1
ATOM 2793 C CA . LYS B 1 135 ? -5.75 5.004 13.445 1 98.62 135 LYS B CA 1
ATOM 2794 C C . LYS B 1 135 ? -4.527 5.637 12.797 1 98.62 135 LYS B C 1
ATOM 2796 O O . LYS B 1 135 ? -3.391 5.332 13.164 1 98.62 135 LYS B O 1
ATOM 2801 N N . VAL B 1 136 ? -4.809 6.504 11.812 1 98.88 136 VAL B N 1
ATOM 2802 C CA . VAL B 1 136 ? -3.74 7.203 11.102 1 98.88 136 VAL B CA 1
ATOM 2803 C C . VAL B 1 136 ? -4.043 8.695 11.055 1 98.88 136 VAL B C 1
ATOM 2805 O O . VAL B 1 136 ? -5.184 9.102 10.828 1 98.88 136 VAL B O 1
ATOM 2808 N N . ILE B 1 137 ? -3.072 9.508 11.305 1 98.88 137 ILE B N 1
ATOM 2809 C CA . ILE B 1 137 ? -3.172 10.945 11.078 1 98.88 137 ILE B CA 1
ATOM 2810 C C . ILE B 1 137 ? -2.174 11.359 10 1 98.88 137 ILE B C 1
ATOM 2812 O O . ILE B 1 137 ? -0.982 11.062 10.102 1 98.88 137 ILE B O 1
ATOM 2816 N N . LEU B 1 138 ? -2.682 11.992 9.016 1 98.81 138 LEU B N 1
ATOM 2817 C CA . LEU B 1 138 ? -1.871 12.57 7.949 1 98.81 138 LEU B CA 1
ATOM 2818 C C . LEU B 1 138 ? -1.82 14.086 8.07 1 98.81 138 LEU B C 1
ATOM 2820 O O . LEU B 1 138 ? -2.83 14.727 8.383 1 98.81 138 LEU B O 1
ATOM 2824 N N . VAL B 1 139 ? -0.691 14.633 7.84 1 98.81 139 VAL B N 1
ATOM 2825 C CA . VAL B 1 139 ? -0.539 16.078 7.762 1 98.81 139 VAL B CA 1
ATOM 2826 C C . VAL B 1 139 ? -0.04 16.484 6.375 1 98.81 139 VAL B C 1
ATOM 2828 O O . VAL B 1 139 ? 0.934 15.914 5.875 1 98.81 139 VAL B O 1
ATOM 2831 N N . ALA B 1 140 ? -0.708 17.438 5.801 1 98.5 140 ALA B N 1
ATOM 2832 C CA . ALA B 1 140 ? -0.357 17.859 4.449 1 98.5 140 ALA B CA 1
ATOM 2833 C C . ALA B 1 140 ? -0.395 19.375 4.32 1 98.5 140 ALA B C 1
ATOM 2835 O O . ALA B 1 140 ? -1.407 20.016 4.633 1 98.5 140 ALA B O 1
ATOM 2836 N N . GLY B 1 141 ? 0.651 19.969 3.865 1 98.56 141 GLY B N 1
ATOM 2837 C CA . GLY B 1 141 ? 0.626 21.375 3.492 1 98.56 141 GLY B CA 1
ATOM 2838 C C . GLY B 1 141 ? -0.152 21.641 2.217 1 98.56 141 GLY B C 1
ATOM 2839 O O . GLY B 1 141 ? -0.397 20.734 1.43 1 98.56 141 GLY B O 1
ATOM 2840 N N . ARG B 1 142 ? -0.463 22.891 2.031 1 98.56 142 ARG B N 1
ATOM 2841 C CA . ARG B 1 142 ? -1.262 23.281 0.873 1 98.56 142 ARG B CA 1
ATOM 2842 C C . ARG B 1 142 ? -0.499 23.031 -0.425 1 98.56 142 ARG B C 1
ATOM 2844 O O . ARG B 1 142 ? -1.106 22.828 -1.478 1 98.56 142 ARG B O 1
ATOM 2851 N N . ASN B 1 143 ? 0.816 22.984 -0.364 1 98.06 143 ASN B N 1
ATOM 2852 C CA . ASN B 1 143 ? 1.637 22.766 -1.552 1 98.06 143 ASN B CA 1
ATOM 2853 C C . ASN B 1 143 ? 1.486 21.344 -2.092 1 98.06 143 ASN B C 1
ATOM 2855 O O . ASN B 1 143 ? 1.986 21.031 -3.174 1 98.06 143 ASN B O 1
ATOM 2859 N N . LYS B 1 144 ? 0.772 20.453 -1.393 1 98.12 144 LYS B N 1
ATOM 2860 C CA . LYS B 1 144 ? 0.594 19.078 -1.831 1 98.12 144 LYS B CA 1
ATOM 2861 C C . LYS B 1 144 ? -0.685 18.922 -2.646 1 98.12 144 LYS B C 1
ATOM 2863 O O . LYS B 1 144 ? -0.958 17.844 -3.182 1 98.12 144 LYS B O 1
ATOM 2868 N N . LEU B 1 145 ? -1.507 19.953 -2.703 1 98.75 145 LEU B N 1
ATOM 2869 C CA . LEU B 1 145 ? -2.752 19.906 -3.461 1 98.75 145 LEU B CA 1
ATOM 2870 C C . LEU B 1 145 ? -2.48 19.953 -4.961 1 98.75 145 LEU B C 1
ATOM 2872 O O . LEU B 1 145 ? -1.72 20.812 -5.422 1 98.75 145 LEU B O 1
ATOM 2876 N N . THR B 1 146 ? -3.049 19.062 -5.707 1 98.69 146 THR B N 1
ATOM 2877 C CA . THR B 1 146 ? -2.924 19 -7.16 1 98.69 146 THR B CA 1
ATOM 2878 C C . THR B 1 146 ? -4.301 18.922 -7.816 1 98.69 146 THR B C 1
ATOM 2880 O O . THR B 1 146 ? -5.285 18.578 -7.164 1 98.69 146 THR B O 1
ATOM 2883 N N . GLY B 1 147 ? -4.332 19.172 -9.117 1 98 147 GLY B N 1
ATOM 2884 C CA . GLY B 1 147 ? -5.605 19.25 -9.812 1 98 147 GLY B CA 1
ATOM 2885 C C . GLY B 1 147 ? -6.133 17.891 -10.25 1 98 147 GLY B C 1
ATOM 2886 O O . GLY B 1 147 ? -7.336 17.719 -10.453 1 98 147 GLY B O 1
ATOM 2887 N N . SER B 1 148 ? -5.219 16.953 -10.516 1 97.62 148 SER B N 1
ATOM 2888 C CA . SER B 1 148 ? -5.586 15.641 -11.023 1 97.62 148 SER B CA 1
ATOM 2889 C C . SER B 1 148 ? -4.594 14.578 -10.57 1 97.62 148 SER B C 1
ATOM 2891 O O . SER B 1 148 ? -3.562 14.898 -9.977 1 97.62 148 SER B O 1
ATOM 2893 N N . LEU B 1 149 ? -4.996 13.359 -10.781 1 97.5 149 LEU B N 1
ATOM 2894 C CA . LEU B 1 149 ? -4.086 12.266 -10.477 1 97.5 149 LEU B CA 1
ATOM 2895 C C . LEU B 1 149 ? -2.803 12.383 -11.297 1 97.5 149 LEU B C 1
ATOM 2897 O O . LEU B 1 149 ? -1.709 12.141 -10.781 1 97.5 149 LEU B O 1
ATOM 2901 N N . GLU B 1 150 ? -2.961 12.727 -12.555 1 97 150 GLU B N 1
ATOM 2902 C CA . GLU B 1 150 ? -1.791 12.93 -13.406 1 97 150 GLU B CA 1
ATOM 2903 C C . GLU B 1 150 ? -0.872 14.008 -12.836 1 97 150 GLU B C 1
ATOM 2905 O O . GLU B 1 150 ? 0.349 13.836 -12.805 1 97 150 GLU B O 1
ATOM 2910 N N . GLU B 1 151 ? -1.439 15.094 -12.414 1 98.31 151 GLU B N 1
ATOM 2911 C CA . GLU B 1 151 ? -0.652 16.172 -11.82 1 98.31 151 GLU B CA 1
ATOM 2912 C C . GLU B 1 151 ? -0.006 15.727 -10.508 1 98.31 151 GLU B C 1
ATOM 2914 O O . GLU B 1 151 ? 1.116 16.125 -10.195 1 98.31 151 GLU B O 1
ATOM 2919 N N . ALA B 1 152 ? -0.771 14.945 -9.711 1 98.62 152 ALA B N 1
ATOM 2920 C CA . ALA B 1 152 ? -0.215 14.406 -8.469 1 98.62 152 ALA B CA 1
ATOM 2921 C C . ALA B 1 152 ? 1.027 13.562 -8.75 1 98.62 152 ALA B C 1
ATOM 2923 O O . ALA B 1 152 ? 2.064 13.75 -8.109 1 98.62 152 ALA B O 1
ATOM 2924 N N . MET B 1 153 ? 0.926 12.688 -9.695 1 97.62 153 MET B N 1
ATOM 2925 C CA . MET B 1 153 ? 2.043 11.812 -10.031 1 97.62 153 MET B CA 1
ATOM 2926 C C . MET B 1 153 ? 3.209 12.617 -10.609 1 97.62 153 MET B C 1
ATOM 2928 O O . MET B 1 153 ? 4.371 12.328 -10.312 1 97.62 153 MET B O 1
ATOM 2932 N N . ARG B 1 154 ? 2.916 13.594 -11.383 1 97.06 154 ARG B N 1
ATOM 2933 C CA . ARG B 1 154 ? 3.959 14.461 -11.922 1 97.06 154 ARG B CA 1
ATOM 2934 C C . ARG B 1 154 ? 4.684 15.203 -10.805 1 97.06 154 ARG B C 1
ATOM 2936 O O . ARG B 1 154 ? 5.914 15.289 -10.805 1 97.06 154 ARG B O 1
ATOM 2943 N N . ARG B 1 155 ? 3.938 15.812 -9.883 1 97.62 155 ARG B N 1
ATOM 2944 C CA . ARG B 1 155 ? 4.543 16.5 -8.75 1 97.62 155 ARG B CA 1
ATOM 2945 C C . ARG B 1 155 ? 5.48 15.578 -7.977 1 97.62 155 ARG B C 1
ATOM 2947 O O . ARG B 1 155 ? 6.574 15.984 -7.582 1 97.62 155 ARG B O 1
ATOM 2954 N N . ILE B 1 156 ? 5.012 14.375 -7.762 1 97.88 156 ILE B N 1
ATOM 2955 C CA . ILE B 1 156 ? 5.797 13.43 -6.977 1 97.88 156 ILE B CA 1
ATOM 2956 C C . ILE B 1 156 ? 7.09 13.086 -7.715 1 97.88 156 ILE B C 1
ATOM 2958 O O . ILE B 1 156 ? 8.172 13.109 -7.129 1 97.88 156 ILE B O 1
ATOM 2962 N N . ARG B 1 157 ? 7.012 12.898 -8.984 1 96.31 157 ARG B N 1
ATOM 2963 C CA . ARG B 1 157 ? 8.164 12.5 -9.789 1 96.31 157 ARG B CA 1
ATOM 2964 C C . ARG B 1 157 ? 9.141 13.656 -9.961 1 96.31 157 ARG B C 1
ATOM 2966 O O . ARG B 1 157 ? 10.352 13.445 -10.062 1 96.31 157 ARG B O 1
ATOM 2973 N N . THR B 1 158 ? 8.617 14.867 -9.984 1 95.62 158 THR B N 1
ATOM 2974 C CA . THR B 1 158 ? 9.469 15.977 -10.398 1 95.62 158 THR B CA 1
ATOM 2975 C C . THR B 1 158 ? 9.867 16.828 -9.195 1 95.62 158 THR B C 1
ATOM 2977 O O . THR B 1 158 ? 10.82 17.609 -9.273 1 95.62 158 THR B O 1
ATOM 2980 N N . VAL B 1 159 ? 9.172 16.719 -8.125 1 96.44 159 VAL B N 1
ATOM 2981 C CA . VAL B 1 159 ? 9.469 17.562 -6.973 1 96.44 159 VAL B CA 1
ATOM 2982 C C . VAL B 1 159 ? 9.805 16.688 -5.766 1 96.44 159 VAL B C 1
ATOM 2984 O O . VAL B 1 159 ? 10.961 16.594 -5.352 1 96.44 159 VAL B O 1
ATOM 2987 N N . ALA B 1 160 ? 8.852 15.883 -5.312 1 96.5 160 ALA B N 1
ATOM 2988 C CA . ALA B 1 160 ? 8.977 15.172 -4.047 1 96.5 160 ALA B CA 1
ATOM 2989 C C . ALA B 1 160 ? 10.125 14.164 -4.102 1 96.5 160 ALA B C 1
ATOM 2991 O O . ALA B 1 160 ? 10.977 14.133 -3.213 1 96.5 160 ALA B O 1
ATOM 2992 N N . ALA B 1 161 ? 10.172 13.352 -5.152 1 96.25 161 ALA B N 1
ATOM 2993 C CA . ALA B 1 161 ? 11.133 12.25 -5.23 1 96.25 161 ALA B CA 1
ATOM 2994 C C . ALA B 1 161 ? 12.555 12.773 -5.391 1 96.25 161 ALA B C 1
ATOM 2996 O O . ALA B 1 161 ? 13.453 12.383 -4.645 1 96.25 161 ALA B O 1
ATOM 2997 N N . PRO B 1 162 ? 12.812 13.727 -6.328 1 95.06 162 PRO B N 1
ATOM 2998 C CA . PRO B 1 162 ? 14.18 14.25 -6.441 1 95.06 162 PRO B CA 1
ATOM 2999 C C . PRO B 1 162 ? 14.656 14.945 -5.172 1 95.06 162 PRO B C 1
ATOM 3001 O O . PRO B 1 162 ? 15.812 14.805 -4.777 1 95.06 162 PRO B O 1
ATOM 3004 N N . LEU B 1 163 ? 13.797 15.695 -4.488 1 94.62 163 LEU B N 1
ATOM 3005 C CA . LEU B 1 163 ? 14.164 16.359 -3.238 1 94.62 163 LEU B CA 1
ATOM 3006 C C . LEU B 1 163 ? 14.461 15.328 -2.15 1 94.62 163 LEU B C 1
ATOM 3008 O O . LEU B 1 163 ? 15.414 15.492 -1.379 1 94.62 163 LEU B O 1
ATOM 3012 N N . ASN B 1 164 ? 13.633 14.289 -2.1 1 94 164 ASN B N 1
ATOM 3013 C CA . ASN B 1 164 ? 13.875 13.219 -1.135 1 94 164 ASN B CA 1
ATOM 3014 C C . ASN B 1 164 ? 15.195 12.516 -1.397 1 94 164 ASN B C 1
ATOM 3016 O O . ASN B 1 164 ? 15.938 12.195 -0.461 1 94 164 ASN B O 1
ATOM 3020 N N . ALA B 1 165 ? 15.477 12.219 -2.689 1 93.5 165 ALA B N 1
ATOM 3021 C CA . ALA B 1 165 ? 16.75 11.594 -3.059 1 93.5 165 ALA B CA 1
ATOM 3022 C C . ALA B 1 165 ? 17.922 12.438 -2.586 1 93.5 165 ALA B C 1
ATOM 3024 O O . ALA B 1 165 ? 18.891 11.914 -2.037 1 93.5 165 ALA B O 1
ATOM 3025 N N . ARG B 1 166 ? 17.797 13.672 -2.723 1 91.75 166 ARG B N 1
ATOM 3026 C CA . ARG B 1 166 ? 18.859 14.586 -2.336 1 91.75 166 ARG B CA 1
ATOM 3027 C C . ARG B 1 166 ? 19.062 14.586 -0.824 1 91.75 166 ARG B C 1
ATOM 3029 O O . ARG B 1 166 ? 20.172 14.82 -0.34 1 91.75 166 ARG B O 1
ATOM 3036 N N . ALA B 1 167 ? 17.938 14.312 -0.124 1 88.81 167 ALA B N 1
ATOM 3037 C CA . ALA B 1 167 ? 18 14.305 1.335 1 88.81 167 ALA B CA 1
ATOM 3038 C C . ALA B 1 167 ? 18.766 13.086 1.848 1 88.81 167 ALA B C 1
ATOM 3040 O O . ALA B 1 167 ? 19.141 13.031 3.02 1 88.81 167 ALA B O 1
ATOM 3041 N N . HIS B 1 168 ? 18.984 12.094 0.944 1 89.81 168 HIS B N 1
ATOM 3042 C CA . HIS B 1 168 ? 19.75 10.906 1.289 1 89.81 168 HIS B CA 1
ATOM 3043 C C . HIS B 1 168 ? 21.156 10.953 0.69 1 89.81 168 HIS B C 1
ATOM 3045 O O . HIS B 1 168 ? 21.375 10.5 -0.437 1 89.81 168 HIS B O 1
ATOM 3051 N N . GLU B 1 169 ? 22.078 11.344 1.424 1 86.5 169 GLU B N 1
ATOM 3052 C CA . GLU B 1 169 ? 23.422 11.672 0.932 1 86.5 169 GLU B CA 1
ATOM 3053 C C . GLU B 1 169 ? 24.125 10.438 0.396 1 86.5 169 GLU B C 1
ATOM 3055 O O . GLU B 1 169 ? 25.016 10.547 -0.456 1 86.5 169 GLU B O 1
ATOM 3060 N N . HIS B 1 170 ? 23.688 9.328 0.862 1 87.25 170 HIS B N 1
ATOM 3061 C CA . HIS B 1 170 ? 24.406 8.117 0.483 1 87.25 170 HIS B CA 1
ATOM 3062 C C . HIS B 1 170 ? 23.781 7.473 -0.752 1 87.25 170 HIS B C 1
ATOM 3064 O O . HIS B 1 170 ? 24.312 6.496 -1.285 1 87.25 170 HIS B O 1
ATOM 3070 N N . PHE B 1 171 ? 22.703 8.047 -1.242 1 90.38 171 PHE B N 1
ATOM 3071 C CA . PHE B 1 171 ? 22.078 7.523 -2.445 1 90.38 171 PHE B CA 1
ATOM 3072 C C . PHE B 1 171 ? 22.797 8 -3.695 1 90.38 171 PHE B C 1
ATOM 3074 O O . PHE B 1 171 ? 23.5 9.023 -3.66 1 90.38 171 PHE B O 1
ATOM 3081 N N . ARG B 1 172 ? 22.812 7.172 -4.711 1 91.5 172 ARG B N 1
ATOM 3082 C CA . ARG B 1 172 ? 23.375 7.5 -6.008 1 91.5 172 ARG B CA 1
ATOM 3083 C C . ARG B 1 172 ? 22.344 7.344 -7.121 1 91.5 172 ARG B C 1
ATOM 3085 O O . ARG B 1 172 ? 22.406 6.387 -7.895 1 91.5 172 ARG B O 1
ATOM 3092 N N . THR B 1 173 ? 21.453 8.273 -7.195 1 95.06 173 THR B N 1
ATOM 3093 C CA . THR B 1 173 ? 20.453 8.328 -8.266 1 95.06 173 THR B CA 1
ATOM 3094 C C . THR B 1 173 ? 20.703 9.523 -9.18 1 95.06 173 THR B C 1
ATOM 3096 O O . THR B 1 173 ? 21.172 10.57 -8.727 1 95.06 173 THR B O 1
ATOM 3099 N N . PRO B 1 174 ? 20.438 9.391 -10.484 1 96.12 174 PRO B N 1
ATOM 3100 C CA . PRO B 1 174 ? 20.688 10.5 -11.406 1 96.12 174 PRO B CA 1
ATOM 3101 C C . PRO B 1 174 ? 19.938 11.773 -11.016 1 96.12 174 PRO B C 1
ATOM 3103 O O . PRO B 1 174 ? 20.438 12.883 -11.227 1 96.12 174 PRO B O 1
ATOM 3106 N N . CYS B 1 175 ? 18.781 11.641 -10.43 1 95.19 175 CYS B N 1
ATOM 3107 C CA . CYS B 1 175 ? 17.969 12.805 -10.117 1 95.19 175 CYS B CA 1
ATOM 3108 C C . CYS B 1 175 ? 18.578 13.625 -8.984 1 95.19 175 CYS B C 1
ATOM 3110 O O . CYS B 1 175 ? 18.281 14.805 -8.828 1 95.19 175 CYS B O 1
ATOM 3112 N N . GLN B 1 176 ? 19.422 13.008 -8.141 1 92.81 176 GLN B N 1
ATOM 3113 C CA . GLN B 1 176 ? 20.125 13.766 -7.113 1 92.81 176 GLN B CA 1
ATOM 3114 C C . GLN B 1 176 ? 21.031 14.836 -7.738 1 92.81 176 GLN B C 1
ATOM 3116 O O . GLN B 1 176 ? 21.234 15.891 -7.145 1 92.81 176 GLN B O 1
ATOM 3121 N N . ILE B 1 177 ? 21.469 14.508 -8.93 1 92.19 177 ILE B N 1
ATOM 3122 C CA . ILE B 1 177 ? 22.422 15.367 -9.609 1 92.19 177 ILE B CA 1
ATOM 3123 C C . ILE B 1 177 ? 21.688 16.344 -10.516 1 92.19 177 ILE B C 1
ATOM 3125 O O . ILE B 1 177 ? 21.938 17.562 -10.477 1 92.19 177 ILE B O 1
ATOM 3129 N N . THR B 1 178 ? 20.719 15.898 -11.227 1 94.5 178 THR B N 1
ATOM 3130 C CA . THR B 1 178 ? 20.141 16.703 -12.305 1 94.5 178 THR B CA 1
ATOM 3131 C C . THR B 1 178 ? 18.875 17.406 -11.828 1 94.5 178 THR B C 1
ATOM 3133 O O . THR B 1 178 ? 18.359 18.297 -12.508 1 94.5 178 THR B O 1
ATOM 3136 N N . SER B 1 179 ? 18.297 16.938 -10.711 1 91.69 179 SER B N 1
ATOM 3137 C CA . SER B 1 179 ? 17.047 17.453 -10.148 1 91.69 179 SER B CA 1
ATOM 3138 C C . SER B 1 179 ? 15.867 17.172 -11.062 1 91.69 179 SER B C 1
ATOM 3140 O O . SER B 1 179 ? 14.859 17.875 -11.023 1 91.69 179 SER B O 1
ATOM 3142 N N . ARG B 1 180 ? 16.078 16.172 -11.914 1 93.88 180 ARG B N 1
ATOM 3143 C CA . ARG B 1 180 ? 14.992 15.727 -12.789 1 93.88 180 ARG B CA 1
ATOM 3144 C C . ARG B 1 180 ? 14.875 14.211 -12.773 1 93.88 180 ARG B C 1
ATOM 3146 O O . ARG B 1 180 ? 15.875 13.5 -12.664 1 93.88 180 ARG B O 1
ATOM 3153 N N . CYS B 1 181 ? 13.703 13.805 -12.945 1 93.69 181 CYS B N 1
ATOM 3154 C CA . CYS B 1 181 ? 13.469 12.367 -13 1 93.69 181 CYS B CA 1
ATOM 3155 C C . CYS B 1 181 ? 14.078 11.766 -14.258 1 93.69 181 CYS B C 1
ATOM 3157 O O . CYS B 1 181 ? 13.891 12.297 -15.359 1 93.69 181 CYS B O 1
ATOM 3159 N N . HIS B 1 182 ? 14.727 10.633 -14.133 1 93.06 182 HIS B N 1
ATOM 3160 C CA . HIS B 1 182 ? 15.305 9.914 -15.258 1 93.06 182 HIS B CA 1
ATOM 3161 C C . HIS B 1 182 ? 14.664 8.539 -15.422 1 93.06 182 HIS B C 1
ATOM 3163 O O . HIS B 1 182 ? 15.156 7.707 -16.188 1 93.06 182 HIS B O 1
ATOM 3169 N N . ASP B 1 183 ? 13.609 8.352 -14.633 1 90.88 183 ASP B N 1
ATOM 3170 C CA . ASP B 1 183 ? 13.023 7.016 -14.609 1 90.88 183 ASP B CA 1
ATOM 3171 C C . ASP B 1 183 ? 14.102 5.941 -14.516 1 90.88 183 ASP B C 1
ATOM 3173 O O . ASP B 1 183 ? 14.164 5.043 -15.359 1 90.88 183 ASP B O 1
ATOM 3177 N N . CYS B 1 184 ? 14.977 6.023 -13.578 1 94.19 184 CYS B N 1
ATOM 3178 C CA . CYS B 1 184 ? 16.25 5.309 -13.508 1 94.19 184 CYS B CA 1
ATOM 3179 C C . CYS B 1 184 ? 16.047 3.877 -13.023 1 94.19 184 CYS B C 1
ATOM 3181 O O . CYS B 1 184 ? 14.945 3.51 -12.602 1 94.19 184 CYS B O 1
ATOM 3183 N N . SER B 1 185 ? 17.031 3.072 -13.156 1 92.25 185 SER B N 1
ATOM 3184 C CA . SER B 1 185 ? 17.062 1.711 -12.633 1 92.25 185 SER B CA 1
ATOM 3185 C C . SER B 1 185 ? 18.141 1.562 -11.57 1 92.25 185 SER B C 1
ATOM 3187 O O . SER B 1 185 ? 18.734 0.487 -11.414 1 92.25 185 SER B O 1
ATOM 3189 N N . SER B 1 186 ? 18.453 2.709 -10.969 1 94.25 186 SER B N 1
ATOM 3190 C CA . SER B 1 186 ? 19.438 2.682 -9.898 1 94.25 186 SER B CA 1
ATOM 3191 C C . SER B 1 186 ? 19.016 1.742 -8.781 1 94.25 186 SER B C 1
ATOM 3193 O O . SER B 1 186 ? 17.844 1.687 -8.422 1 94.25 186 SER B O 1
ATOM 3195 N N . PRO B 1 187 ? 19.969 1.087 -8.195 1 91.94 187 PRO B N 1
ATOM 3196 C CA . PRO B 1 187 ? 19.625 0.282 -7.016 1 91.94 187 PRO B CA 1
ATOM 3197 C C . PRO B 1 187 ? 19.156 1.129 -5.836 1 91.94 187 PRO B C 1
ATOM 3199 O O . PRO B 1 187 ? 18.547 0.607 -4.902 1 91.94 187 PRO B O 1
ATOM 3202 N N . ASP B 1 188 ? 19.484 2.434 -5.914 1 94.38 188 ASP B N 1
ATOM 3203 C CA . ASP B 1 188 ? 19.109 3.346 -4.836 1 94.38 188 ASP B CA 1
ATOM 3204 C C . ASP B 1 188 ? 17.812 4.082 -5.168 1 94.38 188 ASP B C 1
ATOM 3206 O O . ASP B 1 188 ? 17.438 5.039 -4.484 1 94.38 188 ASP B O 1
ATOM 3210 N N . ARG B 1 189 ? 17.141 3.58 -6.234 1 95.44 189 ARG B N 1
ATOM 3211 C CA . ARG B 1 189 ? 15.898 4.199 -6.672 1 95.44 189 ARG B CA 1
ATOM 3212 C C . ARG B 1 189 ? 14.891 4.262 -5.527 1 95.44 189 ARG B C 1
ATOM 3214 O O . ARG B 1 189 ? 14.656 3.266 -4.844 1 95.44 189 ARG B O 1
ATOM 3221 N N . ILE B 1 190 ? 14.328 5.449 -5.285 1 95.44 190 ILE B N 1
ATOM 3222 C CA . ILE B 1 190 ? 13.367 5.594 -4.195 1 95.44 190 ILE B CA 1
ATOM 3223 C C . ILE B 1 190 ? 11.953 5.355 -4.723 1 95.44 190 ILE B C 1
ATOM 3225 O O . ILE B 1 190 ? 11.016 5.176 -3.939 1 95.44 190 ILE B O 1
ATOM 3229 N N . CYS B 1 191 ? 11.695 5.363 -6.012 1 97.38 191 CYS B N 1
ATOM 3230 C CA . CYS B 1 191 ? 10.406 5.355 -6.695 1 97.38 191 CYS B CA 1
ATOM 3231 C C . CYS B 1 191 ? 9.992 3.936 -7.07 1 97.38 191 CYS B C 1
ATOM 3233 O O . CYS B 1 191 ? 9.891 3.607 -8.25 1 97.38 191 CYS B O 1
ATOM 3235 N N . ASN B 1 192 ? 9.711 3.154 -6.098 1 98.25 192 ASN B N 1
ATOM 3236 C CA . ASN B 1 192 ? 9.461 1.739 -6.344 1 98.25 192 ASN B CA 1
ATOM 3237 C C . ASN B 1 192 ? 7.965 1.431 -6.352 1 98.25 192 ASN B C 1
ATOM 3239 O O . ASN B 1 192 ? 7.496 0.63 -7.164 1 98.25 192 ASN B O 1
ATOM 3243 N N . THR B 1 193 ? 7.195 2.004 -5.426 1 98.56 193 THR B N 1
ATOM 3244 C CA . THR B 1 193 ? 5.809 1.596 -5.23 1 98.56 193 THR B CA 1
ATOM 3245 C C . THR B 1 193 ? 4.898 2.814 -5.094 1 98.56 193 THR B C 1
ATOM 3247 O O . THR B 1 193 ? 5.18 3.717 -4.301 1 98.56 193 THR B O 1
ATOM 3250 N N . TRP B 1 194 ? 3.82 2.832 -5.848 1 98.75 194 TRP B N 1
ATOM 3251 C CA . TRP B 1 194 ? 2.807 3.879 -5.801 1 98.75 194 TRP B CA 1
ATOM 3252 C C . TRP B 1 194 ? 1.592 3.424 -5 1 98.75 194 TRP B C 1
ATOM 3254 O O . TRP B 1 194 ? 1.164 2.273 -5.105 1 98.75 194 TRP B O 1
ATOM 3264 N N . LEU B 1 195 ? 1.005 4.293 -4.23 1 98.81 195 LEU B N 1
ATOM 3265 C CA . LEU B 1 195 ? -0.305 4.109 -3.615 1 98.81 195 LEU B CA 1
ATOM 3266 C C . LEU B 1 195 ? -1.22 5.293 -3.918 1 98.81 195 LEU B C 1
ATOM 3268 O O . LEU B 1 195 ? -0.808 6.449 -3.797 1 98.81 195 LEU B O 1
ATOM 3272 N N . ALA B 1 196 ? -2.355 5.035 -4.387 1 98.88 196 ALA B N 1
ATOM 3273 C CA . ALA B 1 196 ? -3.42 6.023 -4.535 1 98.88 196 ALA B CA 1
ATOM 3274 C C . ALA B 1 196 ? -4.668 5.605 -3.768 1 98.88 196 ALA B C 1
ATOM 3276 O O . ALA B 1 196 ? -5.297 4.594 -4.094 1 98.88 196 ALA B O 1
ATOM 3277 N N . MET B 1 197 ? -5.035 6.324 -2.787 1 98.81 197 MET B N 1
ATOM 3278 C CA . MET B 1 197 ? -6.191 6.02 -1.95 1 98.81 197 MET B CA 1
ATOM 3279 C C . MET B 1 197 ? -7.352 6.953 -2.264 1 98.81 197 MET B C 1
ATOM 3281 O O . MET B 1 197 ? -7.262 8.164 -2.035 1 98.81 197 MET B O 1
ATOM 3285 N N . GLU B 1 198 ? -8.414 6.414 -2.701 1 98.31 198 GLU B N 1
ATOM 3286 C CA . GLU B 1 198 ? -9.57 7.199 -3.121 1 98.31 198 GLU B CA 1
ATOM 3287 C C . GLU B 1 198 ? -10.586 7.324 -1.993 1 98.31 198 GLU B C 1
ATOM 3289 O O . GLU B 1 198 ? -11.289 8.336 -1.896 1 98.31 198 GLU B O 1
ATOM 3294 N N . ARG B 1 199 ? -10.688 6.305 -1.208 1 98.44 199 ARG B N 1
ATOM 3295 C CA . ARG B 1 199 ? -11.648 6.246 -0.116 1 98.44 199 ARG B CA 1
ATOM 3296 C C . ARG B 1 199 ? -11.016 5.66 1.143 1 98.44 199 ARG B C 1
ATOM 3298 O O . ARG B 1 199 ? -10.125 4.816 1.06 1 98.44 199 ARG B O 1
ATOM 3305 N N . CYS B 1 200 ? -11.523 6.145 2.221 1 98.25 200 CYS B N 1
ATOM 3306 C CA . CYS B 1 200 ? -11.062 5.621 3.502 1 98.25 200 CYS B CA 1
ATOM 3307 C C . CYS B 1 200 ? -11.984 4.52 4.004 1 98.25 200 CYS B C 1
ATOM 3309 O O . CYS B 1 200 ? -13.188 4.727 4.137 1 98.25 200 CYS B O 1
ATOM 3311 N N . TYR B 1 201 ? -11.461 3.436 4.246 1 96.62 201 TYR B N 1
ATOM 3312 C CA . TYR B 1 201 ? -12.164 2.311 4.859 1 96.62 201 TYR B CA 1
ATOM 3313 C C . TYR B 1 201 ? -11.305 1.659 5.941 1 96.62 201 TYR B C 1
ATOM 3315 O O . TYR B 1 201 ? -10.133 1.348 5.711 1 96.62 201 TYR B O 1
ATOM 3323 N N . PRO B 1 202 ? -11.891 1.319 7.066 1 95.81 202 PRO B N 1
ATOM 3324 C CA . PRO B 1 202 ? -13.195 1.782 7.559 1 95.81 202 PRO B CA 1
ATOM 3325 C C . PRO B 1 202 ? -13.289 3.305 7.629 1 95.81 202 PRO B C 1
ATOM 3327 O O . PRO B 1 202 ? -12.266 3.99 7.676 1 95.81 202 PRO B O 1
ATOM 3330 N N . LYS B 1 203 ? -14.453 3.816 7.641 1 97.06 203 LYS B N 1
ATOM 3331 C CA . LYS B 1 203 ? -14.695 5.254 7.711 1 97.06 203 LYS B CA 1
ATOM 3332 C C . LYS B 1 203 ? -13.969 5.879 8.898 1 97.06 203 LYS B C 1
ATOM 3334 O O . LYS B 1 203 ? -13.961 5.32 9.992 1 97.06 203 LYS B O 1
ATOM 3339 N N . GLU B 1 204 ? -13.172 6.988 8.656 1 98 204 GLU B N 1
ATOM 3340 C CA . GLU B 1 204 ? -12.531 7.887 9.609 1 98 204 GLU B CA 1
ATOM 3341 C C . GLU B 1 204 ? -11.344 7.207 10.297 1 98 204 GLU B C 1
ATOM 3343 O O . GLU B 1 204 ? -10.844 7.695 11.305 1 98 204 GLU B O 1
ATOM 3348 N N . ARG B 1 205 ? -10.945 6.047 9.734 1 98.12 205 ARG B N 1
ATOM 3349 C CA . ARG B 1 205 ? -9.688 5.48 10.227 1 98.12 205 ARG B CA 1
ATOM 3350 C C . ARG B 1 205 ? -8.531 6.449 10.016 1 98.12 205 ARG B C 1
ATOM 3352 O O . ARG B 1 205 ? -7.609 6.508 10.828 1 98.12 205 ARG B O 1
ATOM 3359 N N . ILE B 1 206 ? -8.625 7.191 8.938 1 98.81 206 ILE B N 1
ATOM 3360 C CA . ILE B 1 206 ? -7.574 8.141 8.586 1 98.81 206 ILE B CA 1
ATOM 3361 C C . ILE B 1 206 ? -8.094 9.57 8.742 1 98.81 206 ILE B C 1
ATOM 3363 O O . ILE B 1 206 ? -9.141 9.914 8.188 1 98.81 206 ILE B O 1
ATOM 3367 N N . ARG B 1 207 ? -7.402 10.312 9.516 1 98.88 207 ARG B N 1
ATOM 3368 C CA . ARG B 1 207 ? -7.648 11.742 9.664 1 98.88 207 ARG B CA 1
ATOM 3369 C C . ARG B 1 207 ? -6.594 12.555 8.922 1 98.88 207 ARG B C 1
ATOM 3371 O O . ARG B 1 207 ? -5.395 12.359 9.117 1 98.88 207 ARG B O 1
ATOM 3378 N N . VAL B 1 208 ? -7.074 13.438 8.086 1 98.94 208 VAL B N 1
ATOM 3379 C CA . VAL B 1 208 ? -6.18 14.289 7.312 1 98.94 208 VAL B CA 1
ATOM 3380 C C . VAL B 1 208 ? -6.227 15.711 7.855 1 98.94 208 VAL B C 1
ATOM 3382 O O . VAL B 1 208 ? -7.293 16.328 7.91 1 98.94 208 VAL B O 1
ATOM 3385 N N . ILE B 1 209 ? -5.125 16.219 8.273 1 98.94 209 ILE B N 1
ATOM 3386 C CA . ILE B 1 209 ? -4.996 17.609 8.68 1 98.94 209 ILE B CA 1
ATOM 3387 C C . ILE B 1 209 ? -4.363 18.422 7.555 1 98.94 209 ILE B C 1
ATOM 3389 O O . ILE B 1 209 ? -3.189 18.219 7.227 1 98.94 209 ILE B O 1
ATOM 3393 N N . LEU B 1 210 ? -5.137 19.312 6.996 1 98.88 210 LEU B N 1
ATOM 3394 C CA . LEU B 1 210 ? -4.703 20.188 5.91 1 98.88 210 LEU B CA 1
ATOM 3395 C C . LEU B 1 210 ? -4.188 21.516 6.461 1 98.88 210 LEU B C 1
ATOM 3397 O O . LEU B 1 210 ? -4.918 22.234 7.137 1 98.88 210 LEU B O 1
ATOM 3401 N N . VAL B 1 211 ? -3.002 21.828 6.121 1 98.88 211 VAL B N 1
ATOM 3402 C CA . VAL B 1 211 ? -2.375 23.016 6.688 1 98.88 211 VAL B CA 1
ATOM 3403 C C . VAL B 1 211 ? -2.264 24.094 5.621 1 98.88 211 VAL B C 1
ATOM 3405 O O . VAL B 1 211 ? -1.757 23.844 4.523 1 98.88 211 VAL B O 1
ATOM 3408 N N . ASN B 1 212 ? -2.66 25.312 5.922 1 98.5 212 ASN B N 1
ATOM 3409 C CA . ASN B 1 212 ? -2.574 26.438 4.992 1 98.5 212 ASN B CA 1
ATOM 3410 C C . ASN B 1 212 ? -1.193 27.078 5.027 1 98.5 212 ASN B C 1
ATOM 3412 O O . ASN B 1 212 ? -1.076 28.281 5.242 1 98.5 212 ASN B O 1
ATOM 3416 N N . GLU B 1 213 ? -0.172 26.266 4.879 1 97.75 213 GLU B N 1
ATOM 3417 C CA . GLU B 1 213 ? 1.25 26.578 4.75 1 97.75 213 GLU B CA 1
ATOM 3418 C C . GLU B 1 213 ? 1.938 25.594 3.803 1 97.75 213 GLU B C 1
ATOM 3420 O O . GLU B 1 213 ? 1.523 24.438 3.688 1 97.75 213 GLU B O 1
ATOM 3425 N N . ASP B 1 214 ? 2.941 26.109 3.049 1 97.5 214 ASP B N 1
ATOM 3426 C CA . ASP B 1 214 ? 3.799 25.188 2.324 1 97.5 214 ASP B CA 1
ATOM 3427 C C . ASP B 1 214 ? 4.672 24.375 3.283 1 97.5 214 ASP B C 1
ATOM 3429 O O . ASP B 1 214 ? 5.445 24.953 4.055 1 97.5 214 ASP B O 1
ATOM 3433 N N . LEU B 1 215 ? 4.48 23.062 3.273 1 97.38 215 LEU B N 1
ATOM 3434 C CA . LEU B 1 215 ? 5.215 22.203 4.188 1 97.38 215 LEU B CA 1
ATOM 3435 C C . LEU B 1 215 ? 5.82 21.016 3.439 1 97.38 215 LEU B C 1
ATOM 3437 O O . LEU B 1 215 ? 5.117 20.312 2.699 1 97.38 215 LEU B O 1
ATOM 3441 N N . GLY B 1 216 ? 7.09 20.797 3.605 1 95.06 216 GLY B N 1
ATOM 3442 C CA . GLY B 1 216 ? 7.75 19.625 3.045 1 95.06 216 GLY B CA 1
ATOM 3443 C C . GLY B 1 216 ? 7.676 19.562 1.532 1 95.06 216 GLY B C 1
ATOM 3444 O O . GLY B 1 216 ? 7.727 20.594 0.861 1 95.06 216 GLY B O 1
ATOM 3445 N N . TYR B 1 217 ? 7.836 18.391 1.112 1 93.38 217 TYR B N 1
ATOM 3446 C CA . TYR B 1 217 ? 7.75 18.141 -0.321 1 93.38 217 TYR B CA 1
ATOM 3447 C C . TYR B 1 217 ? 7.184 16.75 -0.593 1 93.38 217 TYR B C 1
ATOM 3449 O O . TYR B 1 217 ? 7.203 15.875 0.285 1 93.38 217 TYR B O 1
#

Sequence (434 aa):
MADHTFDYWQRRLDDLAGILEKHGFAAEMAATAADARDRIRRAAEEMRPKSVGYADSRTLRAAGVIDMLRADPRWEFIDGFDRSKSRAENLERRRQALMTDLFLTGVNAITEQGTLVWLDMVGNRIGGVAFGPRKVILVAGRNKLTGSLEEAMRRIRTVAAPLNARAHEHFRTPCQITSRCHDCSSPDRICNTWLAMERCYPKERIRVILVNEDLGYMADHTFDYWQRRLDDLAGILEKHGFAAEMAATAADARDRIRRAAEEMRPKSVGYADSRTLRAAGVIDMLRADPRWEFIDGFDRSKSRAENLERRRQALMTDLFLTGVNAITEQGTLVWLDMVGNRIGGVAFGPRKVILVAGRNKLTGSLEEAMRRIRTVAAPLNARAHEHFRTPCQITSRCHDCSSPDRICNTWLAMERCYPKERIRVILVNEDLGY

Organism: NCBI:txid28139

InterPro domains:
  IPR003741 LUD domain [PF02589] (18-211)
  IPR024185 5-formyltetrahydrofolate cyclo-ligase-like domain superfamily [G3DSA:3.40.50.10420] (10-174)
  IPR037171 NagB/RpiA transferase-like [SSF100950] (12-159)

pLDDT: mean 96.43, std 4.66, range [48.22, 98.94]